Protein 5UV2 (pdb70)

Solvent-accessible surface area: 23864 Å² total; per-residue (Å²): 103,128,68,55,37,104,52,2,73,82,34,131,23,102,27,54,74,125,78,72,73,143,82,5,105,86,0,44,34,90,5,81,72,39,15,146,124,37,100,109,48,52,71,18,4,49,22,0,16,19,0,26,56,2,6,1,23,51,32,0,106,87,36,8,139,87,15,1,105,64,0,38,105,78,11,143,75,225,133,56,60,127,127,46,11,32,13,4,0,2,8,1,10,0,0,38,62,75,49,38,98,16,58,33,97,29,0,51,71,27,46,53,134,192,109,11,12,110,31,134,75,34,111,0,0,25,10,0,0,14,0,6,20,15,1,55,107,75,24,79,18,1,41,60,0,41,60,50,0,0,109,49,0,105,127,64,87,185,142,137,86,45,35,67,45,0,114,54,5,45,74,10,2,23,13,21,26,3,52,14,14,12,0,34,54,3,0,65,26,10,54,183,84,178,126,60,58,117,59,5,16,63,0,1,38,15,19,7,3,13,8,5,0,43,7,12,81,26,0,38,87,2,2,20,60,13,130,124,32,18,0,32,158,102,8,110,33,5,168,52,131,2,15,20,3,0,12,50,0,4,3,1,2,18,37,51,144,26,40,52,1,0,64,3,0,0,0,0,27,3,0,16,46,3,0,41,42,1,8,74,95,112,12,76,52,114,40,1,78,56,0,11,51,0,2,42,129,22,56,42,114,52,0,77,165,80,8,30,43,52,0,73,80,0,2,57,17,0,27,72,16,0,46,116,5,13,137,79,0,85,156,82,37,124,44,112,1,51,134,15,0,46,110,17,1,32,24,2,0,86,5,9,12,54,25,9,85,38,66,99,84,131,92,49,2,134,15,140,76,3,9,92,23,0,11,42,3,17,13,0,28,4,4,3,12,0,1,0,2,12,16,30,95,90,11,83,140,151,5,8,70,53,11,65,72,116,8,78,10,6,44,51,1,1,22,0,12,9,0,8,71,3,3,52,30,54,55,119,75,17,135,160,42,71,55,20,42,0,0,22,0,32,51,142,66,72,68,21,62,30,137,65,0,38,89,82,0,77,60,43,8,16,62,20,4,16,51,1,16,43,64,32,60,70,197,133,34,62,16,69,97,82,2,5,55,8,1,2,12,4,1,19,0,5,5,14,34,86,59,80,100,132,51,9,54,31,11,0,20,70,65,0,102,201

GO terms:
  GO:0034002 (R)-limonene synthase activity (F, EXP)

Foldseek 3Di:
DPCALVNLVPDDAPLLDPVLVVVLVVLLVVVVVVLVVQDDLLSLLVVCVLCQQLVNCVSPVVSNVVSLVVCLVCCVPDCNLVVDLLSLLSNLQSCLVVQHDDALCSCVVQADPPPGGDDDDLNSLLSLCLSLLLAAPPRVNSVSSNVVSLVVLVVCQCPPVSVVSSVVCNQARPLLAFRLLSNVVVLVVQVPDPPHDPSSSVSSQSVLSNLLVLLSVLLSVLSVVVVVLCLVPLDVPLDPCQLVQLLLQCLLPVDSVLSQLSSLSSVVVSLLVVVLCCLPPNDDLVLLVQLLVCLVVLDLVSCVVDHDPNCNSSSVVVSVSLVVLQVVLCVPANDGCSVVLSVLVSLLSVLSSVQSVCLVVVHQDALVVQLQSLLSVLPLLNSLLSSQSSPDVPRDPLLSVCSVVVDPLSSLLSSLLQLLVVLLDDDVNVVVPRGDGNQNNHCVVPVDDSVVSSVVSVVVSSNSSSVNSVVLSPPPDSDDNVSSSSSSSSSSVSSVCSVVCPSSCVSNPDRDDD

B-factor: mean 55.33, std 15.03, range [31.01, 119.37]

Nearest PDB structures (foldseek):
  5uv0-assembly1_A  TM=1.001E+00  e=4.778E-62  Citrus sinensis
  6onm-assembly1_A-2  TM=9.982E-01  e=1.709E-58  Citrus sinensis
  1n1b-assembly1_A  TM=9.405E-01  e=1.269E-31  Salvia officinalis
  1n20-assembly1_A  TM=9.503E-01  e=1.802E-31  Salvia officinalis
  1n21-assembly1_A  TM=9.537E-01  e=8.905E-31  Salvia officinalis

InterPro domains:
  IPR001906 Terpene synthase, N-terminal domain [PF01397] (62-237)
  IPR005630 Terpene synthase, metal-binding domain [PF03936] (294-534)
  IPR008930 Terpenoid cyclases/protein prenyltransferase alpha-alpha toroid [SSF48239] (59-262)
  IPR008949 Isoprenoid synthase domain superfamily [G3DSA:1.10.600.10] (278-607)
  IPR008949 Isoprenoid synthase domain superfamily [SSF48576] (264-590)
  IPR034741 Terpene cyclase-like 1, C-terminal domain [SFLDG01019] (263-590)
  IPR036965 Terpene synthase, N-terminal domain superfamily [G3DSA:1.50.10.130] (78-277)
  IPR044814 Terpene cyclases, class 1, plant [cd00684] (53-589)
  IPR050148 Terpene synthase-like [PTHR31225] (51-590)

Organism: Citrus sinensis (NCBI:txid2711)

Radius of gyration: 23.98 Å; Cα contacts (8 Å, |Δi|>4): 574; chains: 1; bounding box: 57×70×52 Å

Sequence (514 aa):
SIWDHDFLQSLNSNYTDETYKRRAEELKGKVKTAIKDVTEPLDQLELIDNLQRLGLAYHFEPEIRNILRNIHNHNKDYNWRKENLYATSLEFRLLRQHGYPVSQEVFSGFKDDKVGFICDDFKGILSLHEASYYSLEGESIMEEAWQFTSKHLKEMMIDVFVAEQAKRALELPLHWKAPMLEARWFIHVYEKREDKNHLLLELAKLEFNTLQAIYQEELKDISGWWKDTGLGEKLSFARNRLVASFLWSMGIAFEPQFAYCRRVLTISIALITVIDDIYDVYGTLDELEIFTDAVARWDINYALKHLPGYMKMCFLALYNFVNEFAYYVLKQQDFDMLLSIKHAWLGLIQAYLVEAKWYHSKYTPKLEEYLENGLVSITGPLIITISYLSGTNPIIKKELEFLESNPDIVHWSSKIFRLQDDLGTSSDEIQRGDVPKSIQCYMHETGASEEVAREHIKDMMRQMWKKVNAYTADKDSPLTRTTAEFLLNLVRMSHFMYLHGDVGFTLLFQPIPL

Secondary structure (DSSP, 8-state):
--S-HHHHHH---GGGSHHHHHHHHHHHHHHHHHHHT--SHHHHHHHHHHHHHTT-GGGSHHHHHHHHHHHHHHTTSTT-----HHHHHHHHHHHHHTT----GGGGGGGEETTTEE----HHHHHHHHHHHTT--TT-HHHHHHHHHHHHHHHHTT--HHHHHHHHHHHH--GGGS-TGGGHHHHHHHHHT-TT--HHHHHHHHHHHHHHHHHHHHHHHHHHHHHHHH-HHHH-TT----HHHHHHHHHHH--SGGGHHHHHHHHHHHHHHHHHHHIIIII--HHHHHHHHHHHHHT-HHHHHHHS-HHHHHHHHHHHHHHHHHHHHHHHHHS---HHHHHHHHHHHHHHHHHHHHHHHTT----HHHHHHHHHHHTTHHHHHHHHHHHH-SSPPHHHHHHHHT--HHHHHHHHHHHHHHHHTS-HHHHHH--S--HHHHHHHHH---HHHHHHHHHHHHHHHHHHHHHHHH-TTSSS-HHHHHHHHHHHHHHHHHHH---HHHHHHT-PPP-

Structure (mmCIF, N/CA/C/O backbone):
data_5UV2
#
_entry.id   5UV2
#
_cell.length_a   85.699
_cell.length_b   85.699
_cell.length_c   214.880
_cell.angle_alpha   90.000
_cell.angle_beta   90.000
_cell.angle_gamma   90.000
#
_symmetry.space_group_name_H-M   'P 41 21 2'
#
loop_
_entity.id
_entity.type
_entity.pdbx_description
1 polymer '(+)-limonene synthase'
2 non-polymer 'MANGANESE (II) ION'
3 non-polymer '(2E)-2-fluoro-3,7-dimethylocta-2,6-dien-1-yl trihydrogen diphosphate'
4 water water
#
loop_
_atom_site.group_PDB
_atom_site.id
_atom_site.type_symbol
_atom_site.label_atom_id
_atom_site.label_alt_id
_atom_site.label_comp_id
_atom_site.label_asym_id
_atom_site.label_entity_id
_atom_site.label_seq_id
_atom_site.pdbx_PDB_ins_code
_atom_site.Cartn_x
_atom_site.Cartn_y
_atom_site.Cartn_z
_atom_site.occupancy
_atom_site.B_iso_or_equiv
_atom_site.auth_seq_id
_atom_site.auth_comp_id
_atom_site.auth_asym_id
_atom_site.auth_atom_id
_atom_site.pdbx_PDB_model_num
ATOM 1 N N . SER A 1 61 ? 7.110 16.671 -23.188 1.00 80.85 61 SER A N 1
ATOM 2 C CA . SER A 1 61 ? 7.742 15.756 -22.239 1.00 83.31 61 SER A CA 1
ATOM 3 C C . SER A 1 61 ? 9.131 16.234 -21.861 1.00 80.60 61 SER A C 1
ATOM 4 O O . SER A 1 61 ? 9.996 15.442 -21.469 1.00 78.51 61 SER A O 1
ATOM 7 N N . ILE A 1 62 ? 9.340 17.541 -22.001 1.00 80.35 62 ILE A N 1
ATOM 8 C CA . ILE A 1 62 ? 10.653 18.117 -21.740 1.00 75.19 62 ILE A CA 1
ATOM 9 C C . ILE A 1 62 ? 10.855 18.343 -20.238 1.00 71.81 62 ILE A C 1
ATOM 10 O O . ILE A 1 62 ? 11.982 18.219 -19.735 1.00 67.98 62 ILE A O 1
ATOM 15 N N . TRP A 1 63 ? 9.776 18.628 -19.494 1.00 67.06 63 TRP A N 1
ATOM 16 C CA . TRP A 1 63 ? 9.852 18.931 -18.061 1.00 58.12 63 TRP A CA 1
ATOM 17 C C . TRP A 1 63 ? 9.897 17.634 -17.257 1.00 55.33 63 TRP A C 1
ATOM 18 O O . TRP A 1 63 ? 8.957 17.246 -16.566 1.00 56.38 63 TRP A O 1
ATOM 29 N N . ASP A 1 64 ? 11.046 16.984 -17.329 1.00 54.74 64 ASP A N 1
ATOM 30 C CA . ASP A 1 64 ? 11.257 15.685 -16.732 1.00 52.57 64 ASP A CA 1
ATOM 31 C C . ASP A 1 64 ? 11.693 15.826 -15.269 1.00 50.14 64 ASP A C 1
ATOM 32 O O . ASP A 1 64 ? 11.818 16.926 -14.717 1.00 48.17 64 ASP A O 1
ATOM 37 N N . HIS A 1 65 ? 11.973 14.679 -14.647 1.00 46.33 65 HIS A N 1
ATOM 38 C CA . HIS A 1 65 ? 12.304 14.647 -13.228 1.00 49.38 65 HIS A CA 1
ATOM 39 C C . HIS A 1 65 ? 13.577 15.431 -12.935 1.00 51.14 65 HIS A C 1
ATOM 40 O O . HIS A 1 65 ? 13.627 16.228 -11.989 1.00 50.34 65 HIS A O 1
ATOM 47 N N . ASP A 1 66 ? 14.623 15.217 -13.740 1.00 53.43 66 ASP A N 1
ATOM 48 C CA . ASP A 1 66 ? 15.868 15.944 -13.530 1.00 46.27 66 ASP A CA 1
ATOM 49 C C . ASP A 1 66 ? 15.651 17.450 -13.614 1.00 43.35 66 ASP A C 1
ATOM 50 O O . ASP A 1 66 ? 16.194 18.202 -12.799 1.00 43.29 66 ASP A O 1
ATOM 55 N N . PHE A 1 67 ? 14.863 17.909 -14.594 1.00 42.43 67 PHE A N 1
ATOM 56 C CA . PHE A 1 67 ? 14.568 19.337 -14.698 1.00 41.59 67 PHE A CA 1
ATOM 57 C C . PHE A 1 67 ? 13.879 19.843 -13.442 1.00 39.67 67 PHE A C 1
ATOM 58 O O . PHE A 1 67 ? 14.266 20.874 -12.890 1.00 38.00 67 PHE A O 1
ATOM 66 N N . LEU A 1 68 ? 12.851 19.121 -12.971 1.00 44.62 68 LEU A N 1
ATOM 67 C CA . LEU A 1 68 ? 12.098 19.587 -11.807 1.00 44.81 68 LEU A CA 1
ATOM 68 C C . LEU A 1 68 ? 12.984 19.642 -10.573 1.00 38.57 68 LEU A C 1
ATOM 69 O O . LEU A 1 68 ? 12.951 20.626 -9.827 1.00 41.09 68 LEU A O 1
ATOM 74 N N . GLN A 1 69 ? 13.831 18.625 -10.371 1.00 41.70 69 GLN A N 1
ATOM 75 C CA . GLN A 1 69 ? 14.718 18.640 -9.201 1.00 45.27 69 GLN A CA 1
ATOM 76 C C . GLN A 1 69 ? 15.733 19.771 -9.272 1.00 43.85 69 GLN A C 1
ATOM 77 O O . GLN A 1 69 ? 16.226 20.226 -8.229 1.00 42.91 69 GLN A O 1
ATOM 83 N N . SER A 1 70 ? 16.084 20.219 -10.480 1.00 40.72 70 SER A N 1
ATOM 84 C CA . SER A 1 70 ? 17.128 21.229 -10.607 1.00 43.45 70 SER A CA 1
ATOM 85 C C . SER A 1 70 ? 16.643 22.631 -10.270 1.00 45.05 70 SER A C 1
ATOM 86 O O . SER A 1 70 ? 17.471 23.537 -10.122 1.00 46.61 70 SER A O 1
ATOM 89 N N . LEU A 1 71 ? 15.332 22.855 -10.194 1.00 44.07 71 LEU A N 1
ATOM 90 C CA . LEU A 1 71 ? 14.855 24.221 -10.006 1.00 44.29 71 LEU A CA 1
ATOM 91 C C . LEU A 1 71 ? 15.182 24.716 -8.599 1.00 44.99 71 LEU A C 1
ATOM 92 O O . LEU A 1 71 ? 15.227 23.953 -7.628 1.00 44.55 71 LEU A O 1
ATOM 97 N N . ASN A 1 72 ? 15.413 26.009 -8.496 1.00 45.15 72 ASN A N 1
ATOM 98 C CA . ASN A 1 72 ? 15.759 26.578 -7.205 1.00 51.76 72 ASN A CA 1
ATOM 99 C C . ASN A 1 72 ? 15.314 28.037 -7.266 1.00 56.60 72 ASN A C 1
ATOM 100 O O . ASN A 1 72 ? 16.105 28.952 -7.494 1.00 56.67 72 ASN A O 1
ATOM 105 N N . SER A 1 73 ? 14.013 28.240 -7.087 1.00 53.23 73 SER A N 1
ATOM 106 C CA . SER A 1 73 ? 13.463 29.581 -7.152 1.00 56.65 73 SER A CA 1
ATOM 107 C C . SER A 1 73 ? 13.967 30.424 -5.989 1.00 61.49 73 SER A C 1
ATOM 108 O O . SER A 1 73 ? 14.074 29.958 -4.850 1.00 58.88 73 SER A O 1
ATOM 111 N N . ASN A 1 74 ? 14.266 31.682 -6.296 1.00 61.65 74 ASN A N 1
ATOM 112 C CA . ASN A 1 74 ? 14.661 32.635 -5.271 1.00 73.88 74 ASN A CA 1
ATOM 113 C C . ASN A 1 74 ? 13.507 33.009 -4.342 1.00 74.17 74 ASN A C 1
ATOM 114 O O . ASN A 1 74 ? 13.762 33.462 -3.222 1.00 79.21 74 ASN A O 1
ATOM 119 N N . TYR A 1 75 ? 12.251 32.805 -4.762 1.00 72.25 75 TYR A N 1
ATOM 120 C CA . TYR A 1 75 ? 11.080 33.306 -4.038 1.00 71.31 75 TYR A CA 1
ATOM 121 C C . TYR A 1 75 ? 10.563 32.362 -2.958 1.00 71.94 75 TYR A C 1
ATOM 122 O O . TYR A 1 75 ? 9.548 32.671 -2.327 1.00 73.75 75 TYR A O 1
ATOM 131 N N . THR A 1 76 ? 11.220 31.228 -2.720 1.00 76.16 76 THR A N 1
ATOM 132 C CA . THR A 1 76 ? 10.906 30.456 -1.522 1.00 79.05 76 THR A CA 1
ATOM 133 C C . THR A 1 76 ? 11.359 31.165 -0.244 1.00 87.68 76 THR A C 1
ATOM 134 O O . THR A 1 76 ? 10.932 30.771 0.849 1.00 87.36 76 THR A O 1
ATOM 138 N N . ASP A 1 77 ? 12.178 32.215 -0.362 1.00 83.55 77 ASP A N 1
ATOM 139 C CA . ASP A 1 77 ? 12.942 32.754 0.754 1.00 89.01 77 ASP A CA 1
ATOM 140 C C . ASP A 1 77 ? 12.078 33.611 1.682 1.00 92.23 77 ASP A C 1
ATOM 141 O O . ASP A 1 77 ? 11.048 34.168 1.290 1.00 91.61 77 ASP A O 1
ATOM 146 N N . GLU A 1 78 ? 12.534 33.718 2.935 1.00 93.88 78 GLU A N 1
ATOM 147 C CA . GLU A 1 78 ? 11.757 34.350 3.997 1.00 92.91 78 GLU A CA 1
ATOM 148 C C . GLU A 1 78 ? 11.682 35.864 3.855 1.00 92.22 78 GLU A C 1
ATOM 149 O O . GLU A 1 78 ? 10.747 36.479 4.382 1.00 91.29 78 GLU A O 1
ATOM 155 N N . THR A 1 79 ? 12.644 36.479 3.167 1.00 90.95 79 THR A N 1
ATOM 156 C CA . THR A 1 79 ? 12.595 37.923 2.959 1.00 92.82 79 THR A CA 1
ATOM 157 C C . THR A 1 79 ? 11.378 38.328 2.132 1.00 89.63 79 THR A C 1
ATOM 158 O O . THR A 1 79 ? 10.681 39.294 2.468 1.00 86.11 79 THR A O 1
ATOM 162 N N . TYR A 1 80 ? 11.117 37.600 1.039 1.00 85.89 80 TYR A N 1
ATOM 163 C CA . TYR A 1 80 ? 9.953 37.880 0.205 1.00 80.81 80 TYR A CA 1
ATOM 164 C C . TYR A 1 80 ? 8.661 37.720 0.990 1.00 78.73 80 TYR A C 1
ATOM 165 O O . TYR A 1 80 ? 7.749 38.545 0.875 1.00 73.22 80 TYR A O 1
ATOM 174 N N . LYS A 1 81 ? 8.556 36.653 1.781 1.00 81.09 81 LYS A N 1
ATOM 175 C CA . LYS A 1 81 ? 7.341 36.429 2.553 1.00 83.32 81 LYS A CA 1
ATOM 176 C C . LYS A 1 81 ? 7.128 37.543 3.566 1.00 86.09 81 LYS A C 1
ATOM 177 O O . LYS A 1 81 ? 5.986 37.824 3.949 1.00 83.88 81 LYS A O 1
ATOM 183 N N . ARG A 1 82 ? 8.213 38.216 3.967 1.00 85.57 82 ARG A N 1
ATOM 184 C CA . ARG A 1 82 ? 8.114 39.347 4.883 1.00 83.03 82 ARG A CA 1
ATOM 185 C C . ARG A 1 82 ? 7.588 40.589 4.169 1.00 76.85 82 ARG A C 1
ATOM 186 O O . ARG A 1 82 ? 6.705 41.283 4.685 1.00 71.78 82 ARG A O 1
ATOM 194 N N . ARG A 1 83 ? 8.116 40.883 2.976 1.00 71.37 83 ARG A N 1
ATOM 195 C CA . ARG A 1 83 ? 7.612 42.013 2.199 1.00 68.95 83 ARG A CA 1
ATOM 196 C C . ARG A 1 83 ? 6.156 41.815 1.786 1.00 75.94 83 ARG A C 1
ATOM 197 O O . ARG A 1 83 ? 5.415 42.793 1.619 1.00 75.90 83 ARG A O 1
ATOM 205 N N . ALA A 1 84 ? 5.733 40.565 1.600 1.00 73.27 84 ALA A N 1
ATOM 206 C CA . ALA A 1 84 ? 4.342 40.304 1.261 1.00 70.73 84 ALA A CA 1
ATOM 207 C C . ALA A 1 84 ? 3.423 40.646 2.421 1.00 71.21 84 ALA A C 1
ATOM 208 O O . ALA A 1 84 ? 2.358 41.238 2.213 1.00 68.77 84 ALA A O 1
ATOM 210 N N . GLU A 1 85 ? 3.809 40.272 3.6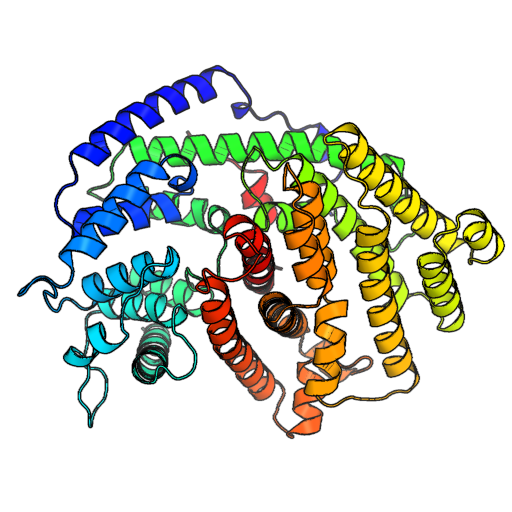47 1.00 73.49 85 GLU A N 1
ATOM 211 C CA . GLU A 1 85 ? 3.023 40.652 4.819 1.00 76.18 85 GLU A CA 1
ATOM 212 C C . GLU A 1 85 ? 2.961 42.165 4.961 1.00 76.11 85 GLU A C 1
ATOM 213 O O . GLU A 1 85 ? 1.921 42.718 5.336 1.00 76.05 85 GLU A O 1
ATOM 219 N N . GLU A 1 86 ? 4.062 42.850 4.649 1.00 74.77 86 GLU A N 1
ATOM 220 C CA . GLU A 1 86 ? 4.076 44.307 4.680 1.00 73.50 86 GLU A CA 1
ATOM 221 C C . GLU A 1 86 ? 3.086 44.883 3.667 1.00 74.97 86 GLU A C 1
ATOM 222 O O . GLU A 1 86 ? 2.287 45.766 3.995 1.00 74.07 86 GLU A O 1
ATOM 228 N N . LEU A 1 87 ? 3.104 44.374 2.431 1.00 73.51 87 LEU A N 1
ATOM 229 C CA . LEU A 1 87 ? 2.186 44.884 1.414 1.00 63.31 87 LEU A CA 1
ATOM 230 C C . LEU A 1 87 ? 0.732 44.548 1.745 1.00 69.69 87 LEU A C 1
ATOM 231 O O . LEU A 1 87 ? -0.166 45.370 1.520 1.00 65.67 87 LEU A O 1
ATOM 236 N N . LYS A 1 88 ? 0.473 43.348 2.277 1.00 66.72 88 LYS A N 1
ATOM 237 C CA . LYS A 1 88 ? -0.900 42.980 2.612 1.00 65.22 88 LYS A CA 1
ATOM 238 C C . LYS A 1 88 ? -1.508 43.980 3.582 1.00 68.77 88 LYS A C 1
ATOM 239 O O . LYS A 1 88 ? -2.689 44.334 3.462 1.00 69.69 88 LYS A O 1
ATOM 245 N N . GLY A 1 89 ? -0.721 44.439 4.559 1.00 69.23 89 GLY A N 1
ATOM 246 C CA . GLY A 1 89 ? -1.235 45.414 5.509 1.00 66.05 89 GLY A CA 1
ATOM 247 C C . GLY A 1 89 ? -1.524 46.756 4.860 1.00 67.02 89 GLY A C 1
ATOM 248 O O . GLY A 1 89 ? -2.594 47.343 5.062 1.00 69.59 89 GLY A O 1
ATOM 249 N N . LYS A 1 90 ? -0.577 47.251 4.057 1.00 64.76 90 LYS A N 1
ATOM 250 C CA . LYS A 1 90 ? -0.757 48.537 3.387 1.00 68.12 90 LYS A CA 1
ATOM 251 C C . LYS A 1 90 ? -1.920 48.504 2.404 1.00 70.61 90 LYS A C 1
ATOM 252 O O . LYS A 1 90 ? -2.555 49.537 2.155 1.00 74.29 90 LYS A O 1
ATOM 258 N N . VAL A 1 91 ? -2.210 47.335 1.830 1.00 68.00 91 VAL A N 1
ATOM 259 C CA . VAL A 1 91 ? -3.359 47.220 0.941 1.00 66.99 91 VAL A CA 1
ATOM 260 C C . VAL A 1 91 ? -4.651 47.215 1.749 1.00 68.02 91 VAL A C 1
ATOM 261 O O . VAL A 1 91 ? -5.639 47.843 1.357 1.00 71.97 91 VAL A O 1
ATOM 265 N N . LYS A 1 92 ? -4.653 46.548 2.907 1.00 63.95 92 LYS A N 1
ATOM 266 C CA . LYS A 1 92 ? -5.872 46.466 3.710 1.00 70.29 92 LYS A CA 1
ATOM 267 C C . LYS A 1 92 ? -6.342 47.843 4.167 1.00 76.69 92 LYS A C 1
ATOM 268 O O . LYS A 1 92 ? -7.550 48.095 4.251 1.00 79.14 92 LYS A O 1
ATOM 274 N N . THR A 1 93 ? -5.408 48.745 4.476 1.00 76.41 93 THR A N 1
ATOM 275 C CA . THR A 1 93 ? -5.818 50.078 4.903 1.00 79.75 93 THR A CA 1
ATOM 276 C C . THR A 1 93 ? -6.152 50.968 3.712 1.00 77.79 93 THR A C 1
ATOM 277 O O . THR A 1 93 ? -7.005 51.854 3.830 1.00 82.08 93 THR A O 1
ATOM 281 N N . ALA A 1 94 ? -5.515 50.747 2.558 1.00 73.21 94 ALA A N 1
ATOM 282 C CA . ALA A 1 94 ? -5.919 51.481 1.360 1.00 75.12 94 ALA A CA 1
ATOM 283 C C . ALA A 1 94 ? -7.323 51.092 0.904 1.00 78.10 94 ALA A C 1
ATOM 284 O O . ALA A 1 94 ? -8.030 51.916 0.310 1.00 75.67 94 ALA A O 1
ATOM 286 N N . ILE A 1 95 ? -7.733 49.843 1.160 1.00 75.62 95 ILE A N 1
ATOM 287 C CA . ILE A 1 95 ? -9.104 49.415 0.890 1.00 74.18 95 ILE A CA 1
ATOM 288 C C . ILE A 1 95 ? -10.085 50.186 1.761 1.00 75.65 95 ILE A C 1
ATOM 289 O O . ILE A 1 95 ? -11.215 50.473 1.342 1.00 76.06 95 ILE A O 1
ATOM 294 N N . LYS A 1 96 ? -9.663 50.554 2.976 1.00 76.00 96 LYS A N 1
ATOM 295 C CA . LYS A 1 96 ? -10.516 51.334 3.867 1.00 79.37 96 LYS A CA 1
ATOM 296 C C . LYS A 1 96 ? -10.904 52.670 3.247 1.00 77.66 96 LYS A C 1
ATOM 297 O O . LYS A 1 96 ? -11.972 53.209 3.554 1.00 78.74 96 LYS A O 1
ATOM 303 N N . ASP A 1 97 ? -10.065 53.215 2.370 1.00 72.76 97 ASP A N 1
ATOM 304 C CA . ASP A 1 97 ? -10.326 54.517 1.778 1.00 76.05 97 ASP A CA 1
ATOM 305 C C . ASP A 1 97 ? -11.137 54.437 0.491 1.00 74.45 97 ASP A C 1
ATOM 306 O O . ASP A 1 97 ? -11.208 55.427 -0.244 1.00 73.93 97 ASP A O 1
ATOM 311 N N . VAL A 1 98 ? -11.741 53.291 0.196 1.00 72.32 98 VAL A N 1
ATOM 312 C CA . VAL A 1 98 ? -12.559 53.122 -0.998 1.00 69.80 98 VAL A CA 1
ATOM 313 C C . VAL A 1 98 ? -14.001 53.035 -0.520 1.00 69.43 98 VAL A C 1
ATOM 314 O O . VAL A 1 98 ? -14.440 52.006 0.008 1.00 71.09 98 VAL A O 1
ATOM 318 N N . THR A 1 99 ? -14.742 54.125 -0.704 1.00 70.82 99 THR A N 1
ATOM 319 C CA . THR A 1 99 ? -16.065 54.282 -0.117 1.00 69.45 99 THR A CA 1
ATOM 320 C C . THR A 1 99 ? -17.180 54.359 -1.151 1.00 65.41 99 THR A C 1
ATOM 321 O O . THR A 1 99 ? -18.306 53.942 -0.862 1.00 64.86 99 THR A O 1
ATOM 325 N N . GLU A 1 100 ? -16.882 54.840 -2.349 1.00 65.38 100 GLU A N 1
ATOM 326 C CA . GLU A 1 100 ? -17.872 54.885 -3.423 1.00 68.17 100 GLU A CA 1
ATOM 327 C C . GLU A 1 100 ? -18.187 53.475 -3.930 1.00 65.94 100 GLU A C 1
ATOM 328 O O . GLU A 1 100 ? -17.264 52.697 -4.198 1.00 62.75 100 GLU A O 1
ATOM 334 N N . PRO A 1 101 ? -19.467 53.121 -4.096 1.00 68.16 101 PRO A N 1
ATOM 335 C CA . PRO A 1 101 ? -19.813 51.729 -4.450 1.00 64.25 101 PRO A CA 1
ATOM 336 C C . PRO A 1 101 ? -19.183 51.220 -5.741 1.00 61.44 101 PRO A C 1
ATOM 337 O O . PRO A 1 101 ? -18.695 50.082 -5.765 1.00 60.38 101 PRO A O 1
ATOM 341 N N . LEU A 1 102 ? -19.186 52.007 -6.819 1.00 55.32 102 LEU A N 1
ATOM 342 C CA . LEU A 1 102 ? -18.607 51.510 -8.061 1.00 55.40 102 LEU A CA 1
ATOM 343 C C . LEU A 1 102 ? -17.107 51.297 -7.918 1.00 59.80 102 LEU A C 1
ATOM 344 O O . LEU A 1 102 ? -16.564 50.326 -8.464 1.00 56.67 102 LEU A O 1
ATOM 349 N N . ASP A 1 103 ? -16.424 52.188 -7.184 1.00 60.30 103 ASP A N 1
ATOM 350 C CA . ASP A 1 103 ? -15.001 51.993 -6.909 1.00 58.08 103 ASP A CA 1
ATOM 351 C C . ASP A 1 103 ? -14.764 50.720 -6.105 1.00 57.84 103 ASP A C 1
ATOM 352 O O . ASP A 1 103 ? -13.760 50.021 -6.306 1.00 58.49 103 ASP A O 1
ATOM 357 N N . GLN A 1 104 ? -15.666 50.418 -5.174 1.00 53.68 104 GLN A N 1
ATOM 358 C CA . GLN A 1 104 ? -15.545 49.195 -4.398 1.00 58.99 104 GLN A CA 1
ATOM 359 C C . GLN A 1 104 ? -15.720 47.968 -5.285 1.00 53.96 104 GLN A C 1
ATOM 360 O O . GLN A 1 104 ? -14.955 47.005 -5.178 1.00 51.63 104 GLN A O 1
ATOM 366 N N . LEU A 1 105 ? -16.709 48.001 -6.178 1.00 51.47 105 LEU A N 1
ATOM 367 C CA . LEU A 1 105 ? -16.930 46.893 -7.096 1.00 55.07 105 LEU A CA 1
ATOM 368 C C . LEU A 1 105 ? -15.727 46.698 -8.010 1.00 53.03 105 LEU A C 1
ATOM 369 O O . LEU A 1 105 ? -15.256 45.572 -8.199 1.00 51.50 105 LEU A O 1
ATOM 374 N N . GLU A 1 106 ? -15.200 47.791 -8.567 1.00 51.25 106 GLU A N 1
ATOM 375 C CA . GLU A 1 106 ? -14.008 47.689 -9.397 1.00 51.66 106 GLU A CA 1
ATOM 376 C C . GLU A 1 106 ? -12.803 47.216 -8.593 1.00 55.92 106 GLU A C 1
ATOM 377 O O . GLU A 1 106 ? -11.920 46.544 -9.142 1.00 51.83 106 GLU A O 1
ATOM 383 N N . LEU A 1 107 ? -12.759 47.532 -7.294 1.00 56.39 107 LEU A N 1
ATOM 384 C CA . LEU A 1 107 ? -11.693 47.015 -6.442 1.00 53.96 107 LEU A CA 1
ATOM 385 C C . LEU A 1 107 ? -11.769 45.495 -6.330 1.00 51.12 107 LEU A C 1
ATOM 386 O O . LEU A 1 107 ? -10.766 44.800 -6.525 1.00 49.06 107 LEU A O 1
ATOM 391 N N . ILE A 1 108 ? -12.949 44.966 -5.987 1.00 50.28 108 ILE A N 1
ATOM 392 C CA . ILE A 1 108 ? -13.118 43.517 -5.902 1.00 47.49 108 ILE A CA 1
ATOM 393 C C . ILE A 1 108 ? -12.724 42.865 -7.218 1.00 48.99 108 ILE A C 1
ATOM 394 O O . ILE A 1 108 ? -11.962 41.895 -7.246 1.00 49.32 108 ILE A O 1
ATOM 399 N N . ASP A 1 109 ? -13.239 43.399 -8.329 1.00 53.34 109 ASP A N 1
ATOM 400 C CA . ASP A 1 109 ? -12.907 42.879 -9.652 1.00 50.56 109 ASP A CA 1
ATOM 401 C C . ASP A 1 109 ? -11.402 42.805 -9.838 1.00 53.02 109 ASP A C 1
ATOM 402 O O . ASP A 1 109 ? -10.879 41.798 -10.333 1.00 50.71 109 ASP A O 1
ATOM 407 N N . ASN A 1 110 ? -10.689 43.861 -9.431 1.00 51.46 110 ASN A N 1
ATOM 408 C CA . ASN A 1 110 ? -9.240 43.897 -9.604 1.00 50.90 110 ASN A CA 1
ATOM 409 C C . ASN A 1 110 ? -8.565 42.875 -8.703 1.00 50.99 110 ASN A C 1
ATOM 410 O O . ASN A 1 110 ? -7.688 42.128 -9.149 1.00 54.25 110 ASN A O 1
ATOM 415 N N . LEU A 1 111 ? -8.972 42.820 -7.431 1.00 48.39 111 LEU A N 1
ATOM 416 C CA . LEU A 1 111 ? -8.406 41.841 -6.509 1.00 47.31 111 LEU A CA 1
ATOM 417 C C . LEU A 1 111 ? -8.555 40.424 -7.045 1.00 50.27 111 LEU A C 1
ATOM 418 O O . LEU A 1 111 ? -7.627 39.611 -6.933 1.00 50.07 111 LEU A O 1
ATOM 423 N N . GLN A 1 112 ? -9.719 40.114 -7.632 1.00 48.02 112 GLN A N 1
ATOM 424 C CA . GLN A 1 112 ? -9.999 38.753 -8.075 1.00 52.12 112 GLN A CA 1
ATOM 425 C C . GLN A 1 112 ? -9.158 38.396 -9.291 1.00 50.66 112 GLN A C 1
ATOM 426 O O . GLN A 1 112 ? -8.506 37.349 -9.313 1.00 50.53 112 GLN A O 1
ATOM 432 N N . ARG A 1 113 ? -9.130 39.276 -10.292 1.00 44.78 113 ARG A N 1
ATOM 433 C CA . ARG A 1 113 ? -8.367 39.007 -11.502 1.00 54.05 113 ARG A CA 1
ATOM 434 C C . ARG A 1 113 ? -6.852 39.054 -11.283 1.00 55.29 113 ARG A C 1
ATOM 435 O O . ARG A 1 113 ? -6.115 38.464 -12.079 1.00 47.70 113 ARG A O 1
ATOM 443 N N . LEU A 1 114 ? -6.376 39.738 -10.232 1.00 53.36 114 LEU A N 1
ATOM 444 C CA . LEU A 1 114 ? -4.953 39.773 -9.921 1.00 49.01 114 LEU A CA 1
ATOM 445 C C . LEU A 1 114 ? -4.490 38.519 -9.200 1.00 49.48 114 LEU A C 1
ATOM 446 O O . LEU A 1 114 ? -3.285 38.338 -9.019 1.00 48.86 114 LEU A O 1
ATOM 451 N N . GLY A 1 115 ? -5.411 37.656 -8.783 1.00 49.62 115 GLY A N 1
ATOM 452 C CA . GLY A 1 115 ? -5.052 36.499 -7.992 1.00 50.68 115 GLY A CA 1
ATOM 453 C C . GLY A 1 115 ? -4.963 36.742 -6.504 1.00 56.40 115 GLY A C 1
ATOM 454 O O . GLY A 1 115 ? -4.532 35.844 -5.773 1.00 55.86 115 GLY A O 1
ATOM 455 N N . LEU A 1 116 ? -5.390 37.911 -6.021 1.00 54.23 116 LEU A N 1
ATOM 456 C CA . LEU A 1 116 ? -5.154 38.312 -4.639 1.00 51.41 116 LEU A CA 1
ATOM 457 C C . LEU A 1 116 ? -6.361 38.143 -3.723 1.00 51.55 116 LEU A C 1
ATOM 458 O O . LEU A 1 116 ? -6.236 38.389 -2.522 1.00 50.50 116 LEU A O 1
ATOM 463 N N . ALA A 1 117 ? -7.515 37.711 -4.242 1.00 49.66 117 ALA A N 1
ATOM 464 C CA . ALA A 1 117 ? -8.747 37.837 -3.468 1.00 46.60 117 ALA A CA 1
ATOM 465 C C . ALA A 1 117 ? -8.742 36.975 -2.210 1.00 49.95 117 ALA A C 1
ATOM 466 O O . ALA A 1 117 ? -9.330 37.372 -1.200 1.00 55.38 117 ALA A O 1
ATOM 468 N N . TYR A 1 118 ? -8.094 35.806 -2.222 1.00 51.16 118 TYR A N 1
ATOM 469 C CA . TYR A 1 118 ? -8.177 34.956 -1.032 1.00 50.07 118 TYR A CA 1
ATOM 470 C C . TYR A 1 118 ? -7.412 35.528 0.164 1.00 49.50 118 TYR A C 1
ATOM 471 O O . TYR A 1 118 ? -7.595 35.044 1.285 1.00 51.46 118 TYR A O 1
ATOM 480 N N . HIS A 1 119 ? -6.604 36.566 -0.041 1.00 50.32 119 HIS A N 1
ATOM 481 C CA . HIS A 1 119 ? -5.927 37.289 1.033 1.00 55.41 119 HIS A CA 1
ATOM 482 C C . HIS A 1 119 ? -6.781 38.388 1.662 1.00 60.26 119 HIS A C 1
ATOM 483 O O . HIS A 1 119 ? -6.381 38.949 2.689 1.00 59.95 119 HIS A O 1
ATOM 490 N N . PHE A 1 120 ? -7.912 38.739 1.058 1.00 54.68 120 PHE A N 1
ATOM 491 C CA . PHE A 1 120 ? -8.752 39.834 1.522 1.00 54.20 120 PHE A CA 1
ATOM 492 C C . PHE A 1 120 ? -10.219 39.420 1.550 1.00 54.05 120 PHE A C 1
ATOM 493 O O . PHE A 1 120 ? -11.108 40.188 1.162 1.00 53.56 120 PHE A O 1
ATOM 501 N N . GLU A 1 121 ? -10.501 38.195 1.991 1.00 54.15 121 GLU A N 1
ATOM 502 C CA . GLU A 1 121 ? -11.875 37.706 1.952 1.00 56.99 121 GLU A CA 1
ATOM 503 C C . GLU A 1 121 ? -12.805 38.486 2.875 1.00 60.49 121 GLU A C 1
ATOM 504 O O . GLU A 1 121 ? -13.934 38.785 2.467 1.00 60.47 121 GLU A O 1
ATOM 510 N N . PRO A 1 122 ? -12.409 38.806 4.119 1.00 61.01 122 PRO A N 1
ATOM 511 C CA . PRO A 1 122 ? -13.297 39.639 4.955 1.00 60.57 122 PRO A CA 1
ATOM 512 C C . PRO A 1 122 ? -13.589 41.004 4.354 1.00 60.95 122 PRO A C 1
ATOM 513 O O . PRO A 1 122 ? -14.741 41.455 4.395 1.00 56.09 122 PRO A O 1
ATOM 517 N N . GLU A 1 123 ? -12.574 41.665 3.781 1.00 58.29 123 GLU A N 1
ATOM 518 C CA . GLU A 1 123 ? -12.764 42.987 3.190 1.00 55.37 123 GLU A CA 1
ATOM 519 C C . GLU A 1 123 ? -13.693 42.933 1.981 1.00 60.19 123 GLU A C 1
ATOM 520 O O . GLU A 1 123 ? -14.463 43.868 1.739 1.00 58.15 123 GLU A O 1
ATOM 526 N N . ILE A 1 124 ? -13.611 41.864 1.184 1.00 61.98 124 ILE A N 1
ATOM 527 C CA . ILE A 1 124 ? -14.522 41.727 0.052 1.00 57.32 124 ILE A CA 1
ATOM 528 C C . ILE A 1 124 ? -15.924 41.407 0.543 1.00 55.42 124 ILE A C 1
ATOM 529 O O . ILE A 1 124 ? -16.913 41.951 0.041 1.00 53.20 124 ILE A O 1
ATOM 534 N N . ARG A 1 125 ? -16.025 40.515 1.524 1.00 56.58 125 ARG A N 1
ATOM 535 C CA . ARG A 1 125 ? -17.313 40.167 2.103 1.00 57.66 125 ARG A CA 1
ATOM 536 C C . ARG A 1 125 ? -18.027 41.407 2.634 1.00 64.22 125 ARG A C 1
ATOM 537 O O . ARG A 1 125 ? -19.244 41.558 2.452 1.00 61.75 125 ARG A O 1
ATOM 545 N N . ASN A 1 126 ? -17.275 42.322 3.264 1.00 61.39 126 ASN A N 1
ATOM 546 C CA . ASN A 1 126 ? -17.871 43.527 3.835 1.00 63.52 126 ASN A CA 1
ATOM 547 C C . ASN A 1 126 ? -18.407 44.441 2.746 1.00 62.21 126 ASN A C 1
ATOM 548 O O . ASN A 1 126 ? -19.552 44.907 2.820 1.00 60.03 126 ASN A O 1
ATOM 553 N N . ILE A 1 127 ? -17.579 44.732 1.740 1.00 57.85 127 ILE A N 1
ATOM 554 C CA . ILE A 1 127 ? -18.027 45.566 0.628 1.00 56.50 127 ILE A CA 1
ATOM 555 C C . ILE A 1 127 ? -19.309 45.004 0.034 1.00 60.99 127 ILE A C 1
ATOM 556 O O . ILE A 1 127 ? -20.296 45.727 -0.155 1.00 58.37 127 ILE A O 1
ATOM 561 N N . LEU A 1 128 ? -19.328 43.691 -0.225 1.00 57.24 128 LEU A N 1
ATOM 562 C CA . LEU A 1 128 ? -20.439 43.119 -0.975 1.00 56.45 128 LEU A CA 1
ATOM 563 C C . LEU A 1 128 ? -21.716 43.119 -0.154 1.00 57.58 128 LEU A C 1
ATOM 564 O O . LEU A 1 128 ? -22.793 43.414 -0.686 1.00 56.18 128 LEU A O 1
ATOM 569 N N . ARG A 1 129 ? -21.620 42.783 1.136 1.00 58.81 129 ARG A N 1
ATOM 570 C CA . ARG A 1 129 ? -22.812 42.783 1.979 1.00 64.90 129 ARG A CA 1
ATOM 571 C C . ARG A 1 129 ? -23.368 44.195 2.172 1.00 62.17 129 ARG A C 1
ATOM 572 O O . ARG A 1 129 ? -24.590 44.370 2.238 1.00 60.93 129 ARG A O 1
ATOM 580 N N . ASN A 1 130 ? -22.502 45.206 2.246 1.00 59.06 130 ASN A N 1
ATOM 581 C CA . ASN A 1 130 ? -22.982 46.581 2.342 1.00 62.05 130 ASN A CA 1
ATOM 582 C C . ASN A 1 130 ? -23.689 47.008 1.060 1.00 64.79 130 ASN A C 1
ATOM 583 O O . ASN A 1 130 ? -24.751 47.641 1.110 1.00 62.94 130 ASN A O 1
ATOM 588 N N . ILE A 1 131 ? -23.123 46.661 -0.099 1.00 59.73 131 ILE A N 1
ATOM 589 C CA . ILE A 1 131 ? -23.773 46.985 -1.363 1.00 58.26 131 ILE A CA 1
ATOM 590 C C . ILE A 1 131 ? -25.109 46.253 -1.497 1.00 59.66 131 ILE A C 1
ATOM 591 O O . ILE A 1 131 ? -26.077 46.811 -2.024 1.00 58.73 131 ILE A O 1
ATOM 596 N N . HIS A 1 132 ? -25.204 45.024 -0.987 1.00 52.73 132 HIS A N 1
ATOM 597 C CA . HIS A 1 132 ? -26.476 44.311 -1.001 1.00 58.03 132 HIS A CA 1
ATOM 598 C C . HIS A 1 132 ? -27.520 45.003 -0.116 1.00 62.86 132 HIS A C 1
ATOM 599 O O . HIS A 1 132 ? -28.684 45.149 -0.513 1.00 61.48 132 HIS A O 1
ATOM 606 N N . ASN A 1 133 ? -27.116 45.426 1.090 1.00 57.98 133 ASN A N 1
ATOM 607 C CA . ASN A 1 133 ? -27.995 46.188 1.976 1.00 66.88 133 ASN A CA 1
ATOM 608 C C . ASN A 1 133 ? -28.582 47.408 1.274 1.00 65.16 133 ASN A C 1
ATOM 609 O O . ASN A 1 133 ? -29.771 47.706 1.422 1.00 66.82 133 ASN A O 1
ATOM 614 N N . HIS A 1 134 ? -27.757 48.122 0.510 1.00 64.44 134 HIS A N 1
ATOM 615 C CA . HIS A 1 134 ? -28.082 49.427 -0.054 1.00 71.19 134 HIS A CA 1
ATOM 616 C C . HIS A 1 134 ? -28.745 49.373 -1.428 1.00 70.61 134 HIS A C 1
ATOM 617 O O . HIS A 1 134 ? -29.225 50.408 -1.896 1.00 69.88 134 HIS A O 1
ATOM 624 N N . ASN A 1 135 ? -28.759 48.233 -2.112 1.00 70.54 135 ASN A N 1
ATOM 625 C CA . ASN A 1 135 ? -29.051 48.294 -3.540 1.00 73.89 135 ASN A CA 1
ATOM 626 C C . ASN A 1 135 ? -30.546 48.230 -3.847 1.00 75.34 135 ASN A C 1
ATOM 627 O O . ASN A 1 135 ? -30.926 48.256 -5.024 1.00 68.46 135 ASN A O 1
ATOM 632 N N . LYS A 1 136 ? -31.401 48.192 -2.826 1.00 71.91 136 LYS A N 1
ATOM 633 C CA . LYS A 1 136 ? -32.822 48.438 -3.025 1.00 73.66 136 LYS A CA 1
ATOM 634 C C . LYS A 1 136 ? -33.219 49.874 -2.678 1.00 73.85 136 LYS A C 1
ATOM 635 O O . LYS A 1 136 ? -34.404 50.214 -2.755 1.00 67.45 136 LYS A O 1
ATOM 641 N N . ASP A 1 137 ? -32.249 50.725 -2.333 1.00 69.47 137 ASP A N 1
ATOM 642 C CA . ASP A 1 137 ? -32.498 52.139 -2.096 1.00 64.97 137 ASP A CA 1
ATOM 643 C C . ASP A 1 137 ? -33.082 52.794 -3.350 1.00 73.91 137 ASP A C 1
ATOM 644 O O . ASP A 1 137 ? -33.010 52.254 -4.459 1.00 75.58 137 ASP A O 1
ATOM 649 N N . TYR A 1 138 ? -33.644 53.997 -3.164 1.00 73.98 138 TYR A N 1
ATOM 650 C CA . TYR A 1 138 ? -34.531 54.570 -4.174 1.00 73.03 138 TYR A CA 1
ATOM 651 C C . TYR A 1 138 ? -33.799 54.870 -5.476 1.00 77.75 138 TYR A C 1
ATOM 652 O O . TYR A 1 138 ? -34.201 54.403 -6.549 1.00 80.44 138 TYR A O 1
ATOM 661 N N . ASN A 1 139 ? -32.742 55.673 -5.419 1.00 76.42 139 ASN A N 1
ATOM 662 C CA . ASN A 1 139 ? -32.029 56.036 -6.643 1.00 85.92 139 ASN A CA 1
ATOM 663 C C . ASN A 1 139 ? -30.715 55.274 -6.791 1.00 84.77 139 ASN A C 1
ATOM 664 O O . ASN A 1 139 ? -29.723 55.818 -7.287 1.00 87.38 139 ASN A O 1
ATOM 669 N N . TRP A 1 140 ? -30.675 54.006 -6.378 1.00 80.92 140 TRP A N 1
ATOM 670 C CA . TRP A 1 140 ? -29.420 53.265 -6.446 1.00 84.62 140 TRP A CA 1
ATOM 671 C C . TRP A 1 140 ? -29.051 52.933 -7.893 1.00 86.87 140 TRP A C 1
ATOM 672 O O . TRP A 1 140 ? -27.934 53.224 -8.339 1.00 82.36 140 TRP A O 1
ATOM 683 N N . ARG A 1 141 ? -29.980 52.330 -8.643 1.00 88.16 141 ARG A N 1
ATOM 684 C CA . ARG A 1 141 ? -29.714 51.899 -10.015 1.00 92.07 141 ARG A CA 1
ATOM 685 C C . ARG A 1 141 ? -29.475 53.089 -10.942 1.00 91.82 141 ARG A C 1
ATOM 686 O O . ARG A 1 141 ? -30.414 53.591 -11.565 1.00 94.67 141 ARG A O 1
ATOM 694 N N . LYS A 1 142 ? -28.217 53.530 -11.046 1.00 93.41 142 LYS A N 1
ATOM 695 C CA . LYS A 1 142 ? -27.865 54.731 -11.805 1.00 95.90 142 LYS A CA 1
ATOM 696 C C . LYS A 1 142 ? -28.150 54.587 -13.303 1.00 95.76 142 LYS A C 1
ATOM 697 O O . LYS A 1 142 ? -28.193 55.601 -14.016 1.00 94.68 142 LYS A O 1
ATOM 703 N N . GLU A 1 143 ? -28.389 53.358 -13.781 1.00 89.71 143 GLU A N 1
ATOM 704 C CA . GLU A 1 143 ? -28.633 53.061 -15.199 1.00 84.90 143 GLU A CA 1
ATOM 705 C C . GLU A 1 143 ? -27.377 53.306 -16.036 1.00 78.70 143 GLU A C 1
ATOM 706 O O . GLU A 1 143 ? -27.421 53.879 -17.127 1.00 72.53 143 GLU A O 1
ATOM 712 N N . ASN A 1 144 ? -26.251 52.866 -15.498 1.00 73.01 144 ASN A N 1
ATOM 713 C CA . ASN A 1 144 ? -25.015 52.666 -16.238 1.00 63.32 144 ASN A CA 1
ATOM 714 C C . ASN A 1 144 ? -24.925 51.166 -16.501 1.00 56.39 144 ASN A C 1
ATOM 715 O O . ASN A 1 144 ? -24.865 50.378 -15.553 1.00 57.11 144 ASN A O 1
ATOM 720 N N . LEU A 1 145 ? -24.948 50.764 -17.773 1.00 54.30 145 LEU A N 1
ATOM 721 C CA . LEU A 1 145 ? -24.983 49.331 -18.065 1.00 52.28 145 LEU A CA 1
ATOM 722 C C . LEU A 1 145 ? -23.738 48.633 -17.519 1.00 54.00 145 LEU A C 1
ATOM 723 O O . LEU A 1 145 ? -23.830 47.537 -16.947 1.00 50.60 145 LEU A O 1
ATOM 728 N N . TYR A 1 146 ? -22.575 49.272 -17.661 1.00 49.05 146 TYR A N 1
ATOM 729 C CA . TYR A 1 146 ? -21.340 48.707 -17.132 1.00 50.84 146 TYR A CA 1
ATOM 730 C C . TYR A 1 146 ? -21.448 48.464 -15.626 1.00 51.93 146 TYR A C 1
ATOM 731 O O . TYR A 1 146 ? -21.202 47.349 -15.146 1.00 48.79 146 TYR A O 1
ATOM 740 N N . ALA A 1 147 ? -21.852 49.493 -14.868 1.00 52.78 147 ALA A N 1
ATOM 741 C CA . ALA A 1 147 ? -21.898 49.391 -13.407 1.00 51.41 147 ALA A CA 1
ATOM 742 C C . ALA A 1 147 ? -22.949 48.392 -12.943 1.00 48.55 147 ALA A C 1
ATOM 743 O O . ALA A 1 147 ? -22.701 47.607 -12.017 1.00 47.77 147 ALA A O 1
ATOM 745 N N . THR A 1 148 ? -24.128 48.413 -13.572 1.00 47.35 148 THR A N 1
ATOM 746 C CA . THR A 1 148 ? -25.185 47.459 -13.246 1.00 48.92 148 THR A CA 1
ATOM 747 C C . THR A 1 148 ? -24.749 46.021 -13.524 1.00 44.10 148 THR A C 1
ATOM 748 O O . THR A 1 148 ? -25.055 45.120 -12.743 1.00 44.97 148 THR A O 1
ATOM 752 N N . SER A 1 149 ? -24.031 45.795 -14.630 1.00 46.55 149 SER A N 1
ATOM 753 C CA . SER A 1 149 ? -23.541 44.458 -14.976 1.00 47.06 149 SER A CA 1
ATOM 754 C C . SER A 1 149 ? -22.428 44.014 -14.038 1.00 45.41 149 SER A C 1
ATOM 755 O O . SER A 1 149 ? -22.389 42.853 -13.613 1.00 45.72 149 SER A O 1
ATOM 758 N N . LEU A 1 150 ? -21.489 44.911 -13.744 1.00 46.83 150 LEU A N 1
ATOM 759 C CA . LEU A 1 150 ? -20.438 44.585 -12.791 1.00 46.53 150 LEU A CA 1
ATOM 760 C C . LEU A 1 150 ? -21.037 44.168 -11.452 1.00 47.44 150 LEU A C 1
ATOM 761 O O . LEU A 1 150 ? -20.639 43.150 -10.869 1.00 45.53 150 LEU A O 1
ATOM 766 N N . GLU A 1 151 ? -22.011 44.941 -10.959 1.00 44.13 151 GLU A N 1
ATOM 767 C CA . GLU A 1 151 ? -22.601 44.651 -9.661 1.00 45.06 151 GLU A CA 1
ATOM 768 C C . GLU A 1 151 ? -23.353 43.327 -9.689 1.00 46.03 151 GLU A C 1
ATOM 769 O O . GLU A 1 151 ? -23.247 42.519 -8.757 1.00 45.74 151 GLU A O 1
ATOM 775 N N . PHE A 1 152 ? -24.128 43.094 -10.753 1.00 43.49 152 PHE A N 1
ATOM 776 C CA . PHE A 1 152 ? -24.875 41.843 -10.897 1.00 45.01 152 PHE A CA 1
ATOM 777 C C . PHE A 1 152 ? -23.928 40.651 -10.876 1.00 46.04 152 PHE A C 1
ATOM 778 O O . PHE A 1 152 ? -24.164 39.663 -10.167 1.00 43.90 152 PHE A O 1
ATOM 786 N N . ARG A 1 153 ? -22.832 40.746 -11.634 1.00 44.05 153 ARG A N 1
ATOM 787 C CA . ARG A 1 153 ? -21.854 39.663 -11.682 1.00 45.24 153 ARG A CA 1
ATOM 788 C C . ARG A 1 153 ? -21.290 39.373 -10.298 1.00 41.16 153 ARG A C 1
ATOM 789 O O . ARG A 1 153 ? -21.322 38.234 -9.830 1.00 41.60 153 ARG A O 1
ATOM 797 N N . LEU A 1 154 ? -20.758 40.400 -9.632 1.00 42.58 154 LEU A N 1
ATOM 798 C CA . LEU A 1 154 ? -20.060 40.181 -8.370 1.00 42.72 154 LEU A CA 1
ATOM 799 C C . LEU A 1 154 ? -21.002 39.669 -7.289 1.00 46.42 154 LEU A C 1
ATOM 800 O O . LEU A 1 154 ? -20.633 38.792 -6.496 1.00 46.08 154 LEU A O 1
ATOM 805 N N . LEU A 1 155 ? -22.224 40.192 -7.244 1.00 42.71 155 LEU A N 1
ATOM 806 C CA . LEU A 1 155 ? -23.165 39.730 -6.232 1.00 44.83 155 LEU A CA 1
ATOM 807 C C . LEU A 1 155 ? -23.580 38.290 -6.483 1.00 45.25 155 LEU A C 1
ATOM 808 O O . LEU A 1 155 ? -23.633 37.487 -5.541 1.00 46.87 155 LEU A O 1
ATOM 813 N N . ARG A 1 156 ? -23.918 37.948 -7.741 1.00 43.30 156 ARG A N 1
ATOM 814 C CA . ARG A 1 156 ? -24.278 36.562 -8.050 1.00 45.39 156 ARG A CA 1
ATOM 815 C C . ARG A 1 156 ? -23.101 35.626 -7.814 1.00 46.28 156 ARG A C 1
ATOM 816 O O . ARG A 1 156 ? -23.277 34.521 -7.284 1.00 45.37 156 ARG A O 1
ATOM 824 N N . GLN A 1 157 ? -21.891 36.054 -8.204 1.00 46.13 157 GLN A N 1
ATOM 825 C CA . GLN A 1 157 ? -20.708 35.227 -7.983 1.00 46.39 157 GLN A CA 1
ATOM 826 C C . GLN A 1 157 ? -20.606 34.807 -6.521 1.00 47.79 157 GLN A C 1
ATOM 827 O O . GLN A 1 157 ? -20.381 33.631 -6.221 1.00 46.15 157 GLN A O 1
ATOM 833 N N . HIS A 1 158 ? -20.832 35.739 -5.592 1.00 48.69 158 HIS A N 1
ATOM 834 C CA . HIS A 1 158 ? -20.683 35.441 -4.174 1.00 47.67 158 HIS A CA 1
ATOM 835 C C . HIS A 1 158 ? -21.986 35.040 -3.499 1.00 47.02 158 HIS A C 1
ATOM 836 O O . HIS A 1 158 ? -22.069 35.095 -2.271 1.00 47.77 158 HIS A O 1
ATOM 843 N N . GLY A 1 159 ? -22.988 34.603 -4.263 1.00 50.61 159 GLY A N 1
ATOM 844 C CA . GLY A 1 159 ? -24.170 34.016 -3.667 1.00 45.23 159 GLY A CA 1
ATOM 845 C C . GLY A 1 159 ? -25.233 34.985 -3.186 1.00 50.19 159 GLY A C 1
ATOM 846 O O . GLY A 1 159 ? -26.139 34.557 -2.474 1.00 51.48 159 GLY A O 1
ATOM 847 N N . TYR A 1 160 ? -25.155 36.320 -3.554 1.00 49.05 160 TYR A N 1
ATOM 848 C CA . TYR A 1 160 ? -26.207 37.246 -3.146 1.00 50.39 160 TYR A CA 1
ATOM 849 C C . TYR A 1 160 ? -27.326 37.290 -4.187 1.00 53.05 160 TYR A C 1
ATOM 850 O O . TYR A 1 160 ? -27.052 37.354 -5.385 1.00 54.65 160 TYR A O 1
ATOM 859 N N . PRO A 1 161 ? -28.597 37.281 -3.776 1.00 56.24 161 PRO A N 1
ATOM 860 C CA . PRO A 1 161 ? -29.692 37.384 -4.758 1.00 52.89 161 PRO A CA 1
ATOM 861 C C . PRO A 1 161 ? -29.700 38.740 -5.457 1.00 51.66 161 PRO A C 1
ATOM 862 O O . PRO A 1 161 ? -29.582 39.790 -4.818 1.00 50.96 161 PRO A O 1
ATOM 866 N N . VAL A 1 162 ? -29.797 38.701 -6.788 1.00 50.68 162 VAL A N 1
ATOM 867 C CA . VAL A 1 162 ? -29.998 39.876 -7.634 1.00 48.84 162 VAL A CA 1
ATOM 868 C C . VAL A 1 162 ? -30.868 39.453 -8.799 1.00 51.23 162 VAL A C 1
ATOM 869 O O . VAL A 1 162 ? -30.575 38.448 -9.457 1.00 51.15 162 VAL A O 1
ATOM 873 N N . SER A 1 163 ? -31.901 40.236 -9.091 1.00 55.50 163 SER A N 1
ATOM 874 C CA . SER A 1 163 ? -32.847 39.873 -10.141 1.00 51.83 163 SER A CA 1
ATOM 875 C C . SER A 1 163 ? -32.304 40.241 -11.518 1.00 45.72 163 SER A C 1
ATOM 876 O O . SER A 1 163 ? -31.576 41.230 -11.686 1.00 42.89 163 SER A O 1
ATOM 879 N N . GLN A 1 164 ? -32.677 39.429 -12.517 1.00 47.22 164 GLN A N 1
ATOM 880 C CA . GLN A 1 164 ? -32.457 39.820 -13.911 1.00 46.06 164 GLN A CA 1
ATOM 881 C C . GLN A 1 164 ? -33.167 41.130 -14.261 1.00 50.19 164 GLN A C 1
ATOM 882 O O . GLN A 1 164 ? -32.813 41.765 -15.257 1.00 47.46 164 GLN A O 1
ATOM 888 N N . GLU A 1 165 ? -34.159 41.546 -13.468 1.00 50.53 165 GLU A N 1
ATOM 889 C CA . GLU A 1 165 ? -34.896 42.766 -13.780 1.00 55.33 165 GLU A CA 1
ATOM 890 C C . GLU A 1 165 ? -34.044 44.022 -13.654 1.00 51.27 165 GLU A C 1
ATOM 891 O O . GLU A 1 165 ? -34.427 45.050 -14.209 1.00 48.76 165 GLU A O 1
ATOM 897 N N . VAL A 1 166 ? -32.891 43.968 -12.976 1.00 47.11 166 VAL A N 1
ATOM 898 C CA . VAL A 1 166 ? -32.012 45.134 -12.963 1.00 45.30 166 VAL A CA 1
ATOM 899 C C . VAL A 1 166 ? -31.599 45.564 -14.373 1.00 49.36 166 VAL A C 1
ATOM 900 O O . VAL A 1 166 ? -31.125 46.692 -14.550 1.00 50.93 166 VAL A O 1
ATOM 904 N N . PHE A 1 167 ? -31.756 44.696 -15.386 1.00 47.19 167 PHE A N 1
ATOM 905 C CA . PHE A 1 167 ? -31.399 45.031 -16.767 1.00 50.29 167 PHE A CA 1
ATOM 906 C C . PHE A 1 167 ? -32.572 45.504 -17.624 1.00 52.28 167 PHE A C 1
ATOM 907 O O . PHE A 1 167 ? -32.347 45.951 -18.755 1.00 48.37 167 PHE A O 1
ATOM 915 N N . SER A 1 168 ? -33.811 45.420 -17.131 1.00 54.16 168 SER A N 1
ATOM 916 C CA . SER A 1 168 ? -34.964 45.654 -18.002 1.00 54.50 168 SER A CA 1
ATOM 917 C C . SER A 1 168 ? -35.005 47.077 -18.542 1.00 56.99 168 SER A C 1
ATOM 918 O O . SER A 1 168 ? -35.624 47.314 -19.586 1.00 58.28 168 SER A O 1
ATOM 921 N N . GLY A 1 169 ? -34.332 48.020 -17.879 1.00 55.99 169 GLY A N 1
ATOM 922 C CA . GLY A 1 169 ? -34.309 49.386 -18.360 1.00 52.86 169 GLY A CA 1
ATOM 923 C C . GLY A 1 169 ? -33.432 49.600 -19.573 1.00 59.17 169 GLY A C 1
ATOM 924 O O . GLY A 1 169 ? -33.550 50.635 -20.233 1.00 60.38 169 GLY A O 1
ATOM 925 N N . PHE A 1 170 ? -32.548 48.656 -19.878 1.00 55.58 170 PHE A N 1
ATOM 926 C CA . PHE A 1 170 ? -31.677 48.766 -21.038 1.00 55.59 170 PHE A CA 1
ATOM 927 C C . PHE A 1 170 ? -32.258 48.058 -22.254 1.00 57.35 170 PHE A C 1
ATOM 928 O O . PHE A 1 170 ? -31.597 47.987 -23.297 1.00 55.99 170 PHE A O 1
ATOM 936 N N . LYS A 1 171 ? -33.491 47.569 -22.142 1.00 51.30 171 LYS A N 1
ATOM 937 C CA . LYS A 1 171 ? -34.069 46.624 -23.085 1.00 61.01 171 LYS A CA 1
ATOM 938 C C . LYS A 1 171 ? -35.451 47.117 -23.506 1.00 64.32 171 LYS A C 1
ATOM 939 O O . LYS A 1 171 ? -36.317 47.352 -22.656 1.00 63.29 171 LYS A O 1
ATOM 945 N N . ASP A 1 172 ? -35.651 47.277 -24.813 1.00 60.83 172 ASP A N 1
ATOM 946 C CA . ASP A 1 172 ? -36.959 47.579 -25.371 1.00 60.98 172 ASP A CA 1
ATOM 947 C C . ASP A 1 172 ? -37.675 46.273 -25.709 1.00 64.15 172 ASP A C 1
ATOM 948 O O . ASP A 1 172 ? -37.078 45.359 -26.284 1.00 60.55 172 ASP A O 1
ATOM 953 N N . ASP A 1 173 ? -38.969 46.197 -25.368 1.00 68.03 173 ASP A N 1
ATOM 954 C CA . ASP A 1 173 ? -39.717 44.953 -25.555 1.00 65.99 173 ASP A CA 1
ATOM 955 C C . ASP A 1 173 ? -39.821 44.536 -27.017 1.00 66.34 173 ASP A C 1
ATOM 956 O O . ASP A 1 173 ? -39.976 43.344 -27.299 1.00 66.39 173 ASP A O 1
ATOM 961 N N . LYS A 1 174 ? -39.726 45.483 -27.950 1.00 65.53 174 LYS A N 1
ATOM 962 C CA . LYS A 1 174 ? -39.827 45.193 -29.374 1.00 64.22 174 LYS A CA 1
ATOM 963 C C . LYS A 1 174 ? -38.471 44.978 -30.030 1.00 61.95 174 LYS A C 1
ATOM 964 O O . LYS A 1 174 ? -38.288 43.996 -30.749 1.00 66.09 174 LYS A O 1
ATOM 970 N N . VAL A 1 175 ? -37.511 45.873 -29.781 1.00 64.24 175 VAL A N 1
ATOM 971 C CA . VAL A 1 175 ? -36.242 45.898 -30.504 1.00 63.66 175 VAL A CA 1
ATOM 972 C C . VAL A 1 175 ? -35.069 45.345 -29.683 1.00 67.68 175 VAL A C 1
ATOM 973 O O . VAL A 1 175 ? -33.935 45.325 -30.176 1.00 66.67 175 VAL A O 1
ATOM 977 N N . GLY A 1 176 ? -35.307 44.888 -28.452 1.00 65.76 176 GLY A N 1
ATOM 978 C CA . GLY A 1 176 ? -34.248 44.272 -27.669 1.00 64.50 176 GLY A CA 1
ATOM 979 C C . GLY A 1 176 ? -33.343 45.278 -26.967 1.00 64.41 176 GLY A C 1
ATOM 980 O O . GLY A 1 176 ? -33.721 46.420 -26.692 1.00 63.55 176 GLY A O 1
ATOM 981 N N . PHE A 1 177 ? -32.117 44.841 -26.683 1.00 59.39 177 PHE A N 1
ATOM 982 C CA . PHE A 1 177 ? -31.172 45.678 -25.954 1.00 56.66 177 PHE A CA 1
ATOM 983 C C . PHE A 1 177 ? -30.705 46.853 -26.799 1.00 59.41 177 PHE A C 1
ATOM 984 O O . PHE A 1 177 ? -30.469 46.723 -28.004 1.00 56.39 177 PHE A O 1
ATOM 992 N N . ILE A 1 178 ? -30.535 47.998 -26.137 1.00 63.77 178 ILE A N 1
ATOM 993 C CA . ILE A 1 178 ? -30.065 49.236 -26.756 1.00 66.77 178 ILE A CA 1
ATOM 994 C C . ILE A 1 178 ? -28.820 49.677 -25.996 1.00 66.32 178 ILE A C 1
ATOM 995 O O . ILE A 1 178 ? -28.908 50.186 -24.871 1.00 70.97 178 ILE A O 1
ATOM 1000 N N . CYS A 1 179 ? -27.655 49.461 -26.593 1.00 67.03 179 CYS A N 1
ATOM 1001 C CA . CYS A 1 179 ? -26.413 49.960 -26.025 1.00 72.91 179 CYS A CA 1
ATOM 1002 C C . CYS A 1 179 ? -25.364 49.988 -27.125 1.00 73.64 179 CYS A C 1
ATOM 1003 O O . CYS A 1 179 ? -25.333 49.103 -27.986 1.00 71.04 179 CYS A O 1
ATOM 1006 N N . ASP A 1 180 ? -24.528 51.022 -27.100 1.00 73.25 180 ASP A N 1
ATOM 1007 C CA . ASP A 1 180 ? -23.416 51.148 -28.030 1.00 76.39 180 ASP A CA 1
ATOM 1008 C C . ASP A 1 180 ? -22.082 51.274 -27.315 1.00 71.63 180 ASP A C 1
ATOM 1009 O O . ASP A 1 180 ? -21.039 51.315 -27.982 1.00 75.31 180 ASP A O 1
ATOM 1014 N N . ASP A 1 181 ? -22.088 51.329 -25.983 1.00 69.45 181 ASP A N 1
ATOM 1015 C CA . ASP A 1 181 ? -20.873 51.444 -25.178 1.00 68.47 181 ASP A CA 1
ATOM 1016 C C . ASP A 1 181 ? -20.230 50.068 -25.030 1.00 64.45 181 ASP A C 1
ATOM 1017 O O . ASP A 1 181 ? -20.801 49.175 -24.392 1.00 62.50 181 ASP A O 1
ATOM 1022 N N . PHE A 1 182 ? -19.039 49.897 -25.615 1.00 60.41 182 PHE A N 1
ATOM 1023 C CA . PHE A 1 182 ? -18.363 48.603 -25.564 1.00 61.87 182 PHE A CA 1
ATOM 1024 C C . PHE A 1 182 ? -18.125 48.164 -24.126 1.00 61.54 182 PHE A C 1
ATOM 1025 O O . PHE A 1 182 ? -18.272 46.980 -23.794 1.00 59.91 182 PHE A O 1
ATOM 1033 N N . LYS A 1 183 ? -17.746 49.104 -23.262 1.00 58.32 183 LYS A N 1
ATOM 1034 C CA . LYS A 1 183 ? -17.467 48.767 -21.874 1.00 56.72 183 LYS A CA 1
ATOM 1035 C C . LYS A 1 183 ? -18.687 48.137 -21.209 1.00 57.71 183 LYS A C 1
ATOM 1036 O O . LYS A 1 183 ? -18.572 47.117 -20.518 1.00 56.97 183 LYS A O 1
ATOM 1042 N N . GLY A 1 184 ? -19.869 48.708 -21.433 1.00 54.39 184 GLY A N 1
ATOM 1043 C CA . GLY A 1 184 ? -21.070 48.142 -20.845 1.00 52.32 184 GLY A CA 1
ATOM 1044 C C . GLY A 1 184 ? -21.454 46.815 -21.469 1.00 53.99 184 GLY A C 1
ATOM 1045 O O . GLY A 1 184 ? -21.922 45.906 -20.775 1.00 50.70 184 GLY A O 1
ATOM 1046 N N . ILE A 1 185 ? -21.270 46.686 -22.787 1.00 52.97 185 ILE A N 1
ATOM 1047 C CA . ILE A 1 185 ? -21.597 45.442 -23.478 1.00 49.77 185 ILE A CA 1
ATOM 1048 C C . ILE A 1 185 ? -20.672 44.318 -23.021 1.00 51.23 185 ILE A C 1
ATOM 1049 O O . ILE A 1 185 ? -21.117 43.186 -22.800 1.00 53.48 185 ILE A O 1
ATOM 1054 N N . LEU A 1 186 ? -19.378 44.613 -22.849 1.00 52.26 186 LEU A N 1
ATOM 1055 C CA . LEU A 1 186 ? -18.441 43.611 -22.345 1.00 55.04 186 LEU A CA 1
ATOM 1056 C C . LEU A 1 186 ? -18.832 43.143 -20.940 1.00 49.22 186 LEU A C 1
ATOM 1057 O O . LEU A 1 186 ? -18.845 41.941 -20.653 1.00 48.22 186 LEU A O 1
ATOM 1062 N N . SER A 1 187 ? -19.159 44.086 -20.051 1.00 52.08 187 SER A N 1
ATOM 1063 C CA . SER A 1 187 ? -19.528 43.723 -18.688 1.00 46.47 187 SER A CA 1
ATOM 1064 C C . SER A 1 187 ? -20.845 42.954 -18.651 1.00 45.07 187 SER A C 1
ATOM 1065 O O . SER A 1 187 ? -21.012 42.034 -17.840 1.00 46.01 187 SER A O 1
ATOM 1068 N N . LEU A 1 188 ? -21.791 43.321 -19.514 1.00 43.79 188 LEU A N 1
ATOM 1069 C CA . LEU A 1 188 ? -23.052 42.590 -19.596 1.00 46.57 188 LEU A CA 1
ATOM 1070 C C . LEU A 1 188 ? -22.830 41.179 -20.117 1.00 43.83 188 LEU A C 1
ATOM 1071 O O . LEU A 1 188 ? -23.494 40.236 -19.674 1.00 41.07 188 LEU A O 1
ATOM 1076 N N . HIS A 1 189 ? -21.894 41.018 -21.056 1.00 46.16 189 HIS A N 1
ATOM 1077 C CA . HIS A 1 189 ? -21.561 39.692 -21.559 1.00 43.71 189 HIS A CA 1
ATOM 1078 C C . HIS A 1 189 ? -21.038 38.804 -20.438 1.00 43.95 189 HIS A C 1
ATOM 1079 O O . HIS A 1 189 ? -21.503 37.670 -20.262 1.00 43.69 189 HIS A O 1
ATOM 1086 N N . GLU A 1 190 ? -20.071 39.311 -19.663 1.00 39.40 190 GLU A N 1
ATOM 1087 C CA . GLU A 1 190 ? -19.589 38.565 -18.499 1.00 43.04 190 GLU A CA 1
ATOM 1088 C C . GLU A 1 190 ? -20.720 38.238 -17.534 1.00 42.37 190 GLU A C 1
ATOM 1089 O O . GLU A 1 190 ? -20.780 37.124 -17.005 1.00 41.75 190 GLU A O 1
ATOM 1095 N N . ALA A 1 191 ? -21.636 39.193 -17.295 1.00 40.35 191 ALA A N 1
ATOM 1096 C CA . ALA A 1 191 ? -22.696 38.955 -16.317 1.00 38.21 191 ALA A CA 1
ATOM 1097 C C . ALA A 1 191 ? -23.683 37.898 -16.792 1.00 42.66 191 ALA A C 1
ATOM 1098 O O . ALA A 1 191 ? -24.272 37.187 -15.967 1.00 39.90 191 ALA A O 1
ATOM 1100 N N . SER A 1 192 ? -23.857 37.753 -18.109 1.00 40.79 192 SER A N 1
ATOM 1101 C CA . SER A 1 192 ? -24.863 36.822 -18.606 1.00 40.49 192 SER A CA 1
ATOM 1102 C C . SER A 1 192 ? -24.509 35.377 -18.302 1.00 42.82 192 SER A C 1
ATOM 1103 O O . SER A 1 192 ? -25.411 34.529 -18.230 1.00 40.97 192 SER A O 1
ATOM 1106 N N . TYR A 1 193 ? -23.229 35.07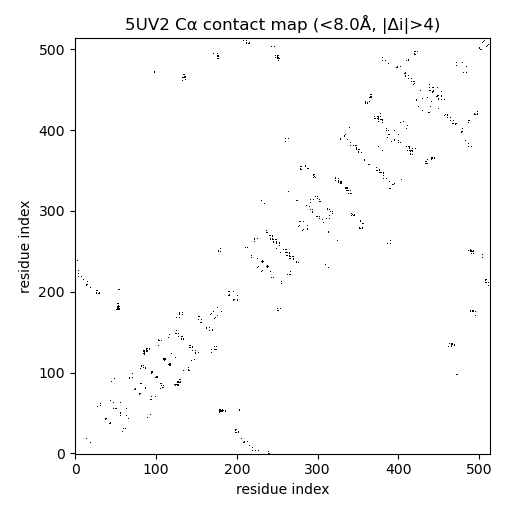6 -18.092 1.00 39.87 193 TYR A N 1
ATOM 1107 C CA . TYR A 1 193 ? -22.877 33.712 -17.699 1.00 42.56 193 TYR A CA 1
ATOM 1108 C C . TYR A 1 193 ? -23.319 33.368 -16.285 1.00 41.90 193 TYR A C 1
ATOM 1109 O O . TYR A 1 193 ? -23.240 32.196 -15.899 1.00 43.57 193 TYR A O 1
ATOM 1118 N N . TYR A 1 194 ? -23.810 34.336 -15.506 1.00 43.76 194 TYR A N 1
ATOM 1119 C CA . TYR A 1 194 ? -24.339 34.027 -14.180 1.00 39.30 194 TYR A CA 1
ATOM 1120 C C . TYR A 1 194 ? -25.846 33.781 -14.201 1.00 45.07 194 TYR A C 1
ATOM 1121 O O . TYR A 1 194 ? -26.474 33.652 -13.146 1.00 47.50 194 TYR A O 1
ATOM 1130 N N . SER A 1 195 ? -26.422 33.664 -15.386 1.00 43.11 195 SER A N 1
ATOM 1131 C CA . SER A 1 195 ? -27.850 33.495 -15.525 1.00 45.24 195 SER A CA 1
ATOM 1132 C C . SER A 1 195 ? -28.294 32.139 -14.976 1.00 46.02 195 SER A C 1
ATOM 1133 O O . SER A 1 195 ? -27.508 31.189 -14.856 1.00 46.32 195 SER A O 1
ATOM 1136 N N . LEU A 1 196 ? -29.574 32.060 -14.631 1.00 48.45 196 LEU A N 1
ATOM 1137 C CA . LEU A 1 196 ? -30.232 30.829 -14.222 1.00 44.40 196 LEU A CA 1
ATOM 1138 C C . LEU A 1 196 ? -31.130 30.347 -15.343 1.00 46.65 196 LEU A C 1
ATOM 1139 O O . LEU A 1 196 ? -31.419 31.076 -16.293 1.00 49.26 196 LEU A O 1
ATOM 1144 N N . GLU A 1 197 ? -31.583 29.108 -15.207 1.00 46.06 197 GLU A N 1
ATOM 1145 C CA . GLU A 1 197 ? -32.516 28.540 -16.164 1.00 48.44 197 GLU A CA 1
ATOM 1146 C C . GLU A 1 197 ? -33.803 29.370 -16.228 1.00 54.48 197 GLU A C 1
ATOM 1147 O O . GLU A 1 197 ? -34.377 29.735 -15.198 1.00 50.66 197 GLU A O 1
ATOM 1153 N N . GLY A 1 198 ? -34.255 29.677 -17.447 1.00 56.09 198 GLY A N 1
ATOM 1154 C CA . GLY A 1 198 ? -35.486 30.426 -17.610 1.00 49.59 198 GLY A CA 1
ATOM 1155 C C . GLY A 1 198 ? -35.384 31.923 -17.426 1.00 52.09 198 GLY A C 1
ATOM 1156 O O . GLY A 1 198 ? -36.419 32.596 -17.391 1.00 57.30 198 GLY A O 1
ATOM 1157 N N . GLU A 1 199 ? -34.186 32.485 -17.317 1.00 52.09 199 GLU A N 1
ATOM 1158 C CA . GLU A 1 199 ? -34.062 33.937 -17.224 1.00 45.73 199 GLU A CA 1
ATOM 1159 C C . GLU A 1 199 ? -33.922 34.477 -18.640 1.00 45.77 199 GLU A C 1
ATOM 1160 O O . GLU A 1 199 ? -32.824 34.572 -19.183 1.00 50.72 199 GLU A O 1
ATOM 1166 N N . SER A 1 200 ? -35.052 34.851 -19.239 1.00 46.58 200 SER A N 1
ATOM 1167 C CA . SER A 1 200 ? -35.058 35.236 -20.645 1.00 46.60 200 SER A CA 1
ATOM 1168 C C . SER A 1 200 ? -34.406 36.587 -20.883 1.00 44.52 200 SER A C 1
ATOM 1169 O O . SER A 1 200 ? -33.893 36.823 -21.977 1.00 49.17 200 SER A O 1
ATOM 1172 N N . ILE A 1 201 ? -34.377 37.475 -19.891 1.00 45.60 201 ILE A N 1
ATOM 1173 C CA . ILE A 1 201 ? -33.592 38.692 -20.080 1.00 48.15 201 ILE A CA 1
ATOM 1174 C C . ILE A 1 201 ? -32.111 38.344 -20.204 1.00 45.94 201 ILE A C 1
ATOM 1175 O O . ILE A 1 201 ? -31.411 38.833 -21.104 1.00 48.27 201 ILE A O 1
ATOM 1180 N N . MET A 1 202 ? -31.627 37.443 -19.344 1.00 48.00 202 MET A N 1
ATOM 1181 C CA . MET A 1 202 ? -30.209 37.086 -19.372 1.00 48.54 202 MET A CA 1
ATOM 1182 C C . MET A 1 202 ? -29.857 36.301 -20.631 1.00 42.35 202 MET A C 1
ATOM 1183 O O . MET A 1 202 ? -28.803 36.524 -21.227 1.00 45.46 202 MET A O 1
ATOM 1188 N N . GLU A 1 203 ? -30.728 35.388 -21.057 1.00 45.68 203 GLU A N 1
ATOM 1189 C CA . GLU A 1 203 ? -30.502 34.715 -22.332 1.00 46.65 203 GLU A CA 1
ATOM 1190 C C . GLU A 1 203 ? -30.464 35.718 -23.480 1.00 49.98 203 GLU A C 1
ATOM 1191 O O . GLU A 1 203 ? -29.535 35.705 -24.305 1.00 49.40 203 GLU A O 1
ATOM 1197 N N . GLU A 1 204 ? -31.448 36.625 -23.531 1.00 47.26 204 GLU A N 1
ATOM 1198 C CA . GLU A 1 204 ? -31.435 37.658 -24.563 1.00 46.74 204 GLU A CA 1
ATOM 1199 C C . GLU A 1 204 ? -30.194 38.541 -24.451 1.00 45.13 204 GLU A C 1
ATOM 1200 O O . GLU A 1 204 ? -29.623 38.949 -25.472 1.00 47.85 204 GLU A O 1
ATOM 1206 N N . ALA A 1 205 ? -29.762 38.849 -23.221 1.00 43.22 205 ALA A N 1
ATOM 1207 C CA . ALA A 1 205 ? -28.519 39.606 -23.034 1.00 47.27 205 ALA A CA 1
ATOM 1208 C C . ALA A 1 205 ? -27.330 38.895 -23.674 1.00 44.98 205 ALA A C 1
ATOM 1209 O O . ALA A 1 205 ? -26.506 39.525 -24.342 1.00 48.63 205 ALA A O 1
ATOM 1211 N N . TRP A 1 206 ? -27.227 37.576 -23.490 1.00 45.79 206 TRP A N 1
ATOM 1212 C CA . TRP A 1 206 ? -26.100 36.852 -24.075 1.00 48.31 206 TRP A CA 1
ATOM 1213 C C . TRP A 1 206 ? -26.167 36.860 -25.599 1.00 47.49 206 TRP A C 1
ATOM 1214 O O . TRP A 1 206 ? -25.145 37.027 -26.275 1.00 45.30 206 TRP A O 1
ATOM 1225 N N . GLN A 1 207 ? -27.356 36.643 -26.161 1.00 47.78 207 GLN A N 1
ATOM 1226 C CA . GLN A 1 207 ? -27.492 36.731 -27.610 1.00 49.19 207 GLN A CA 1
ATOM 1227 C C . GLN A 1 207 ? -27.026 38.096 -28.103 1.00 51.55 207 GLN A C 1
ATOM 1228 O O . GLN A 1 207 ? -26.191 38.190 -29.007 1.00 52.41 207 GLN A O 1
ATOM 1234 N N . PHE A 1 208 ? -27.499 39.167 -27.465 1.00 49.31 208 PHE A N 1
ATOM 1235 C CA . PHE A 1 208 ? -27.161 40.513 -27.921 1.00 48.57 208 PHE A CA 1
ATOM 1236 C C . PHE A 1 208 ? -25.660 40.781 -27.836 1.00 49.38 208 PHE A C 1
ATOM 1237 O O . PHE A 1 208 ? -25.063 41.297 -28.786 1.00 54.14 208 PHE A O 1
ATOM 1245 N N . THR A 1 209 ? -25.029 40.432 -26.707 1.00 50.54 209 THR A N 1
ATOM 1246 C CA . THR A 1 209 ? -23.623 40.783 -26.488 1.00 50.79 209 THR A CA 1
ATOM 1247 C C . THR A 1 209 ? -22.667 39.913 -27.304 1.00 52.24 209 THR A C 1
ATOM 1248 O O . THR A 1 209 ? -21.659 40.417 -27.810 1.00 49.94 209 THR A O 1
ATOM 1252 N N . SER A 1 210 ? -22.924 38.603 -27.409 1.00 50.73 210 SER A N 1
ATOM 1253 C CA . SER A 1 210 ? -22.011 37.777 -28.196 1.00 55.83 210 SER A CA 1
ATOM 1254 C C . SER A 1 210 ? -22.074 38.147 -29.676 1.00 55.96 210 SER A C 1
ATOM 1255 O O . SER A 1 210 ? -21.046 38.164 -30.354 1.00 59.66 210 SER A O 1
ATOM 1258 N N . LYS A 1 211 ? -23.263 38.468 -30.189 1.00 54.89 211 LYS A N 1
ATOM 1259 C CA . LYS A 1 211 ? -23.360 38.976 -31.556 1.00 59.05 211 LYS A CA 1
ATOM 1260 C C . LYS A 1 211 ? -22.519 40.233 -31.717 1.00 62.14 211 LYS A C 1
ATOM 1261 O O . LYS A 1 211 ? -21.704 40.337 -32.641 1.00 66.17 211 LYS A O 1
ATOM 1267 N N . HIS A 1 212 ? -22.687 41.191 -30.801 1.00 55.73 212 HIS A N 1
ATOM 1268 C CA . HIS A 1 212 ? -21.937 42.436 -30.885 1.00 60.04 212 HIS A CA 1
ATOM 1269 C C . HIS A 1 212 ? -20.437 42.193 -30.790 1.00 62.84 212 HIS A C 1
ATOM 1270 O O . HIS A 1 212 ? -19.653 42.830 -31.501 1.00 64.86 212 HIS A O 1
ATOM 1277 N N . LEU A 1 213 ? -20.012 41.273 -29.922 1.00 63.09 213 LEU A N 1
ATOM 1278 C CA . LEU A 1 213 ? -18.578 41.051 -29.765 1.00 62.64 213 LEU A CA 1
ATOM 1279 C C . LEU A 1 213 ? -17.985 40.317 -30.963 1.00 65.38 213 LEU A C 1
ATOM 1280 O O . LEU A 1 213 ? -16.822 40.541 -31.305 1.00 72.33 213 LEU A O 1
ATOM 1285 N N . LYS A 1 214 ? -18.757 39.450 -31.617 1.00 66.05 214 LYS A N 1
ATOM 1286 C CA . LYS A 1 214 ? -18.253 38.790 -32.821 1.00 73.69 214 LYS A CA 1
ATOM 1287 C C . LYS A 1 214 ? -18.078 39.784 -33.963 1.00 79.48 214 LYS A C 1
ATOM 1288 O O . LYS A 1 214 ? -17.052 39.770 -34.653 1.00 79.35 214 LYS A O 1
ATOM 1294 N N . GLU A 1 215 ? -19.064 40.663 -34.172 1.00 77.40 215 GLU A N 1
ATOM 1295 C CA . GLU A 1 215 ? -18.939 41.682 -35.209 1.00 83.33 215 GLU A CA 1
ATOM 1296 C C . GLU A 1 215 ? -17.793 42.639 -34.924 1.00 84.97 215 GLU A C 1
ATOM 1297 O O . GLU A 1 215 ? -17.258 43.258 -35.851 1.00 88.41 215 GLU A O 1
ATOM 1303 N N . MET A 1 216 ? -17.390 42.743 -33.662 1.00 82.17 216 MET A N 1
ATOM 1304 C CA . MET A 1 216 ? -16.261 43.555 -33.239 1.00 82.73 216 MET A CA 1
ATOM 1305 C C . MET A 1 216 ? -14.929 43.066 -33.785 1.00 88.80 216 MET A C 1
ATOM 1306 O O . MET A 1 216 ? -13.940 43.802 -33.702 1.00 93.60 216 MET A O 1
ATOM 1311 N N . MET A 1 217 ? -14.867 41.851 -34.327 1.00 88.97 217 MET A N 1
ATOM 1312 C CA . MET A 1 217 ? -13.599 41.263 -34.744 1.00 93.48 217 MET A CA 1
ATOM 1313 C C . MET A 1 217 ? -13.547 40.924 -36.228 1.00 98.24 217 MET A C 1
ATOM 1314 O O . MET A 1 217 ? -12.637 40.197 -36.647 1.00 98.99 217 MET A O 1
ATOM 1319 N N . ILE A 1 218 ? -14.499 41.405 -37.027 1.00 98.26 218 ILE A N 1
ATOM 1320 C CA . ILE A 1 218 ? -14.486 41.156 -38.466 1.00 96.29 218 ILE A CA 1
ATOM 1321 C C . ILE A 1 218 ? -13.891 42.368 -39.182 1.00 94.40 218 ILE A C 1
ATOM 1322 O O . ILE A 1 218 ? -12.780 42.303 -39.710 1.00 97.35 218 ILE A O 1
ATOM 1327 N N . ASP A 1 226 ? -7.953 50.849 -30.019 1.00 84.34 226 ASP A N 1
ATOM 1328 C CA . ASP A 1 226 ? -8.811 49.787 -30.536 1.00 87.62 226 ASP A CA 1
ATOM 1329 C C . ASP A 1 226 ? -8.123 48.420 -30.484 1.00 85.51 226 ASP A C 1
ATOM 1330 O O . ASP A 1 226 ? -8.783 47.376 -30.532 1.00 83.68 226 ASP A O 1
ATOM 1335 N N . VAL A 1 227 ? -6.792 48.419 -30.399 1.00 84.46 227 VAL A N 1
ATOM 1336 C CA . VAL A 1 227 ? -6.082 47.144 -30.371 1.00 81.84 227 VAL A CA 1
ATOM 1337 C C . VAL A 1 227 ? -6.392 46.394 -29.079 1.00 80.56 227 VAL A C 1
ATOM 1338 O O . VAL A 1 227 ? -6.511 45.160 -29.072 1.00 75.84 227 VAL A O 1
ATOM 1342 N N . PHE A 1 228 ? -6.566 47.125 -27.977 1.00 82.56 228 PHE A N 1
ATOM 1343 C CA . PHE A 1 228 ? -6.957 46.510 -26.716 1.00 79.22 228 PHE A CA 1
ATOM 1344 C C . PHE A 1 228 ? -8.431 46.111 -26.724 1.00 76.32 228 PHE A C 1
ATOM 1345 O O . PHE A 1 228 ? -8.802 45.081 -26.146 1.00 71.37 228 PHE A O 1
ATOM 1353 N N . VAL A 1 229 ? -9.280 46.914 -27.374 1.00 73.25 229 VAL A N 1
ATOM 1354 C CA . VAL A 1 229 ? -10.698 46.586 -27.467 1.00 73.96 229 VAL A CA 1
ATOM 1355 C C . VAL A 1 229 ? -10.897 45.265 -28.196 1.00 70.13 229 VAL A C 1
ATOM 1356 O O . VAL A 1 229 ? -11.694 44.422 -27.769 1.00 69.11 229 VAL A O 1
ATOM 1360 N N . ALA A 1 230 ? -10.173 45.051 -29.295 1.00 72.65 230 ALA A N 1
ATOM 1361 C CA . ALA A 1 230 ? -10.310 43.784 -30.003 1.00 68.91 230 ALA A CA 1
ATOM 1362 C C . ALA A 1 230 ? -9.833 42.626 -29.137 1.00 66.75 230 ALA A C 1
ATOM 1363 O O . ALA A 1 230 ? -10.445 41.550 -29.137 1.00 64.68 230 ALA A O 1
ATOM 1365 N N . GLU A 1 231 ? -8.753 42.830 -28.378 1.00 65.03 231 GLU A N 1
ATOM 1366 C CA . GLU A 1 231 ? -8.265 41.751 -27.529 1.00 68.97 231 GLU A CA 1
ATOM 1367 C C . GLU A 1 231 ? -9.277 41.397 -26.447 1.00 66.20 231 GLU A C 1
ATOM 1368 O O . GLU A 1 231 ? -9.540 40.212 -26.206 1.00 61.22 231 GLU A O 1
ATOM 1374 N N . GLN A 1 232 ? -9.855 42.411 -25.787 1.00 63.13 232 GLN A N 1
ATOM 1375 C CA . GLN A 1 232 ? -10.863 42.154 -24.762 1.00 64.84 232 GLN A CA 1
ATOM 1376 C C . GLN A 1 232 ? -12.056 41.398 -25.326 1.00 58.99 232 GLN A C 1
ATOM 1377 O O . GLN A 1 232 ? -12.558 40.461 -24.698 1.00 57.13 232 GLN A O 1
ATOM 1383 N N . ALA A 1 233 ? -12.537 41.804 -26.498 1.00 55.22 233 ALA A N 1
ATOM 1384 C CA . ALA A 1 233 ? -13.659 41.101 -27.101 1.00 60.20 233 ALA A CA 1
ATOM 1385 C C . ALA A 1 233 ? -13.285 39.657 -27.410 1.00 63.93 233 ALA A C 1
ATOM 1386 O O . ALA A 1 233 ? -14.053 38.731 -27.113 1.00 57.71 233 ALA A O 1
ATOM 1388 N N . LYS A 1 234 ? -12.099 39.444 -27.998 1.00 63.44 234 LYS A N 1
ATOM 1389 C CA . LYS A 1 234 ? -11.651 38.085 -28.293 1.00 60.58 234 LYS A CA 1
ATOM 1390 C C . LYS A 1 234 ? -11.577 37.252 -27.023 1.00 57.72 234 LYS A C 1
ATOM 1391 O O . LYS A 1 234 ? -12.104 36.136 -26.971 1.00 60.38 234 LYS A O 1
ATOM 1397 N N . ARG A 1 235 ? -10.947 37.794 -25.975 1.00 57.52 235 ARG A N 1
ATOM 1398 C CA . ARG A 1 235 ? -10.767 37.029 -24.741 1.00 61.65 235 ARG A CA 1
ATOM 1399 C C . ARG A 1 235 ? -12.104 36.671 -24.093 1.00 57.38 235 ARG A C 1
ATOM 1400 O O . ARG A 1 235 ? -12.269 35.558 -23.584 1.00 55.63 235 ARG A O 1
ATOM 1408 N N . ALA A 1 236 ? -13.074 37.598 -24.098 1.00 52.97 236 ALA A N 1
ATOM 1409 C CA . ALA A 1 236 ? -14.349 37.305 -23.452 1.00 52.00 236 ALA A CA 1
ATOM 1410 C C . ALA A 1 236 ? -15.150 36.293 -24.253 1.00 54.42 236 ALA A C 1
ATOM 1411 O O . ALA A 1 236 ? -15.902 35.494 -23.674 1.00 50.35 236 ALA A O 1
ATOM 1413 N N . LEU A 1 237 ? -15.002 36.320 -25.581 1.00 51.01 237 LEU A N 1
ATOM 1414 C CA . LEU A 1 237 ? -15.691 35.355 -26.420 1.00 52.62 237 LEU A CA 1
ATOM 1415 C C . LEU A 1 237 ? -15.133 33.954 -26.237 1.00 52.09 237 LEU A C 1
ATOM 1416 O O . LEU A 1 237 ? -15.887 32.987 -26.339 1.00 51.62 237 LEU A O 1
ATOM 1421 N N . GLU A 1 238 ? -13.837 33.808 -25.960 1.00 50.45 238 GLU A N 1
ATOM 1422 C CA . GLU A 1 238 ? -13.328 32.447 -25.855 1.00 56.49 238 GLU A CA 1
ATOM 1423 C C . GLU A 1 238 ? -13.360 31.896 -24.432 1.00 55.06 238 GLU A C 1
ATOM 1424 O O . GLU A 1 238 ? -13.434 30.674 -24.258 1.00 54.05 238 GLU A O 1
ATOM 1430 N N . LEU A 1 239 ? -13.349 32.747 -23.409 1.00 49.04 239 LEU A N 1
ATOM 1431 C CA . LEU A 1 239 ? -13.392 32.282 -22.020 1.00 52.47 239 LEU A CA 1
ATOM 1432 C C . LEU A 1 239 ? -13.930 33.401 -21.136 1.00 51.75 239 LEU A C 1
ATOM 1433 O O . LEU A 1 239 ? -13.189 34.330 -20.780 1.00 47.20 239 LEU A O 1
ATOM 1438 N N . PRO A 1 240 ? -15.200 33.352 -20.752 1.00 51.20 240 PRO A N 1
ATOM 1439 C CA . PRO A 1 240 ? -15.712 34.365 -19.822 1.00 44.21 240 PRO A CA 1
ATOM 1440 C C . PRO A 1 240 ? -15.139 34.155 -18.424 1.00 42.19 240 PRO A C 1
ATOM 1441 O O . PRO A 1 240 ? -14.621 33.085 -18.091 1.00 42.75 240 PRO A O 1
ATOM 1445 N N . LEU A 1 241 ? -15.229 35.205 -17.598 1.00 43.67 241 LEU A N 1
ATOM 1446 C CA . LEU A 1 241 ? -14.641 35.149 -16.253 1.00 41.59 241 LEU A CA 1
ATOM 1447 C C . LEU A 1 241 ? -15.227 34.027 -15.408 1.00 40.17 241 LEU A C 1
ATOM 1448 O O . LEU A 1 241 ? -14.509 33.394 -14.626 1.00 43.52 241 LEU A O 1
ATOM 1453 N N . HIS A 1 242 ? -16.528 33.768 -15.537 1.00 40.28 242 HIS A N 1
ATOM 1454 C CA . HIS A 1 242 ? -17.155 32.703 -14.758 1.00 37.97 242 HIS A CA 1
ATOM 1455 C C . HIS A 1 242 ? -16.560 31.333 -15.081 1.00 38.61 242 HIS A C 1
ATOM 1456 O O . HIS A 1 242 ? -16.655 30.407 -14.265 1.00 37.63 242 HIS A O 1
ATOM 1463 N N . TRP A 1 243 ? -15.958 31.175 -16.254 1.00 42.38 243 TRP A N 1
ATOM 1464 C CA . TRP A 1 243 ? -15.465 29.876 -16.695 1.00 44.40 243 TRP A CA 1
ATOM 1465 C C . TRP A 1 243 ? -13.958 29.710 -16.517 1.00 41.63 243 TRP A C 1
ATOM 1466 O O . TRP A 1 243 ? -13.391 28.747 -17.029 1.00 41.16 243 TRP A O 1
ATOM 1477 N N . LYS A 1 244 ? -13.300 30.602 -15.789 1.00 40.95 244 LYS A N 1
ATOM 1478 C CA . LYS A 1 244 ? -11.864 30.489 -15.602 1.00 47.32 244 LYS A CA 1
ATOM 1479 C C . LYS A 1 244 ? -11.513 30.518 -14.120 1.00 50.20 244 LYS A C 1
ATOM 1480 O O . LYS A 1 244 ? -12.098 31.276 -13.340 1.00 50.57 244 LYS A O 1
ATOM 1486 N N . ALA A 1 245 ? -10.592 29.638 -13.732 1.00 47.84 245 ALA A N 1
ATOM 1487 C CA . ALA A 1 245 ? -10.101 29.620 -12.367 1.00 55.59 245 ALA A CA 1
ATOM 1488 C C . ALA A 1 245 ? -9.203 30.841 -12.139 1.00 59.82 245 ALA A C 1
ATOM 1489 O O . ALA A 1 245 ? -8.637 31.388 -13.087 1.00 53.47 245 ALA A O 1
ATOM 1491 N N . PRO A 1 246 ? -9.046 31.287 -10.888 1.00 70.65 246 PRO A N 1
ATOM 1492 C CA . PRO A 1 246 ? -8.525 32.656 -10.684 1.00 69.99 246 PRO A CA 1
ATOM 1493 C C . PRO A 1 246 ? -7.069 32.839 -11.093 1.00 66.02 246 PRO A C 1
ATOM 1494 O O . PRO A 1 246 ? -6.731 33.841 -11.743 1.00 68.31 246 PRO A O 1
ATOM 1498 N N . MET A 1 247 ? -6.198 31.890 -10.752 1.00 61.52 247 MET A N 1
ATOM 1499 C CA . MET A 1 247 ? -4.776 32.084 -11.006 1.00 65.09 247 MET A CA 1
ATOM 1500 C C . MET A 1 247 ? -4.439 32.030 -12.489 1.00 64.76 247 MET A C 1
ATOM 1501 O O . MET A 1 247 ? -3.456 32.650 -12.917 1.00 57.82 247 MET A O 1
ATOM 1506 N N . LEU A 1 248 ? -5.235 31.297 -13.280 1.00 60.77 248 LEU A N 1
ATOM 1507 C CA . LEU A 1 248 ? -4.892 31.074 -14.682 1.00 62.45 248 LEU A CA 1
ATOM 1508 C C . LEU A 1 248 ? -4.757 32.386 -15.444 1.00 61.54 248 LEU A C 1
ATOM 1509 O O . LEU A 1 248 ? -3.852 32.539 -16.272 1.00 64.61 248 LEU A O 1
ATOM 1514 N N . GLU A 1 249 ? -5.638 33.345 -15.176 1.00 64.19 249 GLU A N 1
ATOM 1515 C CA . GLU A 1 249 ? -5.595 34.630 -15.861 1.00 67.75 249 GLU A CA 1
ATOM 1516 C C . GLU A 1 249 ? -4.655 35.642 -15.208 1.00 63.00 249 GLU A C 1
ATOM 1517 O O . GLU A 1 249 ? -4.433 36.714 -15.784 1.00 61.72 249 GLU A O 1
ATOM 1523 N N . ALA A 1 250 ? -4.083 35.330 -14.040 1.00 59.26 250 ALA A N 1
ATOM 1524 C CA . ALA A 1 250 ? -3.418 36.357 -13.241 1.00 53.16 250 ALA A CA 1
ATOM 1525 C C . ALA A 1 250 ? -2.280 37.036 -13.997 1.00 58.14 250 ALA A C 1
ATOM 1526 O O . ALA A 1 250 ? -2.137 38.264 -13.925 1.00 58.27 250 ALA A O 1
ATOM 1528 N N . ARG A 1 251 ? -1.460 36.273 -14.736 1.00 58.99 251 ARG A N 1
ATOM 1529 C CA . ARG A 1 251 ? -0.325 36.916 -15.395 1.00 60.48 251 ARG A CA 1
ATOM 1530 C C . ARG A 1 251 ? -0.782 37.871 -16.491 1.00 65.41 251 ARG A C 1
ATOM 1531 O O . ARG A 1 251 ? -0.209 38.957 -16.647 1.00 64.36 251 ARG A O 1
ATOM 1539 N N . TRP A 1 252 ? -1.805 37.492 -17.261 1.00 61.39 252 TRP A N 1
ATOM 1540 C CA . TRP A 1 252 ? -2.320 38.411 -18.268 1.00 57.51 252 TRP A CA 1
ATOM 1541 C C . TRP A 1 252 ? -2.855 39.678 -17.618 1.00 62.37 252 TRP A C 1
ATOM 1542 O O . TRP A 1 252 ? -2.511 40.794 -18.028 1.00 63.50 252 TRP A O 1
ATOM 1553 N N . PHE A 1 253 ? -3.699 39.525 -16.593 1.00 59.23 253 PHE A N 1
ATOM 1554 C CA . PHE A 1 253 ? -4.298 40.702 -15.974 1.00 62.36 253 PHE A CA 1
ATOM 1555 C C . PHE A 1 253 ? -3.275 41.535 -15.201 1.00 64.24 253 PHE A C 1
ATOM 1556 O O . PHE A 1 253 ? -3.428 42.762 -15.108 1.00 58.62 253 PHE A O 1
ATOM 1564 N N . ILE A 1 254 ? -2.229 40.909 -14.649 1.00 59.56 254 ILE A N 1
ATOM 1565 C CA . ILE A 1 254 ? -1.236 41.700 -13.921 1.00 63.80 254 ILE A CA 1
ATOM 1566 C C . ILE A 1 254 ? -0.601 42.731 -14.847 1.00 64.59 254 ILE A C 1
ATOM 1567 O O . ILE A 1 254 ? -0.374 43.879 -14.452 1.00 66.93 254 ILE A O 1
ATOM 1572 N N . HIS A 1 255 ? -0.359 42.358 -16.108 1.00 65.76 255 HIS A N 1
ATOM 1573 C CA . HIS A 1 255 ? 0.233 43.304 -17.051 1.00 70.12 255 HIS A CA 1
ATOM 1574 C C . HIS A 1 255 ? -0.781 44.342 -17.494 1.00 69.69 255 HIS A C 1
ATOM 1575 O O . HIS A 1 255 ? -0.452 45.529 -17.603 1.00 71.37 255 HIS A O 1
ATOM 1582 N N . VAL A 1 256 ? -2.021 43.918 -17.740 1.00 68.87 256 VAL A N 1
ATOM 1583 C CA . VAL A 1 256 ? -3.084 44.882 -18.008 1.00 69.41 256 VAL A CA 1
ATOM 1584 C C . VAL A 1 256 ? -3.143 45.927 -16.902 1.00 72.28 256 VAL A C 1
ATOM 1585 O O . VAL A 1 256 ? -3.258 47.132 -17.168 1.00 77.15 256 VAL A O 1
ATOM 1589 N N . TYR A 1 257 ? -3.032 45.486 -15.645 1.00 67.11 257 TYR A N 1
ATOM 1590 C CA . TYR A 1 257 ? -3.214 46.396 -14.518 1.00 69.09 257 TYR A CA 1
ATOM 1591 C C . TYR A 1 257 ? -2.092 47.427 -14.426 1.00 73.41 257 TYR A C 1
ATOM 1592 O O . TYR A 1 257 ? -2.350 48.592 -14.109 1.00 75.62 257 TYR A O 1
ATOM 1601 N N . GLU A 1 258 ? -0.839 47.030 -14.688 1.00 76.48 258 GLU A N 1
ATOM 1602 C CA . GLU A 1 258 ? 0.258 47.981 -14.509 1.00 78.52 258 GLU A CA 1
ATOM 1603 C C . GLU A 1 258 ? 0.307 49.007 -15.630 1.00 79.74 258 GLU A C 1
ATOM 1604 O O . GLU A 1 258 ? 0.825 50.114 -15.429 1.00 80.19 258 GLU A O 1
ATOM 1610 N N . LYS A 1 259 ? -0.246 48.675 -16.784 1.00 77.43 259 LYS A N 1
ATOM 1611 C CA . LYS A 1 259 ? -0.440 49.608 -17.883 1.00 82.18 259 LYS A CA 1
ATOM 1612 C C . LYS A 1 259 ? -1.594 50.615 -17.633 1.00 85.08 259 LYS A C 1
ATOM 1613 O O . LYS A 1 259 ? -2.033 51.278 -18.578 1.00 88.52 259 LYS A O 1
ATOM 1619 N N . ARG A 1 260 ? -2.086 50.753 -16.402 1.00 81.99 260 ARG A N 1
ATOM 1620 C CA . ARG A 1 260 ? -3.179 51.667 -16.084 1.00 81.69 260 ARG A CA 1
ATOM 1621 C C . ARG A 1 260 ? -2.660 52.931 -15.410 1.00 85.30 260 ARG A C 1
ATOM 1622 O O . ARG A 1 260 ? -1.794 52.872 -14.532 1.00 86.26 260 ARG A O 1
ATOM 1630 N N . GLU A 1 261 ? -3.232 54.073 -15.792 1.00 85.00 261 GLU A N 1
ATOM 1631 C CA . GLU A 1 261 ? -2.891 55.328 -15.130 1.00 89.85 261 GLU A CA 1
ATOM 1632 C C . GLU A 1 261 ? -3.156 55.253 -13.629 1.00 88.43 261 GLU A C 1
ATOM 1633 O O . GLU A 1 261 ? -2.261 55.511 -12.813 1.00 87.23 261 GLU A O 1
ATOM 1639 N N . ASP A 1 262 ? -4.383 54.896 -13.249 1.00 83.24 262 ASP A N 1
ATOM 1640 C CA . ASP A 1 262 ? -4.845 54.947 -11.867 1.00 85.91 262 ASP A CA 1
ATOM 1641 C C . ASP A 1 262 ? -4.444 53.728 -11.037 1.00 83.70 262 ASP A C 1
ATOM 1642 O O . ASP A 1 262 ? -4.984 53.557 -9.938 1.00 83.72 262 ASP A O 1
ATOM 1647 N N . LYS A 1 263 ? -3.531 52.889 -11.529 1.00 81.84 263 LYS A N 1
ATOM 1648 C CA . LYS A 1 263 ? -3.138 51.679 -10.812 1.00 79.27 263 LYS A CA 1
ATOM 1649 C C . LYS A 1 263 ? -2.741 51.993 -9.375 1.00 80.58 263 LYS A C 1
ATOM 1650 O O . LYS A 1 263 ? -2.130 53.027 -9.091 1.00 83.38 263 LYS A O 1
ATOM 1656 N N . ASN A 1 264 ? -3.106 51.100 -8.460 1.00 75.52 264 ASN A N 1
ATOM 1657 C CA . ASN A 1 264 ? -2.519 51.115 -7.128 1.00 72.57 264 ASN A CA 1
ATOM 1658 C C . ASN A 1 264 ? -1.189 50.375 -7.185 1.00 73.08 264 ASN A C 1
ATOM 1659 O O . ASN A 1 264 ? -1.151 49.184 -7.512 1.00 73.82 264 ASN A O 1
ATOM 1664 N N . HIS A 1 265 ? -0.100 51.073 -6.855 1.00 72.43 265 HIS A N 1
ATOM 1665 C CA . HIS A 1 265 ? 1.228 50.507 -7.075 1.00 73.67 265 HIS A CA 1
ATOM 1666 C C . HIS A 1 265 ? 1.560 49.396 -6.079 1.00 69.42 265 HIS A C 1
ATOM 1667 O O . HIS A 1 265 ? 2.239 48.429 -6.442 1.00 67.19 265 HIS A O 1
ATOM 1674 N N . LEU A 1 266 ? 1.100 49.501 -4.833 1.00 69.54 266 LEU A N 1
ATOM 1675 C CA . LEU A 1 266 ? 1.378 48.438 -3.871 1.00 71.55 266 LEU A CA 1
ATOM 1676 C C . LEU A 1 266 ? 0.615 47.170 -4.224 1.00 69.72 266 LEU A C 1
ATOM 1677 O O . LEU A 1 266 ? 1.137 46.057 -4.083 1.00 68.28 266 LEU A O 1
ATOM 1682 N N . LEU A 1 267 ? -0.634 47.323 -4.660 1.00 69.28 267 LEU A N 1
ATOM 1683 C CA . LEU A 1 267 ? -1.425 46.182 -5.092 1.00 68.05 267 LEU A CA 1
ATOM 1684 C C . LEU A 1 267 ? -0.725 45.437 -6.222 1.00 64.83 267 LEU A C 1
ATOM 1685 O O . LEU A 1 267 ? -0.540 44.218 -6.156 1.00 61.04 267 LEU A O 1
ATOM 1690 N N . LEU A 1 268 ? -0.310 46.165 -7.261 1.00 63.09 268 LEU A N 1
ATOM 1691 C CA . LEU A 1 268 ? 0.386 45.542 -8.381 1.00 65.09 268 LEU A CA 1
ATOM 1692 C C . LEU A 1 268 ? 1.637 44.803 -7.918 1.00 64.40 268 LEU A C 1
ATOM 1693 O O . LEU A 1 268 ? 1.896 43.668 -8.334 1.00 61.58 268 LEU A O 1
ATOM 1698 N N . GLU A 1 269 ? 2.435 45.442 -7.066 1.00 61.24 269 GLU A N 1
ATOM 1699 C CA . GLU A 1 269 ? 3.638 44.794 -6.563 1.00 63.99 269 GLU A CA 1
ATOM 1700 C C . GLU A 1 269 ? 3.288 43.566 -5.735 1.00 61.08 269 GLU A C 1
ATOM 1701 O O . GLU A 1 269 ? 4.014 42.564 -5.768 1.00 62.12 269 GLU A O 1
ATOM 1707 N N . LEU A 1 270 ? 2.174 43.610 -5.007 1.00 54.29 270 LEU A N 1
ATOM 1708 C CA . LEU A 1 270 ? 1.772 42.438 -4.240 1.00 58.93 270 LEU A CA 1
ATOM 1709 C C . LEU A 1 270 ? 1.326 41.309 -5.164 1.00 56.74 270 LEU A C 1
ATOM 1710 O O . LEU A 1 270 ? 1.574 40.128 -4.883 1.00 53.45 270 LEU A O 1
ATOM 1715 N N . ALA A 1 271 ? 0.679 41.655 -6.276 1.00 54.47 271 ALA A N 1
ATOM 1716 C CA . ALA A 1 271 ? 0.231 40.639 -7.218 1.00 53.02 271 ALA A CA 1
ATOM 1717 C C . ALA A 1 271 ? 1.423 39.911 -7.837 1.00 53.89 271 ALA A C 1
ATOM 1718 O O . ALA A 1 271 ? 1.443 38.676 -7.909 1.00 49.12 271 ALA A O 1
ATOM 1720 N N . LYS A 1 272 ? 2.438 40.660 -8.273 1.00 56.26 272 LYS A N 1
ATOM 1721 C CA . LYS A 1 272 ? 3.633 40.032 -8.832 1.00 50.84 272 LYS A CA 1
ATOM 1722 C C . LYS A 1 272 ? 4.321 39.142 -7.805 1.00 53.42 272 LYS A C 1
ATOM 1723 O O . LYS A 1 272 ? 4.706 38.003 -8.108 1.00 50.97 272 LYS A O 1
ATOM 1729 N N . LEU A 1 273 ? 4.459 39.628 -6.576 1.00 51.28 273 LEU A N 1
ATOM 1730 C CA . LEU A 1 273 ? 5.182 38.868 -5.566 1.00 51.58 273 LEU A CA 1
ATOM 1731 C C . LEU A 1 273 ? 4.458 37.570 -5.223 1.00 54.43 273 LEU A C 1
ATOM 1732 O O . LEU A 1 273 ? 5.085 36.504 -5.113 1.00 53.01 273 LEU A O 1
ATOM 1737 N N . GLU A 1 274 ? 3.132 37.640 -5.047 1.00 50.27 274 GLU A N 1
ATOM 1738 C CA . GLU A 1 274 ? 2.364 36.455 -4.678 1.00 51.24 274 GLU A CA 1
ATOM 1739 C C . GLU A 1 274 ? 2.337 35.433 -5.805 1.00 46.33 274 GLU A C 1
ATOM 1740 O O . GLU A 1 274 ? 2.347 34.227 -5.556 1.00 45.51 274 GLU A O 1
ATOM 1746 N N . PHE A 1 275 ? 2.289 35.899 -7.049 1.00 46.06 275 PHE A N 1
ATOM 1747 C CA . PHE A 1 275 ? 2.358 34.993 -8.186 1.00 48.75 275 PHE A CA 1
ATOM 1748 C C . PHE A 1 275 ? 3.663 34.199 -8.170 1.00 47.99 275 PHE A C 1
ATOM 1749 O O . PHE A 1 275 ? 3.653 32.972 -8.298 1.00 50.35 275 PHE A O 1
ATOM 1757 N N . ASN A 1 276 ? 4.793 34.887 -7.960 1.00 44.89 276 ASN A N 1
ATOM 1758 C CA . ASN A 1 276 ? 6.101 34.244 -7.988 1.00 45.11 276 ASN A CA 1
ATOM 1759 C C . ASN A 1 276 ? 6.303 33.314 -6.802 1.00 42.53 276 ASN A C 1
ATOM 1760 O O . ASN A 1 276 ? 6.962 32.284 -6.933 1.00 45.21 276 ASN A O 1
ATOM 1765 N N . THR A 1 277 ? 5.751 33.662 -5.643 1.00 47.39 277 THR A N 1
ATOM 1766 C CA . THR A 1 277 ? 5.817 32.791 -4.471 1.00 45.87 277 THR A CA 1
ATOM 1767 C C . THR A 1 277 ? 5.017 31.518 -4.690 1.00 46.01 277 THR A C 1
ATOM 1768 O O . THR A 1 277 ? 5.428 30.422 -4.279 1.00 44.32 277 THR A O 1
ATOM 1772 N N . LEU A 1 278 ? 3.843 31.664 -5.303 1.00 44.60 278 LEU A N 1
ATOM 1773 C CA . LEU A 1 278 ? 3.011 30.514 -5.610 1.00 43.05 278 LEU A CA 1
ATOM 1774 C C . LEU A 1 278 ? 3.751 29.558 -6.534 1.00 40.53 278 LEU A C 1
ATOM 1775 O O . LEU A 1 278 ? 3.792 28.345 -6.285 1.00 39.83 278 LEU A O 1
ATOM 1780 N N . GLN A 1 279 ? 4.401 30.097 -7.572 1.00 40.53 279 GLN A N 1
ATOM 1781 C CA . GLN A 1 279 ? 5.193 29.250 -8.465 1.00 45.53 279 GLN A CA 1
ATOM 1782 C C . GLN A 1 279 ? 6.223 28.452 -7.686 1.00 41.60 279 GLN A C 1
ATOM 1783 O O . GLN A 1 279 ? 6.349 27.231 -7.864 1.00 40.98 279 GLN A O 1
ATOM 1789 N N . ALA A 1 280 ? 6.962 29.135 -6.806 1.00 43.08 280 ALA A N 1
ATOM 1790 C CA . ALA A 1 280 ? 8.003 28.483 -6.022 1.00 41.95 280 ALA A CA 1
ATOM 1791 C C . ALA A 1 280 ? 7.410 27.396 -5.147 1.00 41.35 280 ALA A C 1
ATOM 1792 O O . ALA A 1 280 ? 7.992 26.313 -5.005 1.00 42.92 280 ALA A O 1
ATOM 1794 N N . ILE A 1 281 ? 6.244 27.665 -4.556 1.00 38.89 281 ILE A N 1
ATOM 1795 C CA . ILE A 1 281 ? 5.573 26.645 -3.750 1.00 41.31 281 ILE A CA 1
ATOM 1796 C C . ILE A 1 281 ? 5.249 25.415 -4.602 1.00 40.12 281 ILE A C 1
ATOM 1797 O O . ILE A 1 281 ? 5.476 24.272 -4.180 1.00 39.22 281 ILE A O 1
ATOM 1802 N N . TYR A 1 282 ? 4.747 25.631 -5.828 1.00 41.33 282 TYR A N 1
ATOM 1803 C CA . TYR A 1 282 ? 4.355 24.517 -6.691 1.00 35.02 282 TYR A CA 1
ATOM 1804 C C . TYR A 1 282 ? 5.563 23.736 -7.178 1.00 39.72 282 TYR A C 1
ATOM 1805 O O . TYR A 1 282 ? 5.498 22.504 -7.311 1.00 36.05 282 TYR A O 1
ATOM 1814 N N . GLN A 1 283 ? 6.668 24.439 -7.477 1.00 36.28 283 GLN A N 1
ATOM 1815 C CA . GLN A 1 283 ? 7.886 23.751 -7.906 1.00 35.14 283 GLN A CA 1
ATOM 1816 C C . GLN A 1 283 ? 8.390 22.796 -6.827 1.00 40.44 283 GLN A C 1
ATOM 1817 O O . GLN A 1 283 ? 8.741 21.651 -7.128 1.00 40.48 283 GLN A O 1
ATOM 1823 N N . GLU A 1 284 ? 8.371 23.222 -5.553 1.00 42.92 284 GLU A N 1
ATOM 1824 C CA . GLU A 1 284 ? 8.748 22.314 -4.465 1.00 38.83 284 GLU A CA 1
ATOM 1825 C C . GLU A 1 284 ? 7.843 21.091 -4.419 1.00 36.95 284 GLU A C 1
ATOM 1826 O O . GLU A 1 284 ? 8.323 19.963 -4.308 1.00 41.07 284 GLU A O 1
ATOM 1832 N N . GLU A 1 285 ? 6.525 21.290 -4.528 1.00 37.25 285 GLU A N 1
ATOM 1833 C CA . GLU A 1 285 ? 5.610 20.145 -4.568 1.00 38.44 285 GLU A CA 1
ATOM 1834 C C . GLU A 1 285 ? 5.932 19.231 -5.742 1.00 37.75 285 GLU A C 1
ATOM 1835 O O . GLU A 1 285 ? 5.943 18.003 -5.603 1.00 38.89 285 GLU A O 1
ATOM 1841 N N . LEU A 1 286 ? 6.203 19.820 -6.911 1.00 39.32 286 LEU A N 1
ATOM 1842 C CA . LEU A 1 286 ? 6.510 19.022 -8.090 1.00 39.91 286 LEU A CA 1
ATOM 1843 C C . LEU A 1 286 ? 7.760 18.162 -7.886 1.00 38.33 286 LEU A C 1
ATOM 1844 O O . LEU A 1 286 ? 7.784 17.009 -8.309 1.00 37.81 286 LEU A O 1
ATOM 1849 N N . LYS A 1 287 ? 8.797 18.695 -7.220 1.00 38.05 287 LYS A N 1
ATOM 1850 C CA . LYS A 1 287 ? 9.969 17.870 -6.904 1.00 45.30 287 LYS A CA 1
ATOM 1851 C C . LYS A 1 287 ? 9.569 16.623 -6.147 1.00 44.68 287 LYS A C 1
ATOM 1852 O O . LYS A 1 287 ? 10.081 15.529 -6.411 1.00 44.41 287 LYS A O 1
ATOM 1858 N N . ASP A 1 288 ? 8.641 16.770 -5.205 1.00 46.10 288 ASP A N 1
ATOM 1859 C CA . ASP A 1 288 ? 8.247 15.642 -4.379 1.00 41.50 288 ASP A CA 1
ATOM 1860 C C . ASP A 1 288 ? 7.351 14.692 -5.154 1.00 41.07 288 ASP A C 1
ATOM 1861 O O . ASP A 1 288 ? 7.548 13.477 -5.115 1.00 45.37 288 ASP A O 1
ATOM 1866 N N . ILE A 1 289 ? 6.380 15.220 -5.895 1.00 40.85 289 ILE A N 1
ATOM 1867 C CA . ILE A 1 289 ? 5.528 14.338 -6.683 1.00 43.76 289 ILE A CA 1
ATOM 1868 C C . ILE A 1 289 ? 6.348 13.627 -7.752 1.00 46.56 289 ILE A C 1
ATOM 1869 O O . ILE A 1 289 ? 6.142 12.438 -8.035 1.00 44.83 289 ILE A O 1
ATOM 1874 N N . SER A 1 290 ? 7.284 14.346 -8.366 1.00 42.19 290 SER A N 1
ATOM 1875 C CA . SER A 1 290 ? 8.147 13.750 -9.383 1.00 47.91 290 SER A CA 1
ATOM 1876 C C . SER A 1 290 ? 8.882 12.520 -8.854 1.00 43.77 290 SER A C 1
ATOM 1877 O O . SER A 1 290 ? 8.950 11.489 -9.528 1.00 43.64 290 SER A O 1
ATOM 1880 N N . GLY A 1 291 ? 9.473 12.624 -7.664 1.00 48.16 291 GLY A N 1
ATOM 1881 C CA . GLY A 1 291 ? 10.163 11.475 -7.097 1.00 45.77 291 GLY A CA 1
ATOM 1882 C C . GLY A 1 291 ? 9.241 10.288 -6.910 1.00 47.19 291 GLY A C 1
ATOM 1883 O O . GLY A 1 291 ? 9.614 9.142 -7.174 1.00 50.22 291 GLY A O 1
ATOM 1884 N N . TRP A 1 292 ? 8.010 10.548 -6.487 1.00 50.74 292 TRP A N 1
ATOM 1885 C CA . TRP A 1 292 ? 7.069 9.456 -6.291 1.00 48.24 292 TRP A CA 1
ATOM 1886 C C . TRP A 1 292 ? 6.758 8.773 -7.608 1.00 49.80 292 TRP A C 1
ATOM 1887 O O . TRP A 1 292 ? 6.699 7.539 -7.678 1.00 51.96 292 TRP A O 1
ATOM 1898 N N . TRP A 1 293 ? 6.556 9.560 -8.670 1.00 46.05 293 TRP A N 1
ATOM 1899 C CA . TRP A 1 293 ? 6.287 8.970 -9.976 1.00 47.33 293 TRP A CA 1
ATOM 1900 C C . TRP A 1 293 ? 7.471 8.133 -10.455 1.00 48.24 293 TRP A C 1
ATOM 1901 O O . TRP A 1 293 ? 7.293 7.047 -11.020 1.00 45.87 293 TRP A O 1
ATOM 1912 N N . LYS A 1 294 ? 8.690 8.642 -10.256 1.00 45.28 294 LYS A N 1
ATOM 1913 C CA . LYS A 1 294 ? 9.890 7.903 -10.649 1.00 50.40 294 LYS A CA 1
ATOM 1914 C C . LYS A 1 294 ? 9.978 6.563 -9.914 1.00 52.82 294 LYS A C 1
ATOM 1915 O O . LYS A 1 294 ? 10.243 5.523 -10.527 1.00 49.29 294 LYS A O 1
ATOM 1921 N N . ASP A 1 295 ? 9.698 6.566 -8.605 1.00 51.19 295 ASP A N 1
ATOM 1922 C CA . ASP A 1 295 ? 9.776 5.342 -7.809 1.00 54.64 295 ASP A CA 1
ATOM 1923 C C . ASP A 1 295 ? 8.857 4.247 -8.327 1.00 56.15 295 ASP A C 1
ATOM 1924 O O . ASP A 1 295 ? 9.253 3.075 -8.374 1.00 57.24 295 ASP A O 1
ATOM 1929 N N . THR A 1 296 ? 7.634 4.590 -8.734 1.00 51.71 296 THR A N 1
ATOM 1930 C CA . THR A 1 296 ? 6.741 3.530 -9.181 1.00 48.99 296 THR A CA 1
ATOM 1931 C C . THR A 1 296 ? 7.167 2.947 -10.513 1.00 54.02 296 THR A C 1
ATOM 1932 O O . THR A 1 296 ? 6.762 1.826 -10.839 1.00 56.77 296 THR A O 1
ATOM 1936 N N . GLY A 1 297 ? 7.948 3.682 -11.297 1.00 53.84 297 GLY A N 1
ATOM 1937 C CA . GLY A 1 297 ? 8.549 3.097 -12.478 1.00 54.32 297 GLY A CA 1
ATOM 1938 C C . GLY A 1 297 ? 7.603 2.687 -13.580 1.00 58.63 297 GLY A C 1
ATOM 1939 O O . GLY A 1 297 ? 8.018 1.962 -14.489 1.00 60.41 297 GLY A O 1
ATOM 1940 N N . LEU A 1 298 ? 6.346 3.142 -13.553 1.00 55.63 298 LEU A N 1
ATOM 1941 C CA . LEU A 1 298 ? 5.428 2.796 -14.639 1.00 56.29 298 LEU A CA 1
ATOM 1942 C C . LEU A 1 298 ? 5.942 3.277 -15.997 1.00 63.56 298 LEU A C 1
ATOM 1943 O O . LEU A 1 298 ? 5.784 2.586 -17.011 1.00 63.16 298 LEU A O 1
ATOM 1948 N N . GLY A 1 299 ? 6.555 4.461 -16.043 1.00 62.64 299 GLY A N 1
ATOM 1949 C CA . GLY A 1 299 ? 7.083 4.974 -17.300 1.00 68.26 299 GLY A CA 1
ATOM 1950 C C . GLY A 1 299 ? 8.181 4.119 -17.910 1.00 75.73 299 GLY A C 1
ATOM 1951 O O . GLY A 1 299 ? 8.521 4.310 -19.086 1.00 73.46 299 GLY A O 1
ATOM 1952 N N . GLU A 1 300 ? 8.738 3.188 -17.138 1.00 74.47 300 GLU A N 1
ATOM 1953 C CA . GLU A 1 300 ? 9.742 2.249 -17.614 1.00 76.47 300 GLU A CA 1
ATOM 1954 C C . GLU A 1 300 ? 9.143 0.923 -18.041 1.00 75.46 300 GLU A C 1
ATOM 1955 O O . GLU A 1 300 ? 9.652 0.301 -18.978 1.00 75.38 300 GLU A O 1
ATOM 1961 N N . LYS A 1 301 ? 8.078 0.477 -17.372 1.00 70.41 301 LYS A N 1
ATOM 1962 C CA . LYS A 1 301 ? 7.430 -0.770 -17.752 1.00 69.01 301 LYS A CA 1
ATOM 1963 C C . LYS A 1 301 ? 6.589 -0.593 -19.013 1.00 72.65 301 LYS A C 1
ATOM 1964 O O . LYS A 1 301 ? 6.646 -1.421 -19.930 1.00 72.78 301 LYS A O 1
ATOM 1970 N N . LEU A 1 302 ? 5.813 0.481 -19.082 1.00 67.34 302 LEU A N 1
ATOM 1971 C CA . LEU A 1 302 ? 4.846 0.677 -20.151 1.00 67.86 302 LEU A CA 1
ATOM 1972 C C . LEU A 1 302 ? 5.372 1.784 -21.055 1.00 69.22 302 LEU A C 1
ATOM 1973 O O . LEU A 1 302 ? 5.454 2.944 -20.644 1.00 68.68 302 LEU A O 1
ATOM 1978 N N . SER A 1 303 ? 5.737 1.426 -22.286 1.00 66.86 303 SER A N 1
ATOM 1979 C CA . SER A 1 303 ? 6.302 2.432 -23.174 1.00 74.13 303 SER A CA 1
ATOM 1980 C C . SER A 1 303 ? 5.280 3.505 -23.537 1.00 69.57 303 SER A C 1
ATOM 1981 O O . SER A 1 303 ? 5.669 4.597 -23.968 1.00 67.10 303 SER A O 1
ATOM 1984 N N . PHE A 1 304 ? 3.985 3.228 -23.355 1.00 69.18 304 PHE A N 1
ATOM 1985 C CA . PHE A 1 304 ? 2.958 4.240 -23.562 1.00 66.06 304 PHE A CA 1
ATOM 1986 C C . PHE A 1 304 ? 2.688 5.086 -22.319 1.00 66.86 304 PHE A C 1
ATOM 1987 O O . PHE A 1 304 ? 1.969 6.089 -22.413 1.00 69.70 304 PHE A O 1
ATOM 1995 N N . ALA A 1 305 ? 3.243 4.723 -21.161 1.00 64.10 305 ALA A N 1
ATOM 1996 C CA . ALA A 1 305 ? 3.051 5.509 -19.940 1.00 65.51 305 ALA A CA 1
ATOM 1997 C C . ALA A 1 305 ? 4.016 6.698 -19.941 1.00 69.84 305 ALA A C 1
ATOM 1998 O O . ALA A 1 305 ? 4.967 6.788 -19.160 1.00 71.51 305 ALA A O 1
ATOM 2000 N N . ARG A 1 306 ? 3.747 7.632 -20.852 1.00 71.95 306 ARG A N 1
ATOM 2001 C CA . ARG A 1 306 ? 4.543 8.849 -20.950 1.00 75.55 306 ARG A CA 1
ATOM 2002 C C . ARG A 1 306 ? 4.443 9.663 -19.662 1.00 69.42 306 ARG A C 1
ATOM 2003 O O . ARG A 1 306 ? 3.444 9.609 -18.941 1.00 69.40 306 ARG A O 1
ATOM 2011 N N . ASN A 1 307 ? 5.493 10.422 -19.371 1.00 64.31 307 ASN A N 1
ATOM 2012 C CA . ASN A 1 307 ? 5.495 11.293 -18.200 1.00 67.48 307 ASN A CA 1
ATOM 2013 C C . ASN A 1 307 ? 4.562 12.466 -18.485 1.00 65.10 307 ASN A C 1
ATOM 2014 O O . ASN A 1 307 ? 4.908 13.388 -19.227 1.00 66.77 307 ASN A O 1
ATOM 2019 N N . ARG A 1 308 ? 3.352 12.413 -17.914 1.00 63.30 308 ARG A N 1
ATOM 2020 C CA . ARG A 1 308 ? 2.379 13.497 -17.975 1.00 61.35 308 ARG A CA 1
ATOM 2021 C C . ARG A 1 308 ? 2.215 14.176 -16.606 1.00 56.04 308 ARG A C 1
ATOM 2022 O O . ARG A 1 308 ? 1.138 14.677 -16.261 1.00 51.98 308 ARG A O 1
ATOM 2030 N N . LEU A 1 309 ? 3.297 14.235 -15.830 1.00 49.93 309 LEU A N 1
ATOM 2031 C CA . LEU A 1 309 ? 3.206 14.708 -14.453 1.00 47.38 309 LEU A CA 1
ATOM 2032 C C . LEU A 1 309 ? 2.912 16.203 -14.387 1.00 45.54 309 LEU A C 1
ATOM 2033 O O . LEU A 1 309 ? 2.012 16.641 -13.655 1.00 42.17 309 LEU A O 1
ATOM 2038 N N . VAL A 1 310 ? 3.679 17.009 -15.125 1.00 43.06 310 VAL A N 1
ATOM 2039 C CA . VAL A 1 310 ? 3.466 18.453 -15.106 1.00 44.34 310 VAL A CA 1
ATOM 2040 C C . VAL A 1 310 ? 2.062 18.780 -15.593 1.00 43.46 310 VAL A C 1
ATOM 2041 O O . VAL A 1 310 ? 1.371 19.635 -15.023 1.00 42.22 310 VAL A O 1
ATOM 2045 N N . ALA A 1 311 ? 1.626 18.103 -16.659 1.00 46.60 311 ALA A N 1
ATOM 2046 C CA . ALA A 1 311 ? 0.281 18.300 -17.190 1.00 48.07 311 ALA A CA 1
ATOM 2047 C C . ALA A 1 311 ? -0.773 17.941 -16.161 1.00 41.41 311 ALA A C 1
ATOM 2048 O O . ALA A 1 311 ? -1.778 18.645 -16.028 1.00 41.32 311 ALA A O 1
ATOM 2050 N N . SER A 1 312 ? -0.569 16.831 -15.446 1.00 37.54 312 SER A N 1
ATOM 2051 C CA . SER A 1 312 ? -1.490 16.442 -14.380 1.00 36.86 312 SER A CA 1
ATOM 2052 C C . SER A 1 312 ? -1.502 17.459 -13.239 1.00 37.87 312 SER A C 1
ATOM 2053 O O . SER A 1 312 ? -2.572 17.814 -12.734 1.00 38.44 312 SER A O 1
ATOM 2056 N N . PHE A 1 313 ? -0.329 17.975 -12.855 1.00 37.20 313 PHE A N 1
ATOM 2057 C CA . PHE A 1 313 ? -0.259 18.963 -11.783 1.00 33.87 313 PHE A CA 1
ATOM 2058 C C . PHE A 1 313 ? -0.992 20.237 -12.166 1.00 39.93 313 PHE A C 1
ATOM 2059 O O . PHE A 1 313 ? -1.598 20.896 -11.311 1.00 38.56 313 PHE A O 1
ATOM 2067 N N . LEU A 1 314 ? -0.920 20.612 -13.442 1.00 37.25 314 LEU A N 1
ATOM 2068 C CA . LEU A 1 314 ? -1.624 21.793 -13.930 1.00 40.74 314 LEU A CA 1
ATOM 2069 C C . LEU A 1 314 ? -3.120 21.695 -13.658 1.00 40.40 314 LEU A C 1
ATOM 2070 O O . LEU A 1 314 ? -3.741 22.646 -13.175 1.00 41.44 314 LEU A O 1
ATOM 2075 N N . TRP A 1 315 ? -3.725 20.552 -13.988 1.00 37.79 315 TRP A N 1
ATOM 2076 C CA . TRP A 1 315 ? -5.132 20.329 -13.642 1.00 42.82 315 TRP A CA 1
ATOM 2077 C C . TRP A 1 315 ? -5.372 20.486 -12.137 1.00 41.36 315 TRP A C 1
ATOM 2078 O O . TRP A 1 315 ? -6.321 21.153 -11.708 1.00 40.51 315 TRP A O 1
ATOM 2089 N N . SER A 1 316 ? -4.496 19.898 -11.325 1.00 38.13 316 SER A N 1
ATOM 2090 C CA . SER A 1 316 ? -4.712 19.880 -9.888 1.00 36.95 316 SER A CA 1
ATOM 2091 C C . SER A 1 316 ? -4.583 21.280 -9.294 1.00 38.49 316 SER A C 1
ATOM 2092 O O . SER A 1 316 ? -5.312 21.642 -8.364 1.00 37.00 316 SER A O 1
ATOM 2095 N N . MET A 1 317 ? -3.680 22.090 -9.846 1.00 38.10 317 MET A N 1
ATOM 2096 C CA . MET A 1 317 ? -3.550 23.474 -9.425 1.00 38.39 317 MET A CA 1
ATOM 2097 C C . MET A 1 317 ? -4.760 24.306 -9.854 1.00 42.18 317 MET A C 1
ATOM 2098 O O . MET A 1 317 ? -5.188 25.209 -9.123 1.00 39.25 317 MET A O 1
ATOM 2103 N N . GLY A 1 318 ? -5.318 24.035 -11.039 1.00 40.13 318 GLY A N 1
ATOM 2104 C CA . GLY A 1 318 ? -6.558 24.691 -11.414 1.00 41.22 318 GLY A CA 1
ATOM 2105 C C . GLY A 1 318 ? -7.712 24.301 -10.513 1.00 41.85 318 GLY A C 1
ATOM 2106 O O . GLY A 1 318 ? -8.587 25.122 -10.223 1.00 42.15 318 GLY A O 1
ATOM 2107 N N . ILE A 1 319 ? -7.724 23.052 -10.047 1.00 41.25 319 ILE A N 1
ATOM 2108 C CA . ILE A 1 319 ? -8.770 22.606 -9.130 1.00 37.26 319 ILE A CA 1
ATOM 2109 C C . ILE A 1 319 ? -8.631 23.284 -7.767 1.00 41.13 319 ILE A C 1
ATOM 2110 O O . ILE A 1 319 ? -9.624 23.695 -7.161 1.00 43.39 319 ILE A O 1
ATOM 2115 N N . ALA A 1 320 ? -7.403 23.426 -7.262 1.00 38.64 320 ALA A N 1
ATOM 2116 C CA . ALA A 1 320 ? -7.198 23.930 -5.895 1.00 41.18 320 ALA A CA 1
ATOM 2117 C C . ALA A 1 320 ? -5.836 24.613 -5.861 1.00 37.28 320 ALA A C 1
ATOM 2118 O O . ALA A 1 320 ? -4.815 23.937 -5.725 1.00 41.69 320 ALA A O 1
ATOM 2120 N N . PHE A 1 321 ? -5.812 25.936 -5.985 1.00 40.74 321 PHE A N 1
ATOM 2121 C CA . PHE A 1 321 ? -4.530 26.621 -6.150 1.00 39.15 321 PHE A CA 1
ATOM 2122 C C . PHE A 1 321 ? -3.884 27.055 -4.836 1.00 43.67 321 PHE A C 1
ATOM 2123 O O . PHE A 1 321 ? -2.683 27.368 -4.828 1.00 41.88 321 PHE A O 1
ATOM 2131 N N . GLU A 1 322 ? -4.637 27.108 -3.736 1.00 41.40 322 GLU A N 1
ATOM 2132 C CA . GLU A 1 322 ? -4.143 27.795 -2.549 1.00 41.34 322 GLU A CA 1
ATOM 2133 C C . GLU A 1 322 ? -3.050 26.981 -1.851 1.00 41.54 322 GLU A C 1
ATOM 2134 O O . GLU A 1 322 ? -3.091 25.745 -1.850 1.00 39.81 322 GLU A O 1
ATOM 2140 N N . PRO A 1 323 ? -2.052 27.667 -1.262 1.00 40.52 323 PRO A N 1
ATOM 2141 C CA . PRO A 1 323 ? -0.968 26.974 -0.540 1.00 45.76 323 PRO A CA 1
ATOM 2142 C C . PRO A 1 323 ? -1.417 25.876 0.404 1.00 44.63 323 PRO A C 1
ATOM 2143 O O . PRO A 1 323 ? -0.777 24.815 0.461 1.00 44.10 323 PRO A O 1
ATOM 2147 N N . GLN A 1 324 ? -2.519 26.082 1.123 1.00 41.29 324 GLN A N 1
ATOM 2148 C CA . GLN A 1 324 ? -2.954 25.094 2.102 1.00 41.54 324 GLN A CA 1
ATOM 2149 C C . GLN A 1 324 ? -3.452 23.807 1.458 1.00 42.47 324 GLN A C 1
ATOM 2150 O O . GLN A 1 324 ? -3.645 22.822 2.175 1.00 42.05 324 GLN A O 1
ATOM 2156 N N . PHE A 1 325 ? -3.694 23.784 0.140 1.00 38.85 325 PHE A N 1
ATOM 2157 C CA . PHE A 1 325 ? -4.166 22.567 -0.509 1.00 41.07 325 PHE A CA 1
ATOM 2158 C C . PHE A 1 325 ? -3.034 21.738 -1.122 1.00 39.64 325 PHE A C 1
ATOM 2159 O O . PHE A 1 325 ? -3.252 21.025 -2.110 1.00 40.66 325 PHE A O 1
ATOM 2167 N N . ALA A 1 326 ? -1.836 21.791 -0.543 1.00 36.41 326 ALA A N 1
ATOM 2168 C CA . ALA A 1 326 ? -0.711 21.023 -1.079 1.00 38.20 326 ALA A CA 1
ATOM 2169 C C . ALA A 1 326 ? -1.027 19.535 -1.149 1.00 40.78 326 ALA A C 1
ATOM 2170 O O . ALA A 1 326 ? -0.786 18.885 -2.180 1.00 37.61 326 ALA A O 1
ATOM 2172 N N . TYR A 1 327 ? -1.572 18.975 -0.063 1.00 36.53 327 TYR A N 1
ATOM 2173 C CA . TYR A 1 327 ? -1.890 17.556 -0.062 1.00 35.74 327 TYR A CA 1
ATOM 2174 C C . TYR A 1 327 ? -2.943 17.226 -1.115 1.00 38.97 327 TYR A C 1
ATOM 2175 O O . TYR A 1 327 ? -2.850 16.199 -1.800 1.00 38.94 327 TYR A O 1
ATOM 2184 N N . CYS A 1 328 ? -3.969 18.071 -1.231 1.00 36.35 328 CYS A N 1
ATOM 2185 C CA . CYS A 1 328 ? -4.971 17.907 -2.279 1.00 37.28 328 CYS A CA 1
ATOM 2186 C C . CYS A 1 328 ? -4.323 17.870 -3.672 1.00 36.17 328 CYS A C 1
ATOM 2187 O O . CYS A 1 328 ? -4.607 16.976 -4.475 1.00 37.61 328 CYS A O 1
ATOM 2190 N N . ARG A 1 329 ? -3.443 18.840 -3.978 1.00 35.61 329 ARG A N 1
ATOM 2191 C CA . ARG A 1 329 ? -2.787 18.843 -5.289 1.00 39.08 329 ARG A CA 1
ATOM 2192 C C . ARG A 1 329 ? -1.947 17.589 -5.511 1.00 37.69 329 ARG A C 1
ATOM 2193 O O . ARG A 1 329 ? -1.870 17.089 -6.640 1.00 39.11 329 ARG A O 1
ATOM 2201 N N . ARG A 1 330 ? -1.326 17.059 -4.457 1.00 36.79 330 ARG A N 1
ATOM 2202 C CA . ARG A 1 330 ? -0.505 15.867 -4.610 1.00 36.55 330 ARG A CA 1
ATOM 2203 C C . ARG A 1 330 ? -1.353 14.660 -4.965 1.00 36.85 330 ARG A C 1
ATOM 2204 O O . ARG A 1 330 ? -1.039 13.931 -5.917 1.00 37.91 330 ARG A O 1
ATOM 2212 N N . VAL A 1 331 ? -2.432 14.426 -4.206 1.00 34.60 331 VAL A N 1
ATOM 2213 C CA . VAL A 1 331 ? -3.285 13.272 -4.480 1.00 34.32 331 VAL A CA 1
ATOM 2214 C C . VAL A 1 331 ? -3.979 13.423 -5.835 1.00 35.14 331 VAL A C 1
ATOM 2215 O O . VAL A 1 331 ? -4.162 12.442 -6.557 1.00 36.22 331 VAL A O 1
ATOM 2219 N N . LEU A 1 332 ? -4.408 14.645 -6.188 1.00 34.97 332 LEU A N 1
ATOM 2220 C CA . LEU A 1 332 ? -5.016 14.855 -7.501 1.00 36.91 332 LEU A CA 1
ATOM 2221 C C . LEU A 1 332 ? -4.019 14.582 -8.633 1.00 34.01 332 LEU A C 1
ATOM 2222 O O . LEU A 1 332 ? -4.364 13.936 -9.616 1.00 36.27 332 LEU A O 1
ATOM 2227 N N . THR A 1 333 ? -2.783 15.062 -8.508 1.00 32.62 333 THR A N 1
ATOM 2228 C CA . THR A 1 333 ? -1.805 14.886 -9.581 1.00 34.62 333 THR A CA 1
ATOM 2229 C C . THR A 1 333 ? -1.513 13.408 -9.835 1.00 36.68 333 THR A C 1
ATOM 2230 O O . THR A 1 333 ? -1.472 12.952 -10.986 1.00 32.78 333 THR A O 1
ATOM 2234 N N . ILE A 1 334 ? -1.297 12.649 -8.765 1.00 31.79 334 ILE A N 1
ATOM 2235 C CA . ILE A 1 334 ? -0.993 11.237 -8.908 1.00 32.18 334 ILE A CA 1
ATOM 2236 C C . ILE A 1 334 ? -2.207 10.472 -9.408 1.00 34.74 334 ILE A C 1
ATOM 2237 O O . ILE A 1 334 ? -2.078 9.569 -10.248 1.00 37.35 334 ILE A O 1
ATOM 2242 N N . SER A 1 335 ? -3.402 10.813 -8.904 1.00 33.13 335 SER A N 1
ATOM 2243 C CA . SER A 1 335 ? -4.635 10.207 -9.404 1.00 35.68 335 SER A CA 1
ATOM 2244 C C . SER A 1 335 ? -4.776 10.409 -10.905 1.00 34.78 335 SER A C 1
ATOM 2245 O O . SER A 1 335 ? -5.075 9.468 -11.643 1.00 37.74 335 SER A O 1
ATOM 2248 N N . ILE A 1 336 ? -4.531 11.634 -11.372 1.00 32.89 336 ILE A N 1
ATOM 2249 C CA . ILE A 1 336 ? -4.698 11.968 -12.782 1.00 38.63 336 ILE A CA 1
ATOM 2250 C C . ILE A 1 336 ? -3.641 11.266 -13.634 1.00 36.78 336 ILE A C 1
ATOM 2251 O O . ILE A 1 336 ? -3.943 10.765 -14.724 1.00 36.88 336 ILE A O 1
ATOM 2256 N N . ALA A 1 337 ? -2.386 11.214 -13.155 1.00 35.05 337 ALA A N 1
ATOM 2257 C CA . ALA A 1 337 ? -1.358 10.457 -13.873 1.00 34.49 337 ALA A CA 1
ATOM 2258 C C . ALA A 1 337 ? -1.747 8.985 -14.003 1.00 36.10 337 ALA A C 1
ATOM 2259 O O . ALA A 1 337 ? -1.573 8.382 -15.068 1.00 41.03 337 ALA A O 1
ATOM 2261 N N . LEU A 1 338 ? -2.283 8.386 -12.934 1.00 36.44 338 LEU A N 1
ATOM 2262 C CA . LEU A 1 338 ? -2.733 6.996 -13.017 1.00 37.41 338 LEU A CA 1
ATOM 2263 C C . LEU A 1 338 ? -3.942 6.852 -13.940 1.00 41.35 338 LEU A C 1
ATOM 2264 O O . LEU A 1 338 ? -4.006 5.917 -14.745 1.00 40.51 338 LEU A O 1
ATOM 2269 N N . ILE A 1 339 ? -4.920 7.758 -13.821 1.00 37.92 339 ILE A N 1
ATOM 2270 C CA . ILE A 1 339 ? -6.074 7.733 -14.715 1.00 39.18 339 ILE A CA 1
ATOM 2271 C C . ILE A 1 339 ? -5.623 7.745 -16.167 1.00 37.96 339 ILE A C 1
ATOM 2272 O O . ILE A 1 339 ? -6.122 6.979 -16.999 1.00 40.64 339 ILE A O 1
ATOM 2277 N N . THR A 1 340 ? -4.657 8.600 -16.483 1.00 38.62 340 THR A N 1
ATOM 2278 C CA . THR A 1 340 ? -4.140 8.691 -17.841 1.00 40.67 340 THR A CA 1
ATOM 2279 C C . THR A 1 340 ? -3.640 7.339 -18.341 1.00 42.14 340 THR A C 1
ATOM 2280 O O . THR A 1 340 ? -3.904 6.960 -19.489 1.00 40.57 340 THR A O 1
ATOM 2284 N N . VAL A 1 341 ? -2.906 6.603 -17.498 1.00 42.56 341 VAL A N 1
ATOM 2285 C CA . VAL A 1 341 ? -2.395 5.293 -17.900 1.00 38.65 341 VAL A CA 1
ATOM 2286 C C . VAL A 1 341 ? -3.529 4.289 -18.036 1.00 42.83 341 VAL A C 1
ATOM 2287 O O . VAL A 1 341 ? -3.599 3.534 -19.016 1.00 42.50 341 VAL A O 1
ATOM 2291 N N . ILE A 1 342 ? -4.418 4.249 -17.040 1.00 40.07 342 ILE A N 1
ATOM 2292 C CA . ILE A 1 342 ? -5.504 3.280 -17.045 1.00 42.90 342 ILE A CA 1
ATOM 2293 C C . ILE A 1 342 ? -6.416 3.508 -18.238 1.00 45.68 342 ILE A C 1
ATOM 2294 O O . ILE A 1 342 ? -6.865 2.554 -18.889 1.00 44.60 342 ILE A O 1
ATOM 2299 N N . ASP A 1 343 ? -6.684 4.778 -18.549 1.00 43.79 343 ASP A N 1
ATOM 2300 C CA . ASP A 1 343 ? -7.525 5.127 -19.688 1.00 42.18 343 ASP A CA 1
ATOM 2301 C C . ASP A 1 343 ? -6.897 4.667 -21.003 1.00 48.37 343 ASP A C 1
ATOM 2302 O O . ASP A 1 343 ? -7.587 4.104 -21.864 1.00 49.41 343 ASP A O 1
ATOM 2307 N N . ASP A 1 344 ? -5.586 4.876 -21.168 1.00 40.59 344 ASP A N 1
ATOM 2308 C CA . ASP A 1 344 ? -4.895 4.330 -22.335 1.00 44.75 344 ASP A CA 1
ATOM 2309 C C . ASP A 1 344 ? -5.041 2.819 -22.414 1.00 47.72 344 ASP A C 1
ATOM 2310 O O . ASP A 1 344 ? -5.129 2.254 -23.508 1.00 48.41 344 ASP A O 1
ATOM 2315 N N . ILE A 1 345 ? -5.056 2.142 -21.271 1.00 44.59 345 ILE A N 1
ATOM 2316 C CA . ILE A 1 345 ? -5.218 0.696 -21.306 1.00 47.63 345 ILE A CA 1
ATOM 2317 C C . ILE A 1 345 ? -6.617 0.336 -21.790 1.00 46.40 345 ILE A C 1
ATOM 2318 O O . ILE A 1 345 ? -6.791 -0.579 -22.603 1.00 49.88 345 ILE A O 1
ATOM 2323 N N . TYR A 1 346 ? -7.633 1.067 -21.329 1.00 46.94 346 TYR A N 1
ATOM 2324 C CA . TYR A 1 346 ? -9.008 0.696 -21.658 1.00 47.15 346 TYR A CA 1
ATOM 2325 C C . TYR A 1 346 ? -9.412 1.090 -23.078 1.00 45.95 346 TYR A C 1
ATOM 2326 O O . TYR A 1 346 ? -10.194 0.372 -23.708 1.00 49.90 346 TYR A O 1
ATOM 2335 N N . ASP A 1 347 ? -8.915 2.193 -23.633 1.00 48.63 347 ASP A N 1
ATOM 2336 C CA . ASP A 1 347 ? -9.396 2.527 -24.967 1.00 53.42 347 ASP A CA 1
ATOM 2337 C C . ASP A 1 347 ? -8.303 2.464 -26.032 1.00 54.67 347 ASP A C 1
ATOM 2338 O O . ASP A 1 347 ? -8.547 2.872 -27.172 1.00 56.27 347 ASP A O 1
ATOM 2343 N N . VAL A 1 348 ? -7.128 1.899 -25.713 1.00 54.96 348 VAL A N 1
ATOM 2344 C CA . VAL A 1 348 ? -6.118 1.606 -26.731 1.00 55.57 348 VAL A CA 1
ATOM 2345 C C . VAL A 1 348 ? -5.555 0.185 -26.622 1.00 58.84 348 VAL A C 1
ATOM 2346 O O . VAL A 1 348 ? -5.608 -0.578 -27.590 1.00 60.55 348 VAL A O 1
ATOM 2350 N N . TYR A 1 349 ? -4.993 -0.193 -25.469 1.00 59.51 349 TYR A N 1
ATOM 2351 C CA . TYR A 1 349 ? -4.089 -1.345 -25.454 1.00 57.48 349 TYR A CA 1
ATOM 2352 C C . TYR A 1 349 ? -4.704 -2.657 -24.982 1.00 58.70 349 TYR A C 1
ATOM 2353 O O . TYR A 1 349 ? -4.244 -3.716 -25.419 1.00 61.75 349 TYR A O 1
ATOM 2362 N N . GLY A 1 350 ? -5.698 -2.638 -24.097 1.00 57.16 350 GLY A N 1
ATOM 2363 C CA . GLY A 1 350 ? -6.220 -3.870 -23.516 1.00 56.57 350 GLY A CA 1
ATOM 2364 C C . GLY A 1 350 ? -7.265 -4.532 -24.403 1.00 58.31 350 GLY A C 1
ATOM 2365 O O . GLY A 1 350 ? -8.048 -3.862 -25.071 1.00 53.93 350 GLY A O 1
ATOM 2366 N N . THR A 1 351 ? -7.244 -5.866 -24.417 1.00 56.67 351 THR A N 1
ATOM 2367 C CA . THR A 1 351 ? -8.330 -6.638 -24.998 1.00 54.51 351 THR A CA 1
ATOM 2368 C C . THR A 1 351 ? -9.521 -6.611 -24.051 1.00 55.38 351 THR A C 1
ATOM 2369 O O . THR A 1 351 ? -9.375 -6.407 -22.843 1.00 57.72 351 THR A O 1
ATOM 2373 N N . LEU A 1 352 ? -10.711 -6.857 -24.607 1.00 55.31 352 LEU A N 1
ATOM 2374 C CA . LEU A 1 352 ? -11.917 -6.889 -23.787 1.00 55.66 352 LEU A CA 1
ATOM 2375 C C . LEU A 1 352 ? -11.771 -7.844 -22.607 1.00 58.96 352 LEU A C 1
ATOM 2376 O O . LEU A 1 352 ? -12.212 -7.538 -21.495 1.00 55.86 352 LEU A O 1
ATOM 2381 N N . ASP A 1 353 ? -11.151 -9.012 -22.824 1.00 64.75 353 A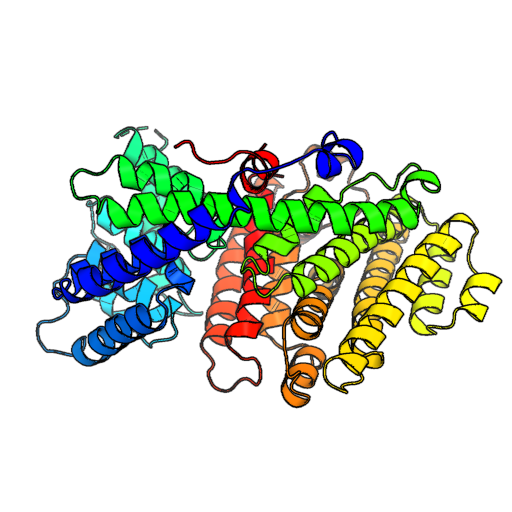SP A N 1
ATOM 2382 C CA . ASP A 1 353 ? -11.047 -9.984 -21.735 1.00 64.44 353 ASP A CA 1
ATOM 2383 C C . ASP A 1 353 ? -10.121 -9.488 -20.637 1.00 52.84 353 ASP A C 1
ATOM 2384 O O . ASP A 1 353 ? -10.390 -9.697 -19.448 1.00 55.43 353 ASP A O 1
ATOM 2389 N N . GLU A 1 354 ? -9.018 -8.841 -21.020 1.00 57.25 354 GLU A N 1
ATOM 2390 C CA . GLU A 1 354 ? -8.133 -8.223 -20.033 1.00 54.70 354 GLU A CA 1
ATOM 2391 C C . GLU A 1 354 ? -8.855 -7.110 -19.283 1.00 50.72 354 GLU A C 1
ATOM 2392 O O . GLU A 1 354 ? -8.792 -7.034 -18.051 1.00 49.72 354 GLU A O 1
ATOM 2398 N N . LEU A 1 355 ? -9.587 -6.258 -20.008 1.00 53.90 355 LEU A N 1
ATOM 2399 C CA . LEU A 1 355 ? -10.305 -5.159 -19.360 1.00 50.80 355 LEU A CA 1
ATOM 2400 C C . LEU A 1 355 ? -11.301 -5.676 -18.334 1.00 52.70 355 LEU A C 1
ATOM 2401 O O . LEU A 1 355 ? -11.505 -5.051 -17.285 1.00 51.20 355 LEU A O 1
ATOM 2406 N N . GLU A 1 356 ? -11.915 -6.829 -18.602 1.00 54.65 356 GLU A N 1
ATOM 2407 C CA . GLU A 1 356 ? -12.883 -7.365 -17.658 1.00 49.82 356 GLU A CA 1
ATOM 2408 C C . GLU A 1 356 ? -12.209 -7.897 -16.401 1.00 51.83 356 GLU A C 1
ATOM 2409 O O . GLU A 1 356 ? -12.783 -7.809 -15.310 1.00 52.84 356 GLU A O 1
ATOM 2415 N N . ILE A 1 357 ? -11.008 -8.468 -16.520 1.00 52.21 357 ILE A N 1
ATOM 2416 C CA . ILE A 1 357 ? -10.312 -8.909 -15.312 1.00 51.50 357 ILE A CA 1
ATOM 2417 C C . ILE A 1 357 ? -9.896 -7.706 -14.470 1.00 49.67 357 ILE A C 1
ATOM 2418 O O . ILE A 1 357 ? -10.056 -7.704 -13.239 1.00 50.66 357 ILE A O 1
ATOM 2423 N N . PHE A 1 358 ? -9.368 -6.656 -15.116 1.00 47.09 358 PHE A N 1
ATOM 2424 C CA . PHE A 1 358 ? -8.917 -5.483 -14.367 1.00 44.22 358 PHE A CA 1
ATOM 2425 C C . PHE A 1 358 ? -10.089 -4.792 -13.671 1.00 49.71 358 PHE A C 1
ATOM 2426 O O . PHE A 1 358 ? -9.977 -4.375 -12.508 1.00 46.46 358 PHE A O 1
ATOM 2434 N N . THR A 1 359 ? -11.239 -4.701 -14.350 1.00 50.44 359 THR A N 1
ATOM 2435 C CA . THR A 1 359 ? -12.439 -4.167 -13.711 1.00 46.15 359 THR A CA 1
ATOM 2436 C C . THR A 1 359 ? -12.801 -4.974 -12.470 1.00 46.28 359 THR A C 1
ATOM 2437 O O . THR A 1 359 ? -13.084 -4.411 -11.405 1.00 46.73 359 THR A O 1
ATOM 2441 N N . ASP A 1 360 ? -12.801 -6.305 -12.589 1.00 52.66 360 ASP A N 1
ATOM 2442 C CA . ASP A 1 360 ? -13.188 -7.150 -11.460 1.00 51.06 360 ASP A CA 1
ATOM 2443 C C . ASP A 1 360 ? -12.181 -7.046 -10.314 1.00 50.39 360 ASP A C 1
ATOM 2444 O O . ASP A 1 360 ? -12.568 -7.018 -9.138 1.00 49.71 360 ASP A O 1
ATOM 2449 N N . ALA A 1 361 ? -10.883 -6.997 -10.640 1.00 51.99 361 ALA A N 1
ATOM 2450 C CA . ALA A 1 361 ? -9.859 -6.821 -9.609 1.00 50.66 361 ALA A CA 1
ATOM 2451 C C . ALA A 1 361 ? -10.050 -5.514 -8.848 1.00 45.84 361 ALA A C 1
ATOM 2452 O O . ALA A 1 361 ? -9.891 -5.469 -7.625 1.00 48.85 361 ALA A O 1
ATOM 2454 N N . VAL A 1 362 ? -10.407 -4.436 -9.544 1.00 47.63 362 VAL A N 1
ATOM 2455 C CA . VAL A 1 362 ? -10.720 -3.199 -8.838 1.00 42.14 362 VAL A CA 1
ATOM 2456 C C . VAL A 1 362 ? -11.921 -3.397 -7.916 1.00 46.50 362 VAL A C 1
ATOM 2457 O O . VAL A 1 362 ? -11.905 -2.986 -6.749 1.00 47.21 362 VAL A O 1
ATOM 2461 N N . ALA A 1 363 ? -12.984 -4.028 -8.425 1.00 48.11 363 ALA A N 1
ATOM 2462 C CA . ALA A 1 363 ? -14.196 -4.220 -7.620 1.00 47.59 363 ALA A CA 1
ATOM 2463 C C . ALA A 1 363 ? -13.928 -5.079 -6.387 1.00 46.65 363 ALA A C 1
ATOM 2464 O O . ALA A 1 363 ? -14.447 -4.801 -5.298 1.00 46.24 363 ALA A O 1
ATOM 2466 N N . ARG A 1 364 ? -13.122 -6.131 -6.533 1.00 46.73 364 ARG A N 1
ATOM 2467 C CA . ARG A 1 364 ? -12.798 -6.956 -5.375 1.00 49.33 364 ARG A CA 1
ATOM 2468 C C . ARG A 1 364 ? -11.863 -6.242 -4.410 1.00 49.89 364 ARG A C 1
ATOM 2469 O O . ARG A 1 364 ? -11.968 -6.450 -3.199 1.00 49.08 364 ARG A O 1
ATOM 2477 N N . TRP A 1 365 ? -10.939 -5.419 -4.921 1.00 47.30 365 TRP A N 1
ATOM 2478 C CA . TRP A 1 365 ? -9.981 -4.676 -4.093 1.00 45.79 365 TRP A CA 1
ATOM 2479 C C . TRP A 1 365 ? -9.128 -5.635 -3.269 1.00 45.96 365 TRP A C 1
ATOM 2480 O O . TRP A 1 365 ? -8.939 -5.471 -2.067 1.00 48.72 365 TRP A O 1
ATOM 2491 N N . ASP A 1 366 ? -8.600 -6.639 -3.945 1.00 46.26 366 ASP A N 1
ATOM 2492 C CA . ASP A 1 366 ? -7.950 -7.772 -3.316 1.00 50.15 366 ASP A CA 1
ATOM 2493 C C . ASP A 1 366 ? -6.627 -7.956 -4.045 1.00 48.08 366 ASP A C 1
ATOM 2494 O O . ASP A 1 366 ? -6.609 -8.386 -5.200 1.00 50.69 366 ASP A O 1
ATOM 2499 N N . ILE A 1 367 ? -5.519 -7.602 -3.388 1.00 45.08 367 ILE A N 1
ATOM 2500 C CA . ILE A 1 367 ? -4.228 -7.648 -4.067 1.00 46.91 367 ILE A CA 1
ATOM 2501 C C . ILE A 1 367 ? -3.884 -9.080 -4.476 1.00 49.26 367 ILE A C 1
ATOM 2502 O O . ILE A 1 367 ? -3.304 -9.317 -5.544 1.00 53.28 367 ILE A O 1
ATOM 2507 N N . ASN A 1 368 ? -4.246 -10.056 -3.648 1.00 54.22 368 ASN A N 1
ATOM 2508 C CA . ASN A 1 368 ? -3.909 -11.443 -3.960 1.00 59.23 368 ASN A CA 1
ATOM 2509 C C . ASN A 1 368 ? -4.625 -11.911 -5.217 1.00 54.77 368 ASN A C 1
ATOM 2510 O O . ASN A 1 368 ? -4.000 -12.466 -6.133 1.00 53.01 368 ASN A O 1
ATOM 2515 N N . TYR A 1 369 ? -5.938 -11.671 -5.287 1.00 54.41 369 TYR A N 1
ATOM 2516 C CA . TYR A 1 369 ? -6.681 -12.007 -6.494 1.00 55.08 369 TYR A CA 1
ATOM 2517 C C . TYR A 1 369 ? -6.080 -11.317 -7.709 1.00 55.31 369 TYR A C 1
ATOM 2518 O O . TYR A 1 369 ? -5.871 -11.947 -8.753 1.00 54.62 369 TYR A O 1
ATOM 2527 N N . ALA A 1 370 ? -5.756 -10.027 -7.583 1.00 55.26 370 ALA A N 1
ATOM 2528 C CA . ALA A 1 370 ? -5.246 -9.294 -8.737 1.00 51.59 370 ALA A CA 1
ATOM 2529 C C . ALA A 1 370 ? -3.920 -9.866 -9.218 1.00 51.53 370 ALA A C 1
ATOM 2530 O O . ALA A 1 370 ? -3.694 -9.999 -10.429 1.00 51.55 370 ALA A O 1
ATOM 2532 N N . LEU A 1 371 ? -3.008 -10.180 -8.297 1.00 54.27 371 LEU A N 1
ATOM 2533 C CA . LEU A 1 371 ? -1.725 -10.708 -8.756 1.00 50.86 371 LEU A CA 1
ATOM 2534 C C . LEU A 1 371 ? -1.893 -12.092 -9.358 1.00 56.61 371 LEU A C 1
ATOM 2535 O O . LEU A 1 371 ? -1.132 -12.476 -10.258 1.00 56.25 371 LEU A O 1
ATOM 2540 N N . LYS A 1 372 ? -2.895 -12.841 -8.890 1.00 56.54 372 LYS A N 1
ATOM 2541 C CA . LYS A 1 372 ? -3.126 -14.176 -9.431 1.00 57.91 372 LYS A CA 1
ATOM 2542 C C . LYS A 1 372 ? -3.627 -14.115 -10.868 1.00 54.85 372 LYS A C 1
ATOM 2543 O O . LYS A 1 372 ? -3.144 -14.855 -11.727 1.00 58.26 372 LYS A O 1
ATOM 2549 N N . HIS A 1 373 ? -4.570 -13.210 -11.160 1.00 57.23 373 HIS A N 1
ATOM 2550 C CA . HIS A 1 373 ? -5.343 -13.283 -12.394 1.00 54.67 373 HIS A CA 1
ATOM 2551 C C . HIS A 1 373 ? -5.004 -12.242 -13.448 1.00 54.52 373 HIS A C 1
ATOM 2552 O O . HIS A 1 373 ? -5.400 -12.428 -14.601 1.00 57.86 373 HIS A O 1
ATOM 2559 N N . LEU A 1 374 ? -4.281 -11.155 -13.110 1.00 52.04 374 LEU A N 1
ATOM 2560 C CA . LEU A 1 374 ? -4.139 -10.117 -14.131 1.00 51.89 374 LEU A CA 1
ATOM 2561 C C . LEU A 1 374 ? -3.028 -10.445 -15.130 1.00 49.68 374 LEU A C 1
ATOM 2562 O O . LEU A 1 374 ? -2.035 -11.090 -14.782 1.00 56.07 374 LEU A O 1
ATOM 2567 N N . PRO A 1 375 ? -3.160 -9.981 -16.368 1.00 47.29 375 PRO A N 1
ATOM 2568 C CA . PRO A 1 375 ? -2.025 -10.015 -17.294 1.00 50.97 375 PRO A CA 1
ATOM 2569 C C . PRO A 1 375 ? -0.820 -9.290 -16.713 1.00 55.88 375 PRO A C 1
ATOM 2570 O O . PRO A 1 375 ? -0.942 -8.434 -15.833 1.00 55.02 375 PRO A O 1
ATOM 2574 N N . GLY A 1 376 ? 0.360 -9.625 -17.237 1.00 55.44 376 GLY A N 1
ATOM 2575 C CA . GLY A 1 376 ? 1.581 -9.073 -16.674 1.00 51.81 376 GLY A CA 1
ATOM 2576 C C . GLY A 1 376 ? 1.631 -7.559 -16.752 1.00 54.49 376 GLY A C 1
ATOM 2577 O O . GLY A 1 376 ? 1.916 -6.880 -15.761 1.00 50.66 376 GLY A O 1
ATOM 2578 N N . TYR A 1 377 ? 1.357 -7.010 -17.936 1.00 56.05 377 TYR A N 1
ATOM 2579 C CA . TYR A 1 377 ? 1.456 -5.565 -18.137 1.00 57.92 377 TYR A CA 1
ATOM 2580 C C . TYR A 1 377 ? 0.421 -4.778 -17.343 1.00 55.08 377 TYR A C 1
ATOM 2581 O O . TYR A 1 377 ? 0.446 -3.547 -17.387 1.00 62.48 377 TYR A O 1
ATOM 2590 N N . MET A 1 378 ? -0.491 -5.451 -16.648 1.00 48.77 378 MET A N 1
ATOM 2591 C CA . MET A 1 378 ? -1.481 -4.812 -15.809 1.00 50.70 378 MET A CA 1
ATOM 2592 C C . MET A 1 378 ? -1.165 -4.932 -14.334 1.00 53.39 378 MET A C 1
ATOM 2593 O O . MET A 1 378 ? -1.778 -4.223 -13.531 1.00 49.38 378 MET A O 1
ATOM 2598 N N . LYS A 1 379 ? -0.264 -5.837 -13.950 1.00 50.79 379 LYS A N 1
ATOM 2599 C CA . LYS A 1 379 ? -0.047 -6.074 -12.529 1.00 51.16 379 LYS A CA 1
ATOM 2600 C C . LYS A 1 379 ? 0.531 -4.840 -11.853 1.00 43.02 379 LYS A C 1
ATOM 2601 O O . LYS A 1 379 ? 0.067 -4.433 -10.784 1.00 48.28 379 LYS A O 1
ATOM 2607 N N . MET A 1 380 ? 1.544 -4.228 -12.458 1.00 42.62 380 MET A N 1
ATOM 2608 C CA . MET A 1 380 ? 2.154 -3.071 -11.816 1.00 45.02 380 MET A CA 1
ATOM 2609 C C . MET A 1 380 ? 1.193 -1.889 -11.785 1.00 42.73 380 MET A C 1
ATOM 2610 O O . MET A 1 380 ? 1.110 -1.172 -10.780 1.00 44.70 380 MET A O 1
ATOM 2615 N N . CYS A 1 381 ? 0.454 -1.674 -12.870 1.00 47.44 381 CYS A N 1
ATOM 2616 C CA . CYS A 1 381 ? -0.487 -0.565 -12.908 1.00 40.07 381 CYS A CA 1
ATOM 2617 C C . CYS A 1 381 ? -1.560 -0.737 -11.843 1.00 42.98 381 CYS A C 1
ATOM 2618 O O . CYS A 1 381 ? -1.877 0.213 -11.120 1.00 42.94 381 CYS A O 1
ATOM 2621 N N . PHE A 1 382 ? -2.068 -1.960 -11.666 1.00 44.62 382 PHE A N 1
ATOM 2622 C CA . PHE A 1 382 ? -3.036 -2.202 -10.602 1.00 40.86 382 PHE A CA 1
ATOM 2623 C C . PHE A 1 382 ? -2.416 -2.007 -9.223 1.00 43.24 382 PHE A C 1
ATOM 2624 O O . PHE A 1 382 ? -3.034 -1.401 -8.333 1.00 39.63 382 PHE A O 1
ATOM 2632 N N . LEU A 1 383 ? -1.233 -2.598 -8.991 1.00 42.82 383 LEU A N 1
ATOM 2633 C CA . LEU A 1 383 ? -0.656 -2.517 -7.649 1.00 40.06 383 LEU A CA 1
ATOM 2634 C C . LEU A 1 383 ? -0.255 -1.078 -7.317 1.00 37.20 383 LEU A C 1
ATOM 2635 O O . LEU A 1 383 ? -0.341 -0.670 -6.160 1.00 40.28 383 LEU A O 1
ATOM 2640 N N . ALA A 1 384 ? 0.138 -0.282 -8.321 1.00 37.75 384 ALA A N 1
ATOM 2641 C CA . ALA A 1 384 ? 0.427 1.130 -8.058 1.00 43.18 384 ALA A CA 1
ATOM 2642 C C . ALA A 1 384 ? -0.839 1.884 -7.637 1.00 42.06 384 ALA A C 1
ATOM 2643 O O . ALA A 1 384 ? -0.811 2.673 -6.688 1.00 41.65 384 ALA A O 1
ATOM 2645 N N . LEU A 1 385 ? -1.959 1.646 -8.324 1.00 40.54 385 LEU A N 1
ATOM 2646 C CA . LEU A 1 385 ? -3.233 2.237 -7.905 1.00 40.27 385 LEU A CA 1
ATOM 2647 C C . LEU A 1 385 ? -3.597 1.809 -6.484 1.00 38.01 385 LEU A C 1
ATOM 2648 O O . LEU A 1 385 ? -3.877 2.644 -5.613 1.00 40.94 385 LEU A O 1
ATOM 2653 N N . TYR A 1 386 ? -3.570 0.497 -6.242 1.00 40.97 386 TYR A N 1
ATOM 2654 C CA . TYR A 1 386 ? -3.957 -0.113 -4.975 1.00 38.79 386 TYR A CA 1
ATOM 2655 C C . TYR A 1 386 ? -3.193 0.485 -3.801 1.00 38.09 386 TYR A C 1
ATOM 2656 O O . TYR A 1 386 ? -3.790 1.004 -2.849 1.00 39.66 386 TYR A O 1
ATOM 2665 N N . ASN A 1 387 ? -1.863 0.438 -3.865 1.00 36.34 387 ASN A N 1
ATOM 2666 C CA . ASN A 1 387 ? -1.046 0.990 -2.783 1.00 41.92 387 ASN A CA 1
ATOM 2667 C C . ASN A 1 387 ? -1.241 2.497 -2.619 1.00 38.13 387 ASN A C 1
ATOM 2668 O O . ASN A 1 387 ? -1.306 2.994 -1.493 1.00 35.77 387 ASN A O 1
ATOM 2673 N N . PHE A 1 388 ? -1.313 3.238 -3.732 1.00 37.06 388 PHE A N 1
ATOM 2674 C CA . PHE A 1 388 ? -1.580 4.678 -3.660 1.00 37.26 388 PHE A CA 1
ATOM 2675 C C . PHE A 1 388 ? -2.886 4.959 -2.919 1.00 35.62 388 PHE A C 1
ATOM 2676 O O . PHE A 1 388 ? -2.921 5.764 -1.981 1.00 37.29 388 PHE A O 1
ATOM 2684 N N . VAL A 1 389 ? -3.963 4.265 -3.295 1.00 38.05 389 VAL A N 1
ATOM 2685 C CA . VAL A 1 389 ? -5.250 4.548 -2.662 1.00 39.78 389 VAL A CA 1
ATOM 2686 C C . VAL A 1 389 ? -5.240 4.115 -1.198 1.00 37.53 389 VAL A C 1
ATOM 2687 O O . VAL A 1 389 ? -5.730 4.841 -0.322 1.00 36.06 389 VAL A O 1
ATOM 2691 N N . ASN A 1 390 ? -4.641 2.960 -0.903 1.00 37.87 390 ASN A N 1
ATOM 2692 C CA . ASN A 1 390 ? -4.555 2.493 0.480 1.00 39.64 390 ASN A CA 1
ATOM 2693 C C . ASN A 1 390 ? -3.706 3.427 1.341 1.00 39.27 390 ASN A C 1
ATOM 2694 O O . ASN A 1 390 ? -4.009 3.624 2.522 1.00 43.66 390 ASN A O 1
ATOM 2699 N N . GLU A 1 391 ? -2.646 4.024 0.774 1.00 38.12 391 GLU A N 1
ATOM 2700 C CA . GLU A 1 391 ? -1.890 5.029 1.525 1.00 38.25 391 GLU A CA 1
ATOM 2701 C C . GLU A 1 391 ? -2.684 6.321 1.679 1.00 39.33 391 GLU A C 1
ATOM 2702 O O . GLU A 1 391 ? -2.511 7.041 2.673 1.00 36.96 391 GLU A O 1
ATOM 2708 N N . PHE A 1 392 ? -3.486 6.669 0.669 1.00 37.06 392 PHE A N 1
ATOM 2709 C CA . PHE A 1 392 ? -4.386 7.817 0.774 1.00 36.36 392 PHE A CA 1
ATOM 2710 C C . PHE A 1 392 ? -5.342 7.615 1.941 1.00 37.55 392 PHE A C 1
ATOM 2711 O O . PHE A 1 392 ? -5.478 8.483 2.810 1.00 39.65 392 PHE A O 1
ATOM 2719 N N . ALA A 1 393 ? -5.976 6.444 1.997 1.00 38.60 393 ALA A N 1
ATOM 2720 C CA . ALA A 1 393 ? -6.858 6.118 3.115 1.00 41.56 393 ALA A CA 1
ATOM 2721 C C . ALA A 1 393 ? -6.114 6.184 4.439 1.00 42.64 393 ALA A C 1
ATOM 2722 O O . ALA A 1 393 ? -6.625 6.751 5.410 1.00 38.03 393 ALA A O 1
ATOM 2724 N N . TYR A 1 394 ? -4.884 5.636 4.481 1.00 41.45 394 TYR A N 1
ATOM 2725 C CA . TYR A 1 394 ? -4.065 5.678 5.694 1.00 39.74 394 TYR A CA 1
ATOM 2726 C C . TYR A 1 394 ? -3.808 7.105 6.142 1.00 42.45 394 TYR A C 1
ATOM 2727 O O . TYR A 1 394 ? -3.847 7.411 7.340 1.00 42.37 394 TYR A O 1
ATOM 2736 N N . TYR A 1 395 ? -3.499 7.987 5.197 1.00 40.28 395 TYR A N 1
ATOM 2737 C CA . TYR A 1 395 ? -3.151 9.355 5.567 1.00 43.91 395 TYR A CA 1
ATOM 2738 C C . TYR A 1 395 ? -4.336 10.074 6.217 1.00 42.45 395 TYR A C 1
ATOM 2739 O O . TYR A 1 395 ? -4.166 10.830 7.178 1.00 40.05 395 TYR A O 1
ATOM 2748 N N . VAL A 1 396 ? -5.541 9.869 5.690 1.00 41.56 396 VAL A N 1
ATOM 2749 C CA . VAL A 1 396 ? -6.711 10.524 6.265 1.00 42.47 396 VAL A CA 1
ATOM 2750 C C . VAL A 1 396 ? -7.059 9.913 7.622 1.00 41.31 396 VAL A C 1
ATOM 2751 O O . VAL A 1 396 ? -7.441 10.626 8.559 1.00 43.01 396 VAL A O 1
ATOM 2755 N N . LEU A 1 397 ? -6.908 8.594 7.755 1.00 43.09 397 LEU A N 1
ATOM 2756 C CA . LEU A 1 397 ? -7.109 7.942 9.048 1.00 43.78 397 LEU A CA 1
ATOM 2757 C C . LEU A 1 397 ? -6.178 8.523 10.104 1.00 46.49 397 LEU A C 1
ATOM 2758 O O . LEU A 1 397 ? -6.615 8.886 11.200 1.00 47.55 397 LEU A O 1
ATOM 2763 N N . LYS A 1 398 ? -4.887 8.652 9.772 1.00 47.00 398 LYS A N 1
ATOM 2764 C CA . LYS A 1 398 ? -3.919 9.220 10.704 1.00 44.15 398 LYS A CA 1
ATOM 2765 C C . LYS A 1 398 ? -4.226 10.686 11.007 1.00 46.05 398 LYS A C 1
ATOM 2766 O O . LYS A 1 398 ? -4.138 11.123 12.160 1.00 44.34 398 LYS A O 1
ATOM 2772 N N . GLN A 1 399 ? -4.578 11.462 9.979 1.00 45.10 399 GLN A N 1
ATOM 2773 C CA . GLN A 1 399 ? -4.759 12.901 10.147 1.00 43.28 399 GLN A CA 1
ATOM 2774 C C . GLN A 1 399 ? -5.974 13.236 11.015 1.00 45.73 399 GLN A C 1
ATOM 2775 O O . GLN A 1 399 ? -5.918 14.135 11.861 1.00 48.13 399 GLN A O 1
ATOM 2781 N N . GLN A 1 400 ? -7.079 12.561 10.802 1.00 44.07 400 GLN A N 1
ATOM 2782 C CA . GLN A 1 400 ? -8.321 13.024 11.407 1.00 47.67 400 GLN A CA 1
ATOM 2783 C C . GLN A 1 400 ? -9.229 11.867 11.787 1.00 47.58 400 GLN A C 1
ATOM 2784 O O . GLN A 1 400 ? -10.414 12.103 12.053 1.00 52.67 400 GLN A O 1
ATOM 2790 N N . ASP A 1 401 ? -8.732 10.634 11.784 1.00 45.04 401 ASP A N 1
ATOM 2791 C CA . ASP A 1 401 ? -9.447 9.501 12.362 1.00 52.52 401 ASP A CA 1
ATOM 2792 C C . ASP A 1 401 ? -10.727 9.205 11.603 1.00 52.99 401 ASP A C 1
ATOM 2793 O O . ASP A 1 401 ? -11.711 8.721 12.162 1.00 59.33 401 ASP A O 1
ATOM 2798 N N . PHE A 1 402 ? -10.713 9.449 10.307 1.00 48.45 402 PHE A N 1
ATOM 2799 C CA . PHE A 1 402 ? -11.846 9.160 9.455 1.00 44.25 402 PHE A CA 1
ATOM 2800 C C . PHE A 1 402 ? -11.456 8.054 8.492 1.00 48.06 402 PHE A C 1
ATOM 2801 O O . PHE A 1 402 ? -10.387 8.113 7.876 1.00 47.56 402 PHE A O 1
ATOM 2809 N N . ASP A 1 403 ? -12.332 7.074 8.333 1.00 46.36 403 ASP A N 1
ATOM 2810 C CA . ASP A 1 403 ? -12.075 5.926 7.467 1.00 47.16 403 ASP A CA 1
ATOM 2811 C C . ASP A 1 403 ? -12.874 6.105 6.169 1.00 48.32 403 ASP A C 1
ATOM 2812 O O . ASP A 1 403 ? -14.082 5.873 6.133 1.00 52.82 403 ASP A O 1
ATOM 2817 N N . MET A 1 404 ? -12.202 6.482 5.083 1.00 45.43 404 MET A N 1
ATOM 2818 C CA . MET A 1 404 ? -12.903 6.717 3.831 1.00 44.53 404 MET A CA 1
ATOM 2819 C C . MET A 1 404 ? -12.573 5.699 2.748 1.00 43.21 404 MET A C 1
ATOM 2820 O O . MET A 1 404 ? -12.913 5.928 1.580 1.00 45.83 404 MET A O 1
ATOM 2825 N N . LEU A 1 405 ? -11.963 4.562 3.098 1.00 44.06 405 LEU A N 1
ATOM 2826 C CA . LEU A 1 405 ? -11.496 3.637 2.065 1.00 42.18 405 LEU A CA 1
ATOM 2827 C C . LEU A 1 405 ? -12.635 3.169 1.163 1.00 46.03 405 LEU A C 1
ATOM 2828 O O . LEU A 1 405 ? -12.487 3.132 -0.066 1.00 46.60 405 LEU A O 1
ATOM 2833 N N . LEU A 1 406 ? -13.771 2.772 1.751 1.00 47.89 406 LEU A N 1
ATOM 2834 C CA . LEU A 1 406 ? -14.878 2.270 0.931 1.00 46.32 406 LEU A CA 1
ATOM 2835 C C . LEU A 1 406 ? -15.336 3.325 -0.061 1.00 40.48 406 LEU A C 1
ATOM 2836 O O . LEU A 1 406 ? -15.622 3.010 -1.219 1.00 47.06 406 LEU A O 1
ATOM 2841 N N . SER A 1 407 ? -15.414 4.582 0.384 1.00 41.55 407 SER A N 1
ATOM 2842 C CA . SER A 1 407 ? -15.806 5.688 -0.486 1.00 43.96 407 SER A CA 1
ATOM 2843 C C . SER A 1 407 ? -14.854 5.833 -1.671 1.00 45.79 407 SER A C 1
ATOM 2844 O O . SER A 1 407 ? -15.284 5.784 -2.828 1.00 43.73 407 SER A O 1
ATOM 2847 N N . ILE A 1 408 ? -13.546 6.004 -1.396 1.00 42.74 408 ILE A N 1
ATOM 2848 C CA . ILE A 1 408 ? -12.584 6.292 -2.462 1.00 36.14 408 ILE A CA 1
ATOM 2849 C C . ILE A 1 408 ? -12.508 5.128 -3.442 1.00 43.25 408 ILE A C 1
ATOM 2850 O O . ILE A 1 408 ? -12.507 5.338 -4.661 1.00 42.45 408 ILE A O 1
ATOM 2855 N N . LYS A 1 409 ? -12.501 3.879 -2.946 1.00 41.64 409 LYS A N 1
ATOM 2856 C CA . LYS A 1 409 ? -12.421 2.762 -3.893 1.00 41.77 409 LYS A CA 1
ATOM 2857 C C . LYS A 1 409 ? -13.718 2.603 -4.677 1.00 44.55 409 LYS A C 1
ATOM 2858 O O . LYS A 1 409 ? -13.680 2.193 -5.841 1.00 42.34 409 LYS A O 1
ATOM 2864 N N . HIS A 1 410 ? -14.862 2.956 -4.077 1.00 42.14 410 HIS A N 1
ATOM 2865 C CA . HIS A 1 410 ? -16.109 3.007 -4.839 1.00 44.65 410 HIS A CA 1
ATOM 2866 C C . HIS A 1 410 ? -16.025 4.048 -5.958 1.00 42.07 410 HIS A C 1
ATOM 2867 O O . HIS A 1 410 ? -16.399 3.774 -7.099 1.00 46.45 410 HIS A O 1
ATOM 2874 N N . ALA A 1 411 ? -15.485 5.230 -5.672 1.00 44.26 411 ALA A N 1
ATOM 2875 C CA . ALA A 1 411 ? -15.363 6.237 -6.725 1.00 43.03 411 ALA A CA 1
ATOM 2876 C C . ALA A 1 411 ? -14.478 5.735 -7.861 1.00 42.15 411 ALA A C 1
ATOM 2877 O O . ALA A 1 411 ? -14.829 5.884 -9.040 1.00 40.08 411 ALA A O 1
ATOM 2879 N N . TRP A 1 412 ? -13.341 5.099 -7.526 1.00 41.30 412 TRP A N 1
ATOM 2880 C CA . TRP A 1 412 ? -12.476 4.556 -8.573 1.00 38.09 412 TRP A CA 1
ATOM 2881 C C . TRP A 1 412 ? -13.189 3.482 -9.371 1.00 38.59 412 TRP A C 1
ATOM 2882 O O . TRP A 1 412 ? -13.061 3.428 -10.603 1.00 43.00 412 TRP A O 1
ATOM 2893 N N . LEU A 1 413 ? -13.949 2.615 -8.692 1.00 43.13 413 LEU A N 1
ATOM 2894 C CA . LEU A 1 413 ? -14.672 1.563 -9.410 1.00 44.00 413 LEU A CA 1
ATOM 2895 C C . LEU A 1 413 ? -15.647 2.156 -10.433 1.00 41.80 413 LEU A C 1
ATOM 2896 O O . LEU A 1 413 ? -15.742 1.678 -11.577 1.00 43.17 413 LEU A O 1
ATOM 2901 N N . GLY A 1 414 ? -16.362 3.212 -10.050 1.00 41.82 414 GLY A N 1
ATOM 2902 C CA . GLY A 1 414 ? -17.304 3.812 -10.982 1.00 43.10 414 GLY A CA 1
ATOM 2903 C C . GLY A 1 414 ? -16.630 4.268 -12.262 1.00 41.28 414 GLY A C 1
ATOM 2904 O O . GLY A 1 414 ? -17.136 4.034 -13.358 1.00 43.27 414 GLY A O 1
ATOM 2905 N N . LEU A 1 415 ? -15.475 4.932 -12.136 1.00 43.06 415 LEU A N 1
ATOM 2906 C CA . LEU A 1 415 ? -14.726 5.335 -13.318 1.00 42.92 415 LEU A CA 1
ATOM 2907 C C . LEU A 1 415 ? -14.394 4.126 -14.177 1.00 42.11 415 LEU A C 1
ATOM 2908 O O . LEU A 1 415 ? -14.634 4.113 -15.393 1.00 43.38 415 LEU A O 1
ATOM 2913 N N . ILE A 1 416 ? -13.864 3.084 -13.543 1.00 39.44 416 ILE A N 1
ATOM 2914 C CA . ILE A 1 416 ? -13.377 1.927 -14.279 1.00 39.29 416 ILE A CA 1
ATOM 2915 C C . ILE A 1 416 ? -14.532 1.210 -14.962 1.00 42.23 416 ILE A C 1
ATOM 2916 O O . ILE A 1 416 ? -14.421 0.785 -16.116 1.00 43.34 416 ILE A O 1
ATOM 2921 N N . GLN A 1 417 ? -15.665 1.077 -14.259 1.00 41.51 417 GLN A N 1
ATOM 2922 C CA . GLN A 1 417 ? -16.862 0.507 -14.873 1.00 44.54 417 GLN A CA 1
ATOM 2923 C C . GLN A 1 417 ? -17.322 1.343 -16.069 1.00 46.41 417 GLN A C 1
ATOM 2924 O O . GLN A 1 417 ? -17.679 0.796 -17.124 1.00 48.06 417 GLN A O 1
ATOM 2930 N N . ALA A 1 418 ? -17.299 2.670 -15.940 1.00 43.43 418 ALA A N 1
ATOM 2931 C CA . ALA A 1 418 ? -17.701 3.501 -17.068 1.00 43.94 418 ALA A CA 1
ATOM 2932 C C . ALA A 1 418 ? -16.762 3.294 -18.257 1.00 47.78 418 ALA A C 1
ATOM 2933 O O . ALA A 1 418 ? -17.199 3.312 -19.416 1.00 46.13 418 ALA A O 1
ATOM 2935 N N . TYR A 1 419 ? -15.466 3.092 -17.988 1.00 41.61 419 TYR A N 1
ATOM 2936 C CA . TYR A 1 419 ? -14.532 2.787 -19.069 1.00 44.27 419 TYR A CA 1
ATOM 2937 C C . TYR A 1 419 ? -14.897 1.477 -19.745 1.00 44.67 419 TYR A C 1
ATOM 2938 O O . TYR A 1 419 ? -14.763 1.342 -20.965 1.00 47.16 419 TYR A O 1
ATOM 2947 N N . LEU A 1 420 ? -15.298 0.478 -18.957 1.00 46.39 420 LEU A N 1
ATOM 2948 C CA . LEU A 1 420 ? -15.631 -0.820 -19.533 1.00 49.32 420 LEU A CA 1
ATOM 2949 C C . LEU A 1 420 ? -16.837 -0.702 -20.455 1.00 50.86 420 LEU A C 1
ATOM 2950 O O . LEU A 1 420 ? -16.830 -1.234 -21.576 1.00 48.47 420 LEU A O 1
ATOM 2955 N N . VAL A 1 421 ? -17.870 0.026 -20.008 1.00 51.03 421 VAL A N 1
ATOM 2956 C CA . VAL A 1 421 ? -19.048 0.259 -20.843 1.00 47.91 421 VAL A CA 1
ATOM 2957 C C . VAL A 1 421 ? -18.636 0.798 -22.207 1.00 49.52 421 VAL A C 1
ATOM 2958 O O . VAL A 1 421 ? -19.065 0.293 -23.247 1.00 57.13 421 VAL A O 1
ATOM 2962 N N . GLU A 1 422 ? -17.759 1.804 -22.222 1.00 49.08 422 GLU A N 1
ATOM 2963 C CA . GLU A 1 422 ? -17.334 2.390 -23.488 1.00 48.90 422 GLU A CA 1
ATOM 2964 C C . GLU A 1 422 ? -16.566 1.394 -24.339 1.00 50.42 422 GLU A C 1
ATOM 2965 O O . GLU A 1 422 ? -16.648 1.449 -25.568 1.00 50.07 422 GLU A O 1
ATOM 2971 N N . ALA A 1 423 ? -15.790 0.504 -23.718 1.00 51.80 423 ALA A N 1
ATOM 2972 C CA . ALA A 1 423 ? -15.030 -0.460 -24.507 1.00 56.18 423 ALA A CA 1
ATOM 2973 C C . ALA A 1 423 ? -15.950 -1.531 -25.086 1.00 56.18 423 ALA A C 1
ATOM 2974 O O . ALA A 1 423 ? -15.719 -2.021 -26.191 1.00 58.19 423 ALA A O 1
ATOM 2976 N N . LYS A 1 424 ? -16.996 -1.909 -24.353 1.00 55.69 424 LYS A N 1
ATOM 2977 C CA . LYS A 1 424 ? -17.994 -2.803 -24.923 1.00 55.74 424 LYS A CA 1
ATOM 2978 C C . LYS A 1 424 ? -18.733 -2.129 -26.077 1.00 62.77 424 LYS A C 1
ATOM 2979 O O . LYS A 1 424 ? -18.968 -2.755 -27.116 1.00 59.54 424 LYS A O 1
ATOM 2985 N N . TRP A 1 425 ? -19.069 -0.840 -25.935 1.00 55.09 425 TRP A N 1
ATOM 2986 C CA . TRP A 1 425 ? -19.678 -0.128 -27.053 1.00 56.94 425 TRP A CA 1
ATOM 2987 C C . TRP A 1 425 ? -18.779 -0.147 -28.272 1.00 64.04 425 TRP A C 1
ATOM 2988 O O . TRP A 1 425 ? -19.253 -0.345 -29.396 1.00 66.18 425 TRP A O 1
ATOM 2999 N N . TYR A 1 426 ? -17.476 0.066 -28.075 1.00 63.76 426 TYR A N 1
ATOM 3000 C CA . TYR A 1 426 ? -16.579 0.177 -29.220 1.00 65.22 426 TYR A CA 1
ATOM 3001 C C . TYR A 1 426 ? -16.438 -1.153 -29.941 1.00 69.01 426 TYR A C 1
ATOM 3002 O O . TYR A 1 426 ? -16.407 -1.194 -31.176 1.00 72.12 426 TYR A O 1
ATOM 3011 N N . HIS A 1 427 ? -16.341 -2.250 -29.191 1.00 67.48 427 HIS A N 1
ATOM 3012 C CA . HIS A 1 427 ? -16.189 -3.548 -29.832 1.00 72.20 427 HIS A CA 1
ATOM 3013 C C . HIS A 1 427 ? -17.476 -3.982 -30.517 1.00 73.22 427 HIS A C 1
ATOM 3014 O O . HIS A 1 427 ? -17.426 -4.659 -31.551 1.00 78.52 427 HIS A O 1
ATOM 3021 N N . SER A 1 428 ? -18.630 -3.583 -29.983 1.00 68.43 428 SER A N 1
ATOM 3022 C CA . SER A 1 428 ? -19.902 -3.858 -30.635 1.00 66.62 428 SER A CA 1
ATOM 3023 C C . SER A 1 428 ? -20.184 -2.911 -31.792 1.00 70.69 428 SER A C 1
ATOM 3024 O O . SER A 1 428 ? -21.234 -3.038 -32.430 1.00 71.64 428 SER A O 1
ATOM 3027 N N . LYS A 1 429 ? -19.278 -1.969 -32.065 1.00 72.29 429 LYS A N 1
ATOM 3028 C CA . LYS A 1 429 ? -19.485 -0.933 -33.076 1.00 72.08 429 LYS A CA 1
ATOM 3029 C C . LYS A 1 429 ? -20.843 -0.259 -32.895 1.00 71.01 429 LYS A C 1
ATOM 3030 O O . LYS A 1 429 ? -21.526 0.089 -33.858 1.00 76.34 429 LYS A O 1
ATOM 3036 N N . TYR A 1 430 ? -21.237 -0.079 -31.636 1.00 68.49 430 TYR A N 1
ATOM 3037 C CA . TYR A 1 430 ? -22.507 0.530 -31.275 1.00 61.87 430 TYR A CA 1
ATOM 3038 C C . TYR A 1 430 ? -22.333 2.028 -31.072 1.00 67.65 430 TYR A C 1
ATOM 3039 O O . TYR A 1 430 ? -21.336 2.475 -30.498 1.00 69.66 430 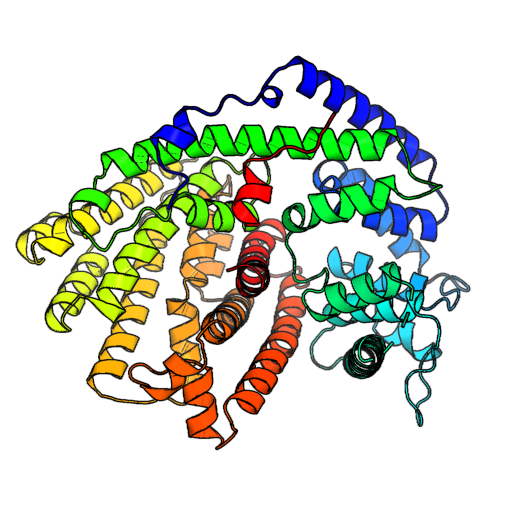TYR A O 1
ATOM 3048 N N . THR A 1 431 ? -23.287 2.807 -31.573 1.00 61.78 431 THR A N 1
ATOM 3049 C CA . THR A 1 431 ? -23.208 4.266 -31.492 1.00 65.92 431 THR A CA 1
ATOM 3050 C C . THR A 1 431 ? -24.400 4.776 -30.704 1.00 66.01 431 THR A C 1
ATOM 3051 O O . THR A 1 431 ? -25.483 4.985 -31.277 1.00 68.07 431 THR A O 1
ATOM 3055 N N . PRO A 1 432 ? -24.243 5.029 -29.412 1.00 63.68 432 PRO A N 1
ATOM 3056 C CA . PRO A 1 432 ? -25.386 5.442 -28.601 1.00 61.33 432 PRO A CA 1
ATOM 3057 C C . PRO A 1 432 ? -25.856 6.833 -28.983 1.00 59.30 432 PRO A C 1
ATOM 3058 O O . PRO A 1 432 ? -25.124 7.632 -29.575 1.00 62.52 432 PRO A O 1
ATOM 3062 N N . LYS A 1 433 ? -27.109 7.113 -28.637 1.00 61.88 433 LYS A N 1
ATOM 3063 C CA . LYS A 1 433 ? -27.596 8.480 -28.704 1.00 56.74 433 LYS A CA 1
ATOM 3064 C C . LYS A 1 433 ? -26.839 9.333 -27.693 1.00 57.45 433 LYS A C 1
ATOM 3065 O O . LYS A 1 433 ? -26.350 8.831 -26.676 1.00 56.48 433 LYS A O 1
ATOM 3071 N N . LEU A 1 434 ? -26.764 10.641 -27.972 1.00 49.25 434 LEU A N 1
ATOM 3072 C CA . LEU A 1 434 ? -26.003 11.543 -27.119 1.00 51.52 434 LEU A CA 1
ATOM 3073 C C . LEU A 1 434 ? -26.383 11.390 -25.647 1.00 57.21 434 LEU A C 1
ATOM 3074 O O . LEU A 1 434 ? -25.504 11.356 -24.775 1.00 52.12 434 LEU A O 1
ATOM 3079 N N . GLU A 1 435 ? -27.684 11.270 -25.350 1.00 55.70 435 GLU A N 1
ATOM 3080 C CA . GLU A 1 435 ? -28.115 11.221 -23.953 1.00 53.78 435 GLU A CA 1
ATOM 3081 C C . GLU A 1 435 ? -27.590 9.978 -23.249 1.00 53.96 435 GLU A C 1
ATOM 3082 O O . GLU A 1 435 ? -27.139 10.055 -22.102 1.00 52.65 435 GLU A O 1
ATOM 3088 N N . GLU A 1 436 ? -27.646 8.822 -23.911 1.00 49.92 436 GLU A N 1
ATOM 3089 C CA . GLU A 1 436 ? -27.125 7.606 -23.299 1.00 50.15 436 GLU A CA 1
ATOM 3090 C C . GLU A 1 436 ? -25.600 7.651 -23.224 1.00 52.54 436 GLU A C 1
ATOM 3091 O O . GLU A 1 436 ? -25.003 7.165 -22.257 1.00 51.88 436 GLU A O 1
ATOM 3097 N N . TYR A 1 437 ? -24.959 8.234 -24.240 1.00 52.47 437 TYR A N 1
ATOM 3098 C CA . TYR A 1 437 ? -23.517 8.423 -24.205 1.00 54.25 437 TYR A CA 1
ATOM 3099 C C . TYR A 1 437 ? -23.095 9.286 -23.023 1.00 51.29 437 TYR A C 1
ATOM 3100 O O . TYR A 1 437 ? -22.131 8.955 -22.324 1.00 46.37 437 TYR A O 1
ATOM 3109 N N . LEU A 1 438 ? -23.808 10.397 -22.791 1.00 47.61 438 LEU A N 1
ATOM 3110 C CA . LEU A 1 438 ? -23.456 11.323 -21.720 1.00 46.55 438 LEU A CA 1
ATOM 3111 C C . LEU A 1 438 ? -23.750 10.754 -20.344 1.00 49.64 438 LEU A C 1
ATOM 3112 O O . LEU A 1 438 ? -23.060 11.110 -19.378 1.00 49.03 438 LEU A O 1
ATOM 3117 N N . GLU A 1 439 ? -24.785 9.918 -20.213 1.00 45.70 439 GLU A N 1
ATOM 3118 C CA . GLU A 1 439 ? -25.056 9.312 -18.912 1.00 49.60 439 GLU A CA 1
ATOM 3119 C C . GLU A 1 439 ? -23.809 8.593 -18.405 1.00 46.81 439 GLU A C 1
ATOM 3120 O O . GLU A 1 439 ? -23.388 8.767 -17.259 1.00 45.22 439 GLU A O 1
ATOM 3126 N N . ASN A 1 440 ? -23.202 7.786 -19.268 1.00 47.84 440 ASN A N 1
ATOM 3127 C CA . ASN A 1 440 ? -21.977 7.082 -18.928 1.00 48.24 440 ASN A CA 1
ATOM 3128 C C . ASN A 1 440 ? -20.763 8.006 -19.008 1.00 47.19 440 ASN A C 1
ATOM 3129 O O . ASN A 1 440 ? -19.866 7.928 -18.165 1.00 47.25 440 ASN A O 1
ATOM 3134 N N . GLY A 1 441 ? -20.726 8.890 -20.008 1.00 46.13 441 GLY A N 1
ATOM 3135 C CA . GLY A 1 441 ? -19.554 9.704 -20.273 1.00 39.61 441 GLY A CA 1
ATOM 3136 C C . GLY A 1 441 ? -19.254 10.734 -19.208 1.00 43.78 441 GLY A C 1
ATOM 3137 O O . GLY A 1 441 ? -18.101 11.155 -19.080 1.00 45.43 441 GLY A O 1
ATOM 3138 N N . LEU A 1 442 ? -20.260 11.162 -18.451 1.00 40.87 442 LEU A N 1
ATOM 3139 C CA . LEU A 1 442 ? -20.002 12.060 -17.332 1.00 44.13 442 LEU A CA 1
ATOM 3140 C C . LEU A 1 442 ? -19.283 11.349 -16.186 1.00 40.31 442 LEU A C 1
ATOM 3141 O O . LEU A 1 442 ? -18.683 12.012 -15.342 1.00 37.84 442 LEU A O 1
ATOM 3146 N N . VAL A 1 443 ? -19.396 10.030 -16.098 1.00 37.64 443 VAL A N 1
ATOM 3147 C CA . VAL A 1 443 ? -18.589 9.290 -15.139 1.00 42.06 443 VAL A CA 1
ATOM 3148 C C . VAL A 1 443 ? -17.197 9.049 -15.708 1.00 43.44 443 VAL A C 1
ATOM 3149 O O . VAL A 1 443 ? -16.193 9.273 -15.024 1.00 40.55 443 VAL A O 1
ATOM 3153 N N . SER A 1 444 ? -17.120 8.620 -16.975 1.00 36.99 444 SER A N 1
ATOM 3154 C CA . SER A 1 444 ? -15.847 8.244 -17.562 1.00 40.36 444 SER A CA 1
ATOM 3155 C C . SER A 1 444 ? -14.921 9.435 -17.749 1.00 42.13 444 SER A C 1
ATOM 3156 O O . SER A 1 444 ? -13.711 9.229 -17.879 1.00 42.44 444 SER A O 1
ATOM 3159 N N . ILE A 1 445 ? -15.449 10.669 -17.777 1.00 38.02 445 ILE A N 1
ATOM 3160 C CA . ILE A 1 445 ? -14.571 11.836 -17.854 1.00 38.75 445 ILE A CA 1
ATOM 3161 C C . ILE A 1 445 ? -13.884 12.123 -16.518 1.00 39.78 445 ILE A C 1
ATOM 3162 O O . ILE A 1 445 ? -12.978 12.959 -16.482 1.00 41.65 445 ILE A O 1
ATOM 3167 N N . THR A 1 446 ? -14.286 11.428 -15.435 1.00 38.95 446 THR A N 1
ATOM 3168 C CA . THR A 1 446 ? -13.723 11.358 -14.074 1.00 38.78 446 THR A CA 1
ATOM 3169 C C . THR A 1 446 ? -14.303 12.407 -13.118 1.00 43.86 446 THR A C 1
ATOM 3170 O O . THR A 1 446 ? -13.849 12.509 -11.970 1.00 40.64 446 THR A O 1
ATOM 3174 N N . GLY A 1 447 ? -15.314 13.171 -13.552 1.00 41.88 447 GLY A N 1
ATOM 3175 C CA . GLY A 1 447 ? -15.905 14.204 -12.717 1.00 37.06 447 GLY A CA 1
ATOM 3176 C C . GLY A 1 447 ? -16.254 13.735 -11.307 1.00 41.59 447 GLY A C 1
ATOM 3177 O O . GLY A 1 447 ? -15.788 14.287 -10.298 1.00 39.55 447 GLY A O 1
ATOM 3178 N N . PRO A 1 448 ? -17.090 12.698 -11.215 1.00 36.83 448 PRO A N 1
ATOM 3179 C CA . PRO A 1 448 ? -17.445 12.167 -9.884 1.00 40.86 448 PRO A CA 1
ATOM 3180 C C . PRO A 1 448 ? -16.247 11.671 -9.076 1.00 39.19 448 PRO A C 1
ATOM 3181 O O . PRO A 1 448 ? -16.199 11.899 -7.862 1.00 40.02 448 PRO A O 1
ATOM 3185 N N . LEU A 1 449 ? -15.273 11.009 -9.713 1.00 41.13 449 LEU A N 1
ATOM 3186 C CA . LEU A 1 449 ? -14.076 10.573 -8.995 1.00 39.33 449 LEU A CA 1
ATOM 3187 C C . LEU A 1 449 ? -13.264 11.768 -8.505 1.00 36.95 449 LEU A C 1
ATOM 3188 O O . LEU A 1 449 ? -12.854 11.820 -7.337 1.00 36.47 449 LEU A O 1
ATOM 3193 N N . ILE A 1 450 ? -13.054 12.755 -9.373 1.00 35.03 450 ILE A N 1
ATOM 3194 C CA . ILE A 1 450 ? -12.191 13.885 -9.025 1.00 38.00 450 ILE A CA 1
ATOM 3195 C C . ILE A 1 450 ? -12.778 14.725 -7.890 1.00 36.72 450 ILE A C 1
ATOM 3196 O O . ILE A 1 450 ? -12.035 15.228 -7.043 1.00 36.77 450 ILE A O 1
ATOM 3201 N N . ILE A 1 451 ? -14.103 14.922 -7.849 1.00 38.69 451 ILE A N 1
ATOM 3202 C CA . ILE A 1 451 ? -14.643 15.723 -6.745 1.00 35.46 451 ILE A CA 1
ATOM 3203 C C . ILE A 1 451 ? -14.591 14.925 -5.437 1.00 35.89 451 ILE A C 1
ATOM 3204 O O . ILE A 1 451 ? -14.389 15.492 -4.357 1.00 40.13 451 ILE A O 1
ATOM 3209 N N . THR A 1 452 ? -14.731 13.605 -5.513 1.00 38.50 452 THR A N 1
ATOM 3210 C CA . THR A 1 452 ? -14.540 12.755 -4.345 1.00 39.07 452 THR A CA 1
ATOM 3211 C C . THR A 1 452 ? -13.117 12.860 -3.820 1.00 39.68 452 THR A C 1
ATOM 3212 O O . THR A 1 452 ? -12.891 13.083 -2.615 1.00 37.46 452 THR A O 1
ATOM 3216 N N . ILE A 1 453 ? -12.138 12.707 -4.719 1.00 39.62 453 ILE A N 1
ATOM 3217 C CA . ILE A 1 453 ? -10.735 12.860 -4.338 1.00 36.64 453 ILE A CA 1
ATOM 3218 C C . ILE A 1 453 ? -10.493 14.234 -3.728 1.00 37.67 453 ILE A C 1
ATOM 3219 O O . ILE A 1 453 ? -9.844 14.363 -2.686 1.00 38.52 453 ILE A O 1
ATOM 3224 N N . SER A 1 454 ? -10.980 15.287 -4.393 1.00 35.72 454 SER A N 1
ATOM 3225 C CA . SER A 1 454 ? -10.747 16.647 -3.912 1.00 36.34 454 SER A CA 1
ATOM 3226 C C . SER A 1 454 ? -11.341 16.838 -2.520 1.00 41.73 454 SER A C 1
ATOM 3227 O O . SER A 1 454 ? -10.709 17.424 -1.632 1.00 38.61 454 SER A O 1
ATOM 3230 N N . TYR A 1 455 ? -12.577 16.357 -2.318 1.00 39.48 455 TYR A N 1
ATOM 3231 C CA . TYR A 1 455 ? -13.213 16.493 -1.020 1.00 36.24 455 TYR A CA 1
ATOM 3232 C C . TYR A 1 455 ? -12.438 15.739 0.051 1.00 40.28 455 TYR A C 1
ATOM 3233 O O . TYR A 1 455 ? -12.148 16.289 1.116 1.00 39.77 455 TYR A O 1
ATOM 3242 N N . LEU A 1 456 ? -12.078 14.475 -0.221 1.00 41.21 456 LEU A N 1
ATOM 3243 C CA . LEU A 1 456 ? -11.412 13.654 0.797 1.00 40.22 456 LEU A CA 1
ATOM 3244 C C . LEU A 1 456 ? -9.992 14.126 1.106 1.00 41.41 456 LEU A C 1
ATOM 3245 O O . LEU A 1 456 ? -9.542 14.002 2.252 1.00 46.84 456 LEU A O 1
ATOM 3250 N N . SER A 1 457 ? -9.280 14.692 0.133 1.00 39.14 457 SER A N 1
ATOM 3251 C CA . SER A 1 457 ? -7.917 15.181 0.356 1.00 36.48 457 SER A CA 1
ATOM 3252 C C . SER A 1 457 ? -7.841 16.666 0.684 1.00 37.72 457 SER A C 1
ATOM 3253 O O . SER A 1 457 ? -6.760 17.150 1.069 1.00 39.86 457 SER A O 1
ATOM 3256 N N . GLY A 1 458 ? -8.939 17.411 0.525 1.00 42.86 458 GLY A N 1
ATOM 3257 C CA . GLY A 1 458 ? -8.897 18.854 0.705 1.00 37.54 458 GLY A CA 1
ATOM 3258 C C . GLY A 1 458 ? -9.738 19.381 1.856 1.00 45.49 458 GLY A C 1
ATOM 3259 O O . GLY A 1 458 ? -9.878 20.598 2.015 1.00 43.86 458 GLY A O 1
ATOM 3260 N N . THR A 1 459 ? -10.304 18.488 2.670 1.00 47.40 459 THR A N 1
ATOM 3261 C CA . THR A 1 459 ? -11.236 18.880 3.723 1.00 45.98 459 THR A CA 1
ATOM 3262 C C . THR A 1 459 ? -10.794 18.273 5.042 1.00 49.37 459 THR A C 1
ATOM 3263 O O . THR A 1 459 ? -10.633 17.053 5.141 1.00 45.52 459 THR A O 1
ATOM 3267 N N . ASN A 1 460 ? -10.624 19.122 6.056 1.00 50.45 460 ASN A N 1
ATOM 3268 C CA . ASN A 1 460 ? -10.367 18.671 7.416 1.00 48.92 460 ASN A CA 1
ATOM 3269 C C . ASN A 1 460 ? -11.129 19.554 8.392 1.00 46.59 460 ASN A C 1
ATOM 3270 O O . ASN A 1 460 ? -10.776 20.728 8.550 1.00 46.20 460 ASN A O 1
ATOM 3275 N N . PRO A 1 461 ? -12.166 19.039 9.074 1.00 46.75 461 PRO A N 1
ATOM 3276 C CA . PRO A 1 461 ? -12.642 17.652 9.066 1.00 49.34 461 PRO A CA 1
ATOM 3277 C C . PRO A 1 461 ? -13.600 17.279 7.945 1.00 50.92 461 PRO A C 1
ATOM 3278 O O . PRO A 1 461 ? -14.468 18.079 7.567 1.00 47.70 461 PRO A O 1
ATOM 3282 N N . ILE A 1 462 ? -13.440 16.048 7.448 1.00 43.20 462 ILE A N 1
ATOM 3283 C CA . ILE A 1 462 ? -14.418 15.438 6.553 1.00 47.17 462 ILE A CA 1
ATOM 3284 C C . ILE A 1 462 ? -15.758 15.311 7.275 1.00 52.42 462 ILE A C 1
ATOM 3285 O O . ILE A 1 462 ? -15.822 14.828 8.412 1.00 53.32 462 ILE A O 1
ATOM 3290 N N . ILE A 1 463 ? -16.836 15.753 6.622 1.00 53.67 463 ILE A N 1
ATOM 3291 C CA . ILE A 1 463 ? -18.192 15.671 7.171 1.00 48.90 463 ILE A CA 1
ATOM 3292 C C . ILE A 1 463 ? -18.899 14.479 6.532 1.00 49.89 463 ILE A C 1
ATOM 3293 O O . ILE A 1 463 ? -19.085 14.440 5.308 1.00 49.04 463 ILE A O 1
ATOM 3298 N N . LYS A 1 464 ? -19.316 13.518 7.360 1.00 48.96 464 LYS A N 1
ATOM 3299 C CA . LYS A 1 464 ? -19.925 12.289 6.844 1.00 52.41 464 LYS A CA 1
ATOM 3300 C C . LYS A 1 464 ? -21.135 12.600 5.968 1.00 55.38 464 LYS A C 1
ATOM 3301 O O . LYS A 1 464 ? -21.292 12.040 4.873 1.00 53.11 464 LYS A O 1
ATOM 3307 N N . LYS A 1 465 ? -22.003 13.496 6.448 1.00 54.48 465 LYS A N 1
ATOM 3308 C CA . LYS A 1 465 ? -23.174 13.924 5.694 1.00 57.55 465 LYS A CA 1
ATOM 3309 C C . LYS A 1 465 ? -22.782 14.500 4.336 1.00 53.82 465 LYS A C 1
ATOM 3310 O O . LYS A 1 465 ? -23.447 14.244 3.324 1.00 55.71 465 LYS A O 1
ATOM 3316 N N . GLU A 1 466 ? -21.717 15.302 4.306 1.00 50.68 466 GLU A N 1
ATOM 3317 C CA . GLU A 1 466 ? -21.278 15.924 3.066 1.00 50.12 466 GLU A CA 1
ATOM 3318 C C . GLU A 1 466 ? -20.753 14.884 2.082 1.00 51.47 466 GLU A C 1
ATOM 3319 O O . GLU A 1 466 ? -21.048 14.952 0.885 1.00 48.81 466 GLU A O 1
ATOM 3325 N N . LEU A 1 467 ? -19.998 13.898 2.574 1.00 49.29 467 LEU A N 1
ATOM 3326 C CA . LEU A 1 467 ? -19.508 12.840 1.703 1.00 47.18 467 LEU A CA 1
ATOM 3327 C C . LEU A 1 467 ? -20.656 12.010 1.139 1.00 50.02 467 LEU A C 1
ATOM 3328 O O . LEU A 1 467 ? -20.643 11.643 -0.043 1.00 52.15 467 LEU A O 1
ATOM 3333 N N . GLU A 1 468 ? -21.648 11.696 1.974 1.00 52.95 468 GLU A N 1
ATOM 3334 C CA . GLU A 1 468 ? -22.789 10.892 1.534 1.00 52.85 468 GLU A CA 1
ATOM 3335 C C . GLU A 1 468 ? -23.591 11.598 0.451 1.00 47.63 468 GLU A C 1
ATOM 3336 O O . GLU A 1 468 ? -24.111 10.950 -0.463 1.00 50.92 468 GLU A O 1
ATOM 3342 N N . PHE A 1 469 ? -23.708 12.925 0.538 1.00 45.63 469 PHE A N 1
ATOM 3343 C CA . PHE A 1 469 ? -24.360 13.676 -0.528 1.00 47.75 469 PHE A CA 1
ATOM 3344 C C . PHE A 1 469 ? -23.634 13.494 -1.863 1.00 52.25 469 PHE A C 1
ATOM 3345 O O . PHE A 1 469 ? -24.268 13.209 -2.886 1.00 51.63 469 PHE A O 1
ATOM 3353 N N . LEU A 1 470 ? -22.297 13.653 -1.870 1.00 49.81 470 LEU A N 1
ATOM 3354 C CA . LEU A 1 470 ? -21.502 13.359 -3.070 1.00 49.60 470 LEU A CA 1
ATOM 3355 C C . LEU A 1 470 ? -21.750 11.944 -3.583 1.00 48.84 470 LEU A C 1
ATOM 3356 O O . LEU A 1 470 ? -21.905 11.730 -4.790 1.00 52.98 470 LEU A O 1
ATOM 3361 N N . GLU A 1 471 ? -21.819 10.964 -2.681 1.00 49.36 471 GLU A N 1
ATOM 3362 C CA . GLU A 1 471 ? -22.026 9.580 -3.104 1.00 50.69 471 GLU A CA 1
ATOM 3363 C C . GLU A 1 471 ? -23.444 9.301 -3.595 1.00 54.93 471 GLU A C 1
ATOM 3364 O O . GLU A 1 471 ? -23.665 8.263 -4.226 1.00 51.37 471 GLU A O 1
ATOM 3370 N N . SER A 1 472 ? -24.410 10.183 -3.313 1.00 56.13 472 SER A N 1
ATOM 3371 C CA . SER A 1 472 ? -25.773 10.018 -3.814 1.00 56.54 472 SER A CA 1
ATOM 3372 C C . SER A 1 472 ? -25.920 10.451 -5.263 1.00 60.96 472 SER A C 1
ATOM 3373 O O . SER A 1 472 ? -27.033 10.380 -5.796 1.00 59.67 472 SER A O 1
ATOM 3376 N N . ASN A 1 473 ? -24.831 10.901 -5.901 1.00 59.21 473 ASN A N 1
ATOM 3377 C CA . ASN A 1 473 ? -24.846 11.420 -7.263 1.00 51.64 473 ASN A CA 1
ATOM 3378 C C . ASN A 1 473 ? -25.767 12.626 -7.343 1.00 53.14 473 ASN A C 1
ATOM 3379 O O . ASN A 1 473 ? -26.846 12.563 -7.948 1.00 55.91 473 ASN A O 1
ATOM 3384 N N . PRO A 1 474 ? -25.367 13.744 -6.750 1.00 54.08 474 PRO A N 1
ATOM 3385 C CA . PRO A 1 474 ? -26.211 14.939 -6.759 1.00 50.65 474 PRO A CA 1
ATOM 3386 C C . PRO A 1 474 ? -26.201 15.630 -8.118 1.00 54.95 474 PRO A C 1
ATOM 3387 O O . PRO A 1 474 ? -25.349 15.382 -8.973 1.00 48.19 474 PRO A O 1
ATOM 3391 N N . ASP A 1 475 ? -27.174 16.536 -8.283 1.00 54.41 475 ASP A N 1
ATOM 3392 C CA . ASP A 1 475 ? -27.386 17.204 -9.562 1.00 46.94 475 ASP A CA 1
ATOM 3393 C C . ASP A 1 475 ? -26.178 18.034 -9.975 1.00 47.31 475 ASP A C 1
ATOM 3394 O O . ASP A 1 475 ? -25.840 18.096 -11.161 1.00 45.31 475 ASP A O 1
ATOM 3399 N N . ILE A 1 476 ? -25.558 18.737 -9.030 1.00 43.24 476 ILE A N 1
ATOM 3400 C CA . ILE A 1 476 ? -24.449 19.608 -9.405 1.00 44.57 476 ILE A CA 1
ATOM 3401 C C . ILE A 1 476 ? -23.294 18.778 -9.980 1.00 46.39 476 ILE A C 1
ATOM 3402 O O . ILE A 1 476 ? -22.682 19.163 -10.988 1.00 43.70 476 ILE A O 1
ATOM 3407 N N . VAL A 1 477 ? -23.047 17.586 -9.416 1.00 42.93 477 VAL A N 1
ATOM 3408 C CA . VAL A 1 477 ? -22.003 16.705 -9.948 1.00 44.68 477 VAL A CA 1
ATOM 3409 C C . VAL A 1 477 ? -22.420 16.152 -11.303 1.00 44.64 477 VAL A C 1
ATOM 3410 O O . VAL A 1 477 ? -21.604 16.025 -12.229 1.00 42.82 477 VAL A O 1
ATOM 3414 N N . HIS A 1 478 ? -23.707 15.846 -11.450 1.00 42.89 478 HIS A N 1
ATOM 3415 C CA . HIS A 1 478 ? -24.224 15.318 -12.704 1.00 41.06 478 HIS A CA 1
ATOM 3416 C C . HIS A 1 478 ? -24.027 16.301 -13.861 1.00 42.18 478 HIS A C 1
ATOM 3417 O O . HIS A 1 478 ? -23.538 15.929 -14.935 1.00 42.45 478 HIS A O 1
ATOM 3424 N N . TRP A 1 479 ? -24.428 17.558 -13.671 1.00 40.69 479 TRP A N 1
ATOM 3425 C CA . TRP A 1 479 ? -24.370 18.513 -14.772 1.00 42.73 479 TRP A CA 1
ATOM 3426 C C . TRP A 1 479 ? -22.965 19.080 -14.978 1.00 40.08 479 TRP A C 1
ATOM 3427 O O . TRP A 1 479 ? -22.560 19.319 -16.120 1.00 38.27 479 TRP A O 1
ATOM 3438 N N . SER A 1 480 ? -22.221 19.324 -13.892 1.00 39.97 480 SER A N 1
ATOM 3439 C CA . SER A 1 480 ? -20.816 19.703 -14.031 1.00 40.03 480 SER A CA 1
ATOM 3440 C C . SER A 1 480 ? -20.026 18.646 -14.810 1.00 38.21 480 SER A C 1
ATOM 3441 O O . SER A 1 480 ? -19.247 18.987 -15.702 1.00 40.61 480 SER A O 1
ATOM 3444 N N . SER A 1 481 ? -20.234 17.359 -14.516 1.00 38.20 481 SER A N 1
ATOM 3445 C CA . SER A 1 481 ? -19.461 16.320 -15.212 1.00 38.45 481 SER A CA 1
ATOM 3446 C C . SER A 1 481 ? -19.901 16.174 -16.666 1.00 42.92 481 SER A C 1
ATOM 3447 O O . SER A 1 481 ? -19.079 15.825 -17.519 1.00 43.70 481 SER A O 1
ATOM 3450 N N . LYS A 1 482 ? -21.185 16.432 -16.970 1.00 40.91 482 LYS A N 1
ATOM 3451 C CA . LYS A 1 482 ? -21.640 16.432 -18.361 1.00 40.67 482 LYS A CA 1
ATOM 3452 C C . LYS A 1 482 ? -20.935 17.511 -19.167 1.00 39.59 482 LYS A C 1
ATOM 3453 O O . LYS A 1 482 ? -20.471 17.260 -20.288 1.00 36.54 482 LYS A O 1
ATOM 3459 N N . ILE A 1 483 ? -20.867 18.732 -18.616 1.00 38.25 483 ILE A N 1
ATOM 3460 C CA . ILE A 1 483 ? -20.131 19.818 -19.273 1.00 41.71 483 ILE A CA 1
ATOM 3461 C C . ILE A 1 483 ? -18.687 19.396 -19.548 1.00 41.19 483 ILE A C 1
ATOM 3462 O O . ILE A 1 483 ? -18.198 19.482 -20.683 1.00 38.88 483 ILE A O 1
ATOM 3467 N N . PHE A 1 484 ? -17.992 18.952 -18.499 1.00 41.09 484 PHE A N 1
ATOM 3468 C CA . PHE A 1 484 ? -16.627 18.435 -18.607 1.00 42.32 484 PHE A CA 1
ATOM 3469 C C . PHE A 1 484 ? -16.507 17.462 -19.776 1.00 41.05 484 PHE A C 1
ATOM 3470 O O . PHE A 1 484 ? -15.658 17.633 -20.661 1.00 37.60 484 PHE A O 1
ATOM 3478 N N . ARG A 1 485 ? -17.403 16.470 -19.824 1.00 36.56 485 ARG A N 1
ATOM 3479 C CA . ARG A 1 485 ? -17.360 15.465 -20.883 1.00 38.41 485 ARG A CA 1
ATOM 3480 C C . ARG A 1 485 ? -17.571 16.086 -22.262 1.00 41.30 485 ARG A C 1
ATOM 3481 O O . ARG A 1 485 ? -16.846 15.756 -23.215 1.00 39.98 485 ARG A O 1
ATOM 3489 N N . LEU A 1 486 ? -18.562 16.976 -22.395 1.00 40.76 486 LEU A N 1
ATOM 3490 C CA . LEU A 1 486 ? -18.775 17.658 -23.674 1.00 42.87 486 LEU A CA 1
ATOM 3491 C C . LEU A 1 486 ? -17.544 18.449 -24.065 1.00 41.12 486 LEU A C 1
ATOM 3492 O O . LEU A 1 486 ? -17.116 18.424 -25.224 1.00 35.42 486 LEU A O 1
ATOM 3497 N N . GLN A 1 487 ? -16.976 19.174 -23.102 1.00 39.44 487 GLN A N 1
ATOM 3498 C CA . GLN A 1 487 ? -15.845 20.032 -23.394 1.00 40.91 487 GLN A CA 1
ATOM 3499 C C . GLN A 1 487 ? -14.633 19.210 -23.813 1.00 40.78 487 GLN A C 1
ATOM 3500 O O . GLN A 1 487 ? -13.913 19.580 -24.748 1.00 40.23 487 GLN A O 1
ATOM 3506 N N . ASP A 1 488 ? -14.410 18.078 -23.154 1.00 39.14 488 ASP A N 1
ATOM 3507 C CA . ASP A 1 488 ? -13.323 17.216 -23.569 1.00 40.33 488 ASP A CA 1
ATOM 3508 C C . ASP A 1 488 ? -13.558 16.690 -24.977 1.00 42.04 488 ASP A C 1
ATOM 3509 O O . ASP A 1 488 ? -12.643 16.684 -25.802 1.00 39.92 488 ASP A O 1
ATOM 3514 N N . ASP A 1 489 ? -14.786 16.256 -25.271 1.00 42.86 489 ASP A N 1
ATOM 3515 C CA . ASP A 1 489 ? -15.065 15.690 -26.585 1.00 43.45 489 ASP A CA 1
ATOM 3516 C C . ASP A 1 489 ? -14.917 16.728 -27.688 1.00 41.56 489 ASP A C 1
ATOM 3517 O O . ASP A 1 489 ? -14.641 16.367 -28.836 1.00 44.18 489 ASP A O 1
ATOM 3522 N N . LEU A 1 490 ? -15.090 18.016 -27.371 1.00 39.03 490 LEU A N 1
ATOM 3523 C CA . LEU A 1 490 ? -14.842 19.035 -28.380 1.00 40.42 490 LEU A CA 1
ATOM 3524 C C . LEU A 1 490 ? -13.359 19.133 -28.743 1.00 48.74 490 LEU A C 1
ATOM 3525 O O . LEU A 1 490 ? -13.034 19.661 -29.808 1.00 46.76 490 LEU A O 1
ATOM 3530 N N . GLY A 1 491 ? -12.456 18.653 -27.878 1.00 45.91 491 GLY A N 1
ATOM 3531 C CA . GLY A 1 491 ? -11.036 18.589 -28.204 1.00 55.53 491 GLY A CA 1
ATOM 3532 C C . GLY A 1 491 ? -10.671 17.539 -29.245 1.00 62.23 491 GLY A C 1
ATOM 3533 O O . GLY A 1 491 ? -9.542 17.556 -29.748 1.00 68.95 491 GLY A O 1
ATOM 3534 N N . THR A 1 492 ? -11.589 16.629 -29.565 1.00 61.89 492 THR A N 1
ATOM 3535 C CA . THR A 1 492 ? -11.394 15.718 -30.686 1.00 71.10 492 THR A CA 1
ATOM 3536 C C . THR A 1 492 ? -11.308 16.504 -31.986 1.00 76.32 492 THR A C 1
ATOM 3537 O O . THR A 1 492 ? -12.094 17.427 -32.219 1.00 73.82 492 THR A O 1
ATOM 3541 N N . SER A 1 493 ? -10.353 16.131 -32.839 1.00 83.22 493 SER A N 1
ATOM 3542 C CA . SER A 1 493 ? -10.098 16.876 -34.066 1.00 86.44 493 SER A CA 1
ATOM 3543 C C . SER A 1 493 ? -10.908 16.311 -35.237 1.00 88.50 493 SER A C 1
ATOM 3544 O O . SER A 1 493 ? -11.551 15.261 -35.142 1.00 87.09 493 SER A O 1
ATOM 3547 N N . SER A 1 494 ? -10.861 17.034 -36.364 1.00 88.88 494 SER A N 1
ATOM 3548 C CA . SER A 1 494 ? -11.711 16.708 -37.510 1.00 90.75 494 SER A CA 1
ATOM 3549 C C . SER A 1 494 ? -11.246 15.441 -38.222 1.00 96.07 494 SER A C 1
ATOM 3550 O O . SER A 1 494 ? -12.075 14.645 -38.678 1.00 93.58 494 SER A O 1
ATOM 3553 N N . ASP A 1 495 ? -9.927 15.244 -38.342 1.00 99.74 495 ASP A N 1
ATOM 3554 C CA . ASP A 1 495 ? -9.411 14.024 -38.962 1.00 102.09 495 ASP A CA 1
ATOM 3555 C C . ASP A 1 495 ? -9.691 12.795 -38.105 1.00 101.85 495 ASP A C 1
ATOM 3556 O O . ASP A 1 495 ? -9.767 11.680 -38.633 1.00 104.43 495 ASP A O 1
ATOM 3561 N N . GLU A 1 496 ? -9.844 12.979 -36.788 1.00 103.56 496 GLU A N 1
ATOM 3562 C CA . GLU A 1 496 ? -10.205 11.895 -35.878 1.00 104.12 496 GLU A CA 1
ATOM 3563 C C . GLU A 1 496 ? -11.694 11.548 -35.917 1.00 104.74 496 GLU A C 1
ATOM 3564 O O . GLU A 1 496 ? -12.073 10.472 -35.435 1.00 104.98 496 GLU A O 1
ATOM 3570 N N . ILE A 1 497 ? -12.540 12.435 -36.461 1.00 101.70 497 ILE A N 1
ATOM 3571 C CA . ILE A 1 497 ? -13.961 12.131 -36.654 1.00 100.51 497 ILE A CA 1
ATOM 3572 C C . ILE A 1 497 ? -14.171 11.242 -37.887 1.00 106.55 497 ILE A C 1
ATOM 3573 O O . ILE A 1 497 ? -15.158 10.497 -37.957 1.00 106.27 497 ILE A O 1
ATOM 3578 N N . GLN A 1 498 ? -13.246 11.283 -38.860 1.00 111.18 498 GLN A N 1
ATOM 3579 C CA . GLN A 1 498 ? -13.454 10.630 -40.155 1.00 110.18 498 GLN A CA 1
ATOM 3580 C C . GLN A 1 498 ? -13.132 9.136 -40.109 1.00 114.73 498 GLN A C 1
ATOM 3581 O O . GLN A 1 498 ? -13.922 8.316 -40.595 1.00 119.37 498 GLN A O 1
ATOM 3587 N N . ARG A 1 499 ? -11.974 8.754 -39.549 1.00 112.56 499 ARG A N 1
ATOM 3588 C CA . ARG A 1 499 ? -11.720 7.330 -39.337 1.00 111.67 499 ARG A CA 1
ATOM 3589 C C . ARG A 1 499 ? -12.817 6.715 -38.468 1.00 115.17 499 ARG A C 1
ATOM 3590 O O . ARG A 1 499 ? -13.244 5.577 -38.706 1.00 115.65 499 ARG A O 1
ATOM 3598 N N . G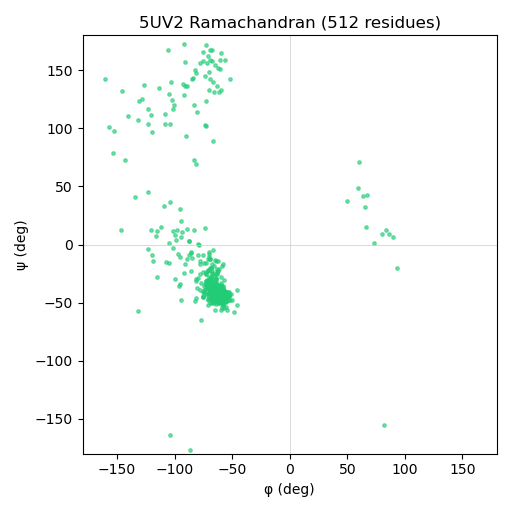LY A 1 500 ? -13.296 7.462 -37.476 1.00 112.90 500 GLY A N 1
ATOM 3599 C CA . GLY A 1 500 ? -14.591 7.208 -36.857 1.00 106.61 500 GLY A CA 1
ATOM 3600 C C . GLY A 1 500 ? -14.731 5.888 -36.136 1.00 108.96 500 GLY A C 1
ATOM 3601 O O . GLY A 1 500 ? -15.785 5.244 -36.232 1.00 107.95 500 GLY A O 1
ATOM 3602 N N . ASP A 1 501 ? -13.700 5.478 -35.392 1.00 108.25 501 ASP A N 1
ATOM 3603 C CA . ASP A 1 501 ? -13.749 4.193 -34.70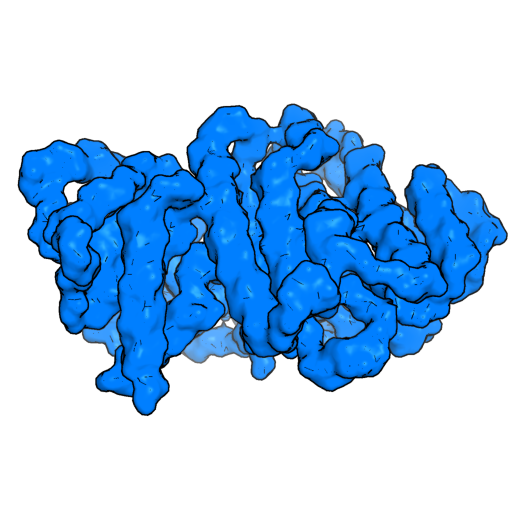2 1.00 102.98 501 ASP A CA 1
ATOM 3604 C C . ASP A 1 501 ? -14.616 4.271 -33.444 1.00 100.41 501 ASP A C 1
ATOM 3605 O O . ASP A 1 501 ? -15.664 3.615 -33.361 1.00 96.43 501 ASP A O 1
ATOM 3610 N N . VAL A 1 502 ? -14.204 5.060 -32.459 1.00 97.27 502 VAL A N 1
ATOM 3611 C CA . VAL A 1 502 ? -14.881 5.143 -31.160 1.00 92.15 502 VAL A CA 1
ATOM 3612 C C . VAL A 1 502 ? -15.663 6.452 -31.104 1.00 89.47 502 VAL A C 1
ATOM 3613 O O . VAL A 1 502 ? -15.101 7.511 -31.416 1.00 81.39 502 VAL A O 1
ATOM 3617 N N . PRO A 1 503 ? -16.966 6.426 -30.733 1.00 78.69 503 PRO A N 1
ATOM 3618 C CA . PRO A 1 503 ? -17.808 7.611 -30.924 1.00 72.62 503 PRO A CA 1
ATOM 3619 C C . PRO A 1 503 ? -18.044 8.407 -29.648 1.00 66.46 503 PRO A C 1
ATOM 3620 O O . PRO A 1 503 ? -18.537 7.891 -28.636 1.00 63.69 503 PRO A O 1
ATOM 3624 N N . LYS A 1 504 ? -17.697 9.684 -29.716 1.00 55.69 504 LYS A N 1
ATOM 3625 C CA . LYS A 1 504 ? -17.797 10.652 -28.642 1.00 52.32 504 LYS A CA 1
ATOM 3626 C C . LYS A 1 504 ? -19.002 11.566 -28.896 1.00 52.19 504 LYS A C 1
ATOM 3627 O O . LYS A 1 504 ? -19.858 11.272 -29.735 1.00 51.79 504 LYS A O 1
ATOM 3633 N N . SER A 1 505 ? -19.043 12.701 -28.193 1.00 47.71 505 SER A N 1
ATOM 3634 C CA . SER A 1 505 ? -20.210 13.587 -28.240 1.00 46.45 505 SER A CA 1
ATOM 3635 C C . SER A 1 505 ? -20.527 14.046 -29.664 1.00 46.96 505 SER A C 1
ATOM 3636 O O . SER A 1 505 ? -21.680 13.976 -30.107 1.00 42.64 505 SER A O 1
ATOM 3639 N N . ILE A 1 506 ? -19.518 14.526 -30.393 1.00 41.68 506 ILE A N 1
ATOM 3640 C CA . ILE A 1 506 ? -19.770 15.105 -31.710 1.00 45.13 506 ILE A CA 1
ATOM 3641 C C . ILE A 1 506 ? -20.348 14.063 -32.666 1.00 48.34 506 ILE A C 1
ATOM 3642 O O . ILE A 1 506 ? -21.338 14.318 -33.361 1.00 47.09 506 ILE A O 1
ATOM 3647 N N . GLN A 1 507 ? -19.722 12.885 -32.736 1.00 50.46 507 GLN A N 1
ATOM 3648 C CA . GLN A 1 507 ? -20.188 11.849 -33.653 1.00 46.55 507 GLN A CA 1
ATOM 3649 C C . GLN A 1 507 ? -21.576 11.357 -33.275 1.00 47.34 507 GLN A C 1
ATOM 3650 O O . GLN A 1 507 ? -22.422 11.156 -34.152 1.00 47.79 507 GLN A O 1
ATOM 3656 N N . CYS A 1 508 ? -21.831 11.166 -31.974 1.00 45.36 508 CYS A N 1
ATOM 3657 C CA . CYS A 1 508 ? -23.161 10.763 -31.531 1.00 46.07 508 CYS A CA 1
ATOM 3658 C C . CYS A 1 508 ? -24.203 11.783 -31.945 1.00 52.00 508 CYS A C 1
ATOM 3659 O O . CYS A 1 508 ? -25.289 11.418 -32.409 1.00 52.94 508 CYS A O 1
ATOM 3662 N N . TYR A 1 509 ? -23.888 13.071 -31.783 1.00 49.46 509 TYR A N 1
ATOM 3663 C CA . TYR A 1 509 ? -24.837 14.113 -32.137 1.00 45.88 509 TYR A CA 1
ATOM 3664 C C . TYR A 1 509 ? -25.031 14.193 -33.650 1.00 46.51 509 TYR A C 1
ATOM 3665 O O . TYR A 1 509 ? -26.153 14.390 -34.124 1.00 47.48 509 TYR A O 1
ATOM 3674 N N . MET A 1 510 ? -23.958 14.045 -34.424 1.00 41.09 510 MET A N 1
ATOM 3675 C CA . MET A 1 510 ? -24.095 14.044 -35.882 1.00 45.98 510 MET A CA 1
ATOM 3676 C C . MET A 1 510 ? -24.982 12.891 -36.353 1.00 51.11 510 MET A C 1
ATOM 3677 O O . MET A 1 510 ? -25.893 13.078 -37.171 1.00 47.47 510 MET A O 1
ATOM 3682 N N . HIS A 1 511 ? -24.700 11.683 -35.860 1.00 49.62 511 HIS A N 1
ATOM 3683 C CA . HIS A 1 511 ? -25.460 10.494 -36.227 1.00 51.57 511 HIS A CA 1
ATOM 3684 C C . HIS A 1 511 ? -26.938 10.658 -35.901 1.00 53.43 511 HIS A C 1
ATOM 3685 O O . HIS A 1 511 ? -27.803 10.250 -36.677 1.00 55.99 511 HIS A O 1
ATOM 3692 N N . GLU A 1 512 ? -27.241 11.307 -34.789 1.00 53.92 512 GLU A N 1
ATOM 3693 C CA . GLU A 1 512 ? -28.592 11.413 -34.265 1.00 50.03 512 GLU A CA 1
ATOM 3694 C C . GLU A 1 512 ? -29.390 12.575 -34.853 1.00 52.31 512 GLU A C 1
ATOM 3695 O O . GLU A 1 512 ? -30.624 12.527 -34.837 1.00 54.84 512 GLU A O 1
ATOM 3701 N N . THR A 1 513 ? -28.729 13.614 -35.372 1.00 44.12 513 THR A N 1
ATOM 3702 C CA . THR A 1 513 ? -29.425 14.761 -35.935 1.00 45.58 513 THR A CA 1
ATOM 3703 C C . THR A 1 513 ? -29.154 14.994 -37.410 1.00 44.39 513 THR A C 1
ATOM 3704 O O . THR A 1 513 ? -29.865 15.795 -38.021 1.00 46.42 513 THR A O 1
ATOM 3708 N N . GLY A 1 514 ? -28.138 14.355 -37.991 1.00 47.85 514 GLY A N 1
ATOM 3709 C CA . GLY A 1 514 ? -27.708 14.681 -39.334 1.00 41.05 514 GLY A CA 1
ATOM 3710 C C . GLY A 1 514 ? -26.957 15.991 -39.484 1.00 39.31 514 GLY A C 1
ATOM 3711 O O . GLY A 1 514 ? -26.600 16.349 -40.613 1.00 40.86 514 GLY A O 1
ATOM 3712 N N . ALA A 1 515 ? -26.716 16.729 -38.404 1.00 37.73 515 ALA A N 1
ATOM 3713 C CA . ALA A 1 515 ? -25.909 17.950 -38.500 1.00 41.81 515 ALA A CA 1
ATOM 3714 C C . ALA A 1 515 ? -24.494 17.662 -39.006 1.00 39.59 515 ALA A C 1
ATOM 3715 O O . ALA A 1 515 ? -23.946 16.571 -38.819 1.00 41.25 515 ALA A O 1
ATOM 3717 N N . SER A 1 516 ? -23.904 18.652 -39.673 1.00 41.31 516 SER A N 1
ATOM 3718 C CA . SER A 1 516 ? -22.489 18.554 -40.003 1.00 44.42 516 SER A CA 1
ATOM 3719 C C . SER A 1 516 ? -21.649 18.616 -38.726 1.00 45.37 516 SER A C 1
ATOM 3720 O O . SER A 1 516 ? -22.136 18.970 -37.639 1.00 41.29 516 SER A O 1
ATOM 3723 N N . GLU A 1 517 ? -20.364 18.270 -38.868 1.00 46.41 517 GLU A N 1
ATOM 3724 C CA . GLU A 1 517 ? -19.455 18.365 -37.728 1.00 49.23 517 GLU A CA 1
ATOM 3725 C C . GLU A 1 517 ? -19.388 19.793 -37.204 1.00 45.87 517 GLU A C 1
ATOM 3726 O O . GLU A 1 517 ? -19.432 20.027 -35.986 1.00 43.29 517 GLU A O 1
ATOM 3732 N N . GLU A 1 518 ? -19.286 20.757 -38.114 1.00 41.03 518 GLU A N 1
ATOM 3733 C CA . GLU A 1 518 ? -19.182 22.152 -37.719 1.00 42.83 518 GLU A CA 1
ATOM 3734 C C . GLU A 1 518 ? -20.424 22.605 -36.948 1.00 47.93 518 GLU A C 1
ATOM 3735 O O . GLU A 1 518 ? -20.318 23.342 -35.955 1.00 47.09 518 GLU A O 1
ATOM 3741 N N . VAL A 1 519 ? -21.613 22.171 -37.377 1.00 44.22 519 VAL A N 1
ATOM 3742 C CA . VAL A 1 519 ? -22.828 22.577 -36.668 1.00 39.90 519 VAL A CA 1
ATOM 3743 C C . VAL A 1 519 ? -22.931 21.838 -35.341 1.00 36.74 519 VAL A C 1
ATOM 3744 O O . VAL A 1 519 ? -23.264 22.436 -34.315 1.00 37.15 519 VAL A O 1
ATOM 3748 N N . ALA A 1 520 ? -22.604 20.541 -35.332 1.00 40.31 520 ALA A N 1
ATOM 3749 C CA . ALA A 1 520 ? -22.587 19.771 -34.089 1.00 39.18 520 ALA A CA 1
ATOM 3750 C C . ALA A 1 520 ? -21.688 20.413 -33.024 1.00 39.64 520 ALA A C 1
ATOM 3751 O O . ALA A 1 520 ? -22.094 20.536 -31.861 1.00 38.65 520 ALA A O 1
ATOM 3753 N N . ARG A 1 521 ? -20.479 20.851 -33.403 1.00 40.90 521 ARG A N 1
ATOM 3754 C CA . ARG A 1 521 ? -19.609 21.569 -32.459 1.00 39.70 521 ARG A CA 1
ATOM 3755 C C . ARG A 1 521 ? -20.310 22.772 -31.856 1.00 42.07 521 ARG A C 1
ATOM 3756 O O . ARG A 1 521 ? -20.258 22.982 -30.638 1.00 44.41 521 ARG A O 1
ATOM 3764 N N . GLU A 1 522 ? -20.961 23.586 -32.700 1.00 42.17 522 GLU A N 1
ATOM 3765 C CA . GLU A 1 522 ? -21.646 24.779 -32.205 1.00 41.57 522 GLU A CA 1
ATOM 3766 C C . GLU A 1 522 ? -22.808 24.412 -31.297 1.00 39.44 522 GLU A C 1
ATOM 3767 O O . GLU A 1 522 ? -23.032 25.061 -30.272 1.00 44.63 522 GLU A O 1
ATOM 3773 N N . HIS A 1 523 ? -23.571 23.386 -31.657 1.00 36.63 523 HIS A N 1
ATOM 3774 C CA . HIS A 1 523 ? -24.663 22.980 -30.783 1.00 42.29 523 HIS A CA 1
ATOM 3775 C C . HIS A 1 523 ? -24.137 22.463 -29.452 1.00 39.83 523 HIS A C 1
ATOM 3776 O O . HIS A 1 523 ? -24.718 22.749 -28.402 1.00 41.42 523 HIS A O 1
ATOM 3783 N N . ILE A 1 524 ? -23.032 21.710 -29.469 1.00 38.61 524 ILE A N 1
ATOM 3784 C CA . ILE A 1 524 ? -22.475 21.217 -28.213 1.00 41.82 524 ILE A CA 1
ATOM 3785 C C . ILE A 1 524 ? -21.964 22.377 -27.358 1.00 39.30 524 ILE A C 1
ATOM 3786 O O . ILE A 1 524 ? -22.141 22.388 -26.131 1.00 39.43 524 ILE A O 1
ATOM 3791 N N . LYS A 1 525 ? -21.354 23.386 -27.988 1.00 37.28 525 LYS A N 1
ATOM 3792 C CA . LYS A 1 525 ? -20.923 24.553 -27.224 1.00 38.71 525 LYS A CA 1
ATOM 3793 C C . LYS A 1 525 ? -22.111 25.253 -26.571 1.00 44.70 525 LYS A C 1
ATOM 3794 O O . LYS A 1 525 ? -22.039 25.667 -25.404 1.00 41.29 525 LYS A O 1
ATOM 3800 N N . ASP A 1 526 ? -23.234 25.360 -27.290 1.00 43.93 526 ASP A N 1
ATOM 3801 C CA . ASP A 1 526 ? -24.424 25.941 -26.666 1.00 44.33 526 ASP A CA 1
ATOM 3802 C C . ASP A 1 526 ? -24.956 25.074 -25.530 1.00 42.06 526 ASP A C 1
ATOM 3803 O O . ASP A 1 526 ? -25.365 25.604 -24.485 1.00 45.80 526 ASP A O 1
ATOM 3808 N N . MET A 1 527 ? -24.959 23.745 -25.700 1.00 42.69 527 MET A N 1
ATOM 3809 C CA . MET A 1 527 ? -25.385 22.864 -24.610 1.00 41.41 527 MET A CA 1
ATOM 3810 C C . MET A 1 527 ? -24.638 23.139 -23.315 1.00 43.35 527 MET A C 1
ATOM 3811 O O . MET A 1 527 ? -25.228 23.079 -22.228 1.00 40.09 527 MET A O 1
ATOM 3816 N N . MET A 1 528 ? -23.327 23.388 -23.411 1.00 44.28 528 MET A N 1
ATOM 3817 C CA . MET A 1 528 ? -22.521 23.634 -22.217 1.00 44.30 528 MET A CA 1
ATOM 3818 C C . MET A 1 528 ? -22.989 24.896 -21.512 1.00 42.05 528 MET A C 1
ATOM 3819 O O . MET A 1 528 ? -23.164 24.914 -20.284 1.00 41.32 528 MET A O 1
ATOM 3824 N N . ARG A 1 529 ? -23.174 25.975 -22.280 1.00 40.10 529 ARG A N 1
ATOM 3825 C CA . ARG A 1 529 ? -23.651 27.227 -21.700 1.00 43.93 529 ARG A CA 1
ATOM 3826 C C . ARG A 1 529 ? -25.012 27.045 -21.024 1.00 41.60 529 ARG A C 1
ATOM 3827 O O . ARG A 1 529 ? -25.252 27.596 -19.936 1.00 41.36 529 ARG A O 1
ATOM 3835 N N . GLN A 1 530 ? -25.906 26.246 -21.629 1.00 40.38 530 GLN A N 1
ATOM 3836 C CA . GLN A 1 530 ? -27.211 26.000 -21.000 1.00 40.99 530 GLN A CA 1
ATOM 3837 C C . GLN A 1 530 ? -27.056 25.152 -19.742 1.00 43.31 530 GLN A C 1
ATOM 3838 O O . GLN A 1 530 ? -27.705 25.414 -18.727 1.00 41.98 530 GLN A O 1
ATOM 3844 N N . MET A 1 531 ? -26.163 24.158 -19.767 1.00 41.65 531 MET A N 1
ATOM 3845 C CA . MET A 1 531 ? -25.959 23.342 -18.578 1.00 39.79 531 MET A CA 1
ATOM 3846 C C . MET A 1 531 ? -25.341 24.132 -17.432 1.00 38.75 531 MET A C 1
ATOM 3847 O O . MET A 1 531 ? -25.677 23.886 -16.269 1.00 40.04 531 MET A O 1
ATOM 3852 N N . TRP A 1 532 ? -24.461 25.088 -17.737 1.00 38.62 532 TRP A N 1
ATOM 3853 C CA . TRP A 1 532 ? -23.927 25.969 -16.697 1.00 40.71 532 TRP A CA 1
ATOM 3854 C C . TRP A 1 532 ? -25.030 26.706 -15.953 1.00 43.55 532 TRP A C 1
ATOM 3855 O O . TRP A 1 532 ? -24.877 27.003 -14.757 1.00 42.37 532 TRP A O 1
ATOM 3866 N N . LYS A 1 533 ? -26.149 26.996 -16.630 1.00 41.57 533 LYS A N 1
ATOM 3867 C CA . LYS A 1 533 ? -27.265 27.652 -15.956 1.00 42.90 533 LYS A CA 1
ATOM 3868 C C . LYS A 1 533 ? -27.813 26.783 -14.830 1.00 44.30 533 LYS A C 1
ATOM 3869 O O . LYS A 1 533 ? -28.119 27.285 -13.743 1.00 44.11 533 LYS A O 1
ATOM 3875 N N . LYS A 1 534 ? -27.933 25.475 -15.064 1.00 44.08 534 LYS A N 1
ATOM 3876 C CA . LYS A 1 534 ? -28.352 24.579 -13.988 1.00 41.59 534 LYS A CA 1
ATOM 3877 C C . LYS A 1 534 ? -27.333 24.558 -12.857 1.00 45.21 534 LYS A C 1
ATOM 3878 O O . LYS A 1 534 ? -27.708 24.611 -11.681 1.00 47.92 534 LYS A O 1
ATOM 3884 N N . VAL A 1 535 ? -26.035 24.490 -13.193 1.00 43.30 535 VAL A N 1
ATOM 3885 C CA . VAL A 1 535 ? -24.993 24.510 -12.170 1.00 37.43 535 VAL A CA 1
ATOM 3886 C C . VAL A 1 535 ? -25.075 25.790 -11.346 1.00 40.35 535 VAL A C 1
ATOM 3887 O O . VAL A 1 535 ? -24.830 25.782 -10.134 1.00 43.43 535 VAL A O 1
ATOM 3891 N N . ASN A 1 536 ? -25.381 26.920 -11.995 1.00 40.27 536 ASN A N 1
ATOM 3892 C CA . ASN A 1 536 ? -25.520 28.170 -11.251 1.00 41.82 536 ASN A CA 1
ATOM 3893 C C . ASN A 1 536 ? -26.619 28.076 -10.205 1.00 45.19 536 ASN A C 1
ATOM 3894 O O . ASN A 1 536 ? -26.482 28.651 -9.120 1.00 45.66 536 ASN A O 1
ATOM 3899 N N . ALA A 1 537 ? -27.686 27.315 -10.486 1.00 41.03 537 ALA A N 1
ATOM 3900 C CA . ALA A 1 537 ? -28.755 27.164 -9.501 1.00 45.49 537 ALA A CA 1
ATOM 3901 C C . ALA A 1 537 ? -28.304 26.307 -8.323 1.00 49.06 537 ALA A C 1
ATOM 3902 O O . ALA A 1 537 ? -28.521 26.672 -7.164 1.00 52.64 537 ALA A O 1
ATOM 3904 N N . TYR A 1 538 ? -27.669 25.161 -8.591 1.00 45.41 538 TYR A N 1
ATOM 3905 C CA . TYR A 1 538 ? -27.200 24.321 -7.482 1.00 49.29 538 TYR A CA 1
ATOM 3906 C C . TYR A 1 538 ? -26.138 25.016 -6.640 1.00 50.18 538 TYR A C 1
ATOM 3907 O O . TYR A 1 538 ? -26.080 24.811 -5.423 1.00 57.07 538 TYR A O 1
ATOM 3916 N N . THR A 1 539 ? -25.302 25.848 -7.263 1.00 45.30 539 THR A N 1
ATOM 3917 C CA . THR A 1 539 ? -24.280 26.587 -6.528 1.00 49.53 539 THR A CA 1
ATOM 3918 C C . THR A 1 539 ? -24.899 27.587 -5.560 1.00 54.86 539 THR A C 1
ATOM 3919 O O . THR A 1 539 ? -24.339 27.837 -4.489 1.00 56.64 539 THR A O 1
ATOM 3923 N N . ALA A 1 540 ? -26.048 28.169 -5.907 1.00 55.66 540 ALA A N 1
ATOM 3924 C CA . ALA A 1 540 ? -26.691 29.162 -5.046 1.00 58.55 540 ALA A CA 1
ATOM 3925 C C . ALA A 1 540 ? -27.587 28.542 -3.983 1.00 61.00 540 ALA A C 1
ATOM 3926 O O . ALA A 1 540 ? -28.078 29.264 -3.112 1.00 67.35 540 ALA A O 1
ATOM 3928 N N . ASP A 1 541 ? -27.814 27.234 -4.032 1.00 64.81 541 ASP A N 1
ATOM 3929 C CA . ASP A 1 541 ? -28.705 26.556 -3.092 1.00 65.85 541 ASP A CA 1
ATOM 3930 C C . ASP A 1 541 ? -28.029 26.462 -1.729 1.00 68.60 541 ASP A C 1
ATOM 3931 O O . ASP A 1 541 ? -27.181 25.598 -1.499 1.00 65.50 541 ASP A O 1
ATOM 3936 N N . LYS A 1 542 ? -28.436 27.326 -0.796 1.00 73.75 542 LYS A N 1
ATOM 3937 C CA . LYS A 1 542 ? -27.861 27.308 0.545 1.00 74.13 542 LYS A CA 1
ATOM 3938 C C . LYS A 1 542 ? -28.280 26.083 1.358 1.00 72.13 542 LYS A C 1
ATOM 3939 O O . LYS A 1 542 ? -27.755 25.881 2.455 1.00 70.28 542 LYS A O 1
ATOM 3945 N N . ASP A 1 543 ? -29.184 25.252 0.847 1.00 72.18 543 ASP A N 1
ATOM 3946 C CA . ASP A 1 543 ? -29.661 24.087 1.575 1.00 71.54 543 ASP A CA 1
ATOM 3947 C C . ASP A 1 543 ? -28.987 22.787 1.135 1.00 73.22 543 ASP A C 1
ATOM 3948 O O . ASP A 1 543 ? -29.406 21.706 1.564 1.00 72.19 543 ASP A O 1
ATOM 3953 N N . SER A 1 544 ? -27.926 22.861 0.276 1.00 70.57 544 SER A N 1
ATOM 3954 C CA . SER A 1 544 ? -27.407 21.516 0.063 1.00 68.92 544 SER A CA 1
ATOM 3955 C C . SER A 1 544 ? -26.322 21.205 1.087 1.00 60.95 544 SER A C 1
ATOM 3956 O O . SER A 1 544 ? -25.729 22.123 1.669 1.00 54.69 544 SER A O 1
ATOM 3959 N N . PRO A 1 545 ? -26.079 19.914 1.338 1.00 59.94 545 PRO A N 1
ATOM 3960 C CA . PRO A 1 545 ? -24.970 19.537 2.233 1.00 60.83 545 PRO A CA 1
ATOM 3961 C C . PRO A 1 545 ? -23.587 19.983 1.744 1.00 59.82 545 PRO A C 1
ATOM 3962 O O . PRO A 1 545 ? -22.673 20.087 2.570 1.00 59.73 545 PRO A O 1
ATOM 3966 N N . LEU A 1 546 ? -23.397 20.254 0.449 1.00 57.98 546 LEU A N 1
ATOM 3967 C CA . LEU A 1 546 ? -22.094 20.690 -0.049 1.00 54.84 546 LEU A CA 1
ATOM 3968 C C . LEU A 1 546 ? -21.808 22.121 0.369 1.00 52.62 546 LEU A C 1
ATOM 3969 O O . LEU A 1 546 ? -22.567 23.033 0.032 1.00 60.40 546 LEU A O 1
ATOM 3974 N N . THR A 1 547 ? -20.690 22.339 1.048 1.00 51.45 547 THR A N 1
ATOM 3975 C CA . THR A 1 547 ? -20.321 23.713 1.320 1.00 50.24 547 THR A CA 1
ATOM 3976 C C . THR A 1 547 ? -19.920 24.407 0.025 1.00 55.72 547 THR A C 1
ATOM 3977 O O . THR A 1 547 ? -19.722 23.785 -1.022 1.00 54.36 547 THR A O 1
ATOM 3981 N N . ARG A 1 548 ? -19.809 25.726 0.103 1.00 52.11 548 ARG A N 1
ATOM 3982 C CA . ARG A 1 548 ? -19.415 26.485 -1.070 1.00 57.31 548 ARG A CA 1
ATOM 3983 C C . ARG A 1 548 ? -17.956 26.212 -1.418 1.00 55.08 548 ARG A C 1
ATOM 3984 O O . ARG A 1 548 ? -17.570 26.255 -2.593 1.00 52.52 548 ARG A O 1
ATOM 3992 N N . THR A 1 549 ? -17.150 25.898 -0.401 1.00 53.62 549 THR A N 1
ATOM 3993 C CA . THR A 1 549 ? -15.764 25.493 -0.599 1.00 49.21 549 THR A CA 1
ATOM 3994 C C . THR A 1 549 ? -15.663 24.207 -1.419 1.00 44.99 549 THR A C 1
ATOM 3995 O O . THR A 1 549 ? -14.832 24.099 -2.326 1.00 46.00 549 THR A O 1
ATOM 3999 N N . THR A 1 550 ? -16.509 23.229 -1.120 1.00 42.47 550 THR A N 1
ATOM 4000 C CA . THR A 1 550 ? -16.467 21.963 -1.833 1.00 42.54 550 THR A CA 1
ATOM 4001 C C . THR A 1 550 ? -16.958 22.120 -3.263 1.00 45.10 550 THR A C 1
ATOM 4002 O O . THR A 1 550 ? -16.379 21.552 -4.193 1.00 41.03 550 THR A O 1
ATOM 4006 N N . ALA A 1 551 ? -18.024 22.893 -3.452 1.00 43.88 551 ALA A N 1
ATOM 4007 C CA . ALA A 1 551 ? -18.547 23.141 -4.788 1.00 45.86 551 ALA A CA 1
ATOM 4008 C C . ALA A 1 551 ? -17.493 23.792 -5.686 1.00 41.53 551 ALA A C 1
ATOM 4009 O O . ALA A 1 551 ? -17.430 23.493 -6.882 1.00 43.77 551 ALA A O 1
ATOM 4011 N N . GLU A 1 552 ? -16.651 24.670 -5.127 1.00 39.61 552 GLU A N 1
ATOM 4012 C CA . GLU A 1 552 ? -15.616 25.325 -5.923 1.00 43.56 552 GLU A CA 1
ATOM 4013 C C . GLU A 1 552 ? -14.632 24.321 -6.533 1.00 43.72 552 GLU A C 1
ATOM 4014 O O . GLU A 1 552 ? -14.210 24.500 -7.683 1.00 41.75 552 GLU A O 1
ATOM 4020 N N . PHE A 1 553 ? -14.226 23.283 -5.779 1.00 40.60 553 PHE A N 1
ATOM 4021 C CA . PHE A 1 553 ? -13.396 22.231 -6.377 1.00 39.29 553 PHE A CA 1
ATOM 4022 C C . PHE A 1 553 ? -14.033 21.739 -7.666 1.00 37.49 553 PHE A C 1
ATOM 4023 O O . PHE A 1 553 ? -13.361 21.597 -8.693 1.00 39.17 553 PHE A O 1
ATOM 4031 N N . LEU A 1 554 ? -15.344 21.460 -7.617 1.00 39.96 554 LEU A N 1
ATOM 4032 C CA . 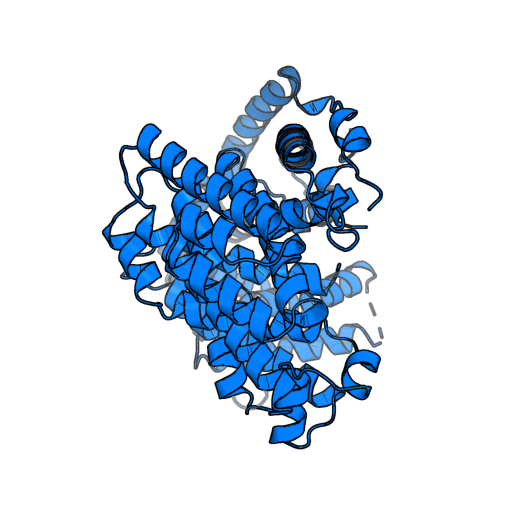LEU A 1 554 ? -16.066 20.915 -8.767 1.00 38.65 554 LEU A CA 1
ATOM 4033 C C . LEU A 1 554 ? -16.113 21.911 -9.919 1.00 39.88 554 LEU A C 1
ATOM 4034 O O . LEU A 1 554 ? -15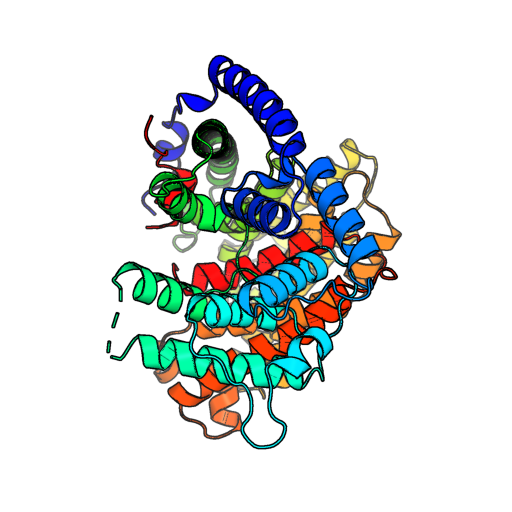.823 21.561 -11.071 1.00 42.41 554 LEU A O 1
ATOM 4039 N N . LEU A 1 555 ? -16.516 23.153 -9.641 1.00 38.58 555 LEU A N 1
ATOM 4040 C CA . LEU A 1 555 ? -16.555 24.139 -10.713 1.00 40.00 555 LEU A CA 1
ATOM 4041 C C . LEU A 1 555 ? -15.173 24.351 -11.305 1.00 37.39 555 LEU A C 1
ATOM 4042 O O . LEU A 1 555 ? -15.038 24.530 -12.518 1.00 38.93 555 LEU A O 1
ATOM 4047 N N . ASN A 1 556 ? -14.137 24.372 -10.454 1.00 35.68 556 ASN A N 1
ATOM 4048 C CA . ASN A 1 556 ? -12.777 24.593 -10.943 1.00 38.20 556 ASN A CA 1
ATOM 4049 C C . ASN A 1 556 ? -12.320 23.457 -11.849 1.00 35.44 556 ASN A C 1
ATOM 4050 O O . ASN A 1 556 ? -11.598 23.699 -12.815 1.00 38.78 556 ASN A O 1
ATOM 4055 N N . LEU A 1 557 ? -12.748 22.219 -11.571 1.00 36.86 557 LEU A N 1
ATOM 4056 C CA . LEU A 1 557 ? -12.512 21.126 -12.513 1.00 37.01 557 LEU A CA 1
ATOM 4057 C C . LEU A 1 557 ? -13.103 21.452 -13.884 1.00 38.47 557 LEU A C 1
ATOM 4058 O O . LEU A 1 557 ? -12.407 21.382 -14.903 1.00 39.73 557 LEU A O 1
ATOM 4063 N N . VAL A 1 558 ? -14.371 21.883 -13.923 1.00 35.58 558 VAL A N 1
ATOM 4064 C CA . VAL A 1 558 ? -15.002 22.207 -15.202 1.00 35.17 558 VAL A CA 1
ATOM 4065 C C . VAL A 1 558 ? -14.278 23.363 -15.876 1.00 34.85 558 VAL A C 1
ATOM 4066 O O . VAL A 1 558 ? -14.006 23.336 -17.082 1.00 36.83 558 VAL A O 1
ATOM 4070 N N . ARG A 1 559 ? -13.979 24.409 -15.108 1.00 36.10 559 ARG A N 1
ATOM 4071 C CA . ARG A 1 559 ? -13.259 25.545 -15.660 1.00 38.14 559 ARG A CA 1
ATOM 4072 C C . ARG A 1 559 ? -11.923 25.113 -16.239 1.00 37.63 559 ARG A C 1
ATOM 4073 O O . ARG A 1 559 ? -11.512 25.595 -17.301 1.00 35.58 559 ARG A O 1
ATOM 4081 N N . MET A 1 560 ? -11.244 24.179 -15.573 1.00 36.76 560 MET A N 1
ATOM 4082 C CA . MET A 1 560 ? -9.962 23.729 -16.102 1.00 36.55 560 MET A CA 1
ATOM 4083 C C . MET A 1 560 ? -10.143 23.073 -17.466 1.00 39.72 560 MET A C 1
ATOM 4084 O O . MET A 1 560 ? -9.323 23.278 -18.366 1.00 38.69 560 MET A O 1
ATOM 4089 N N . SER A 1 561 ? -11.254 22.334 -17.663 1.00 36.49 561 SER A N 1
ATOM 4090 C CA . SER A 1 561 ? -11.492 21.740 -18.975 1.00 36.76 561 SER A CA 1
ATOM 4091 C C . SER A 1 561 ? -11.734 22.807 -20.031 1.00 40.06 561 SER A C 1
ATOM 4092 O O . SER A 1 561 ? -11.271 22.654 -21.169 1.00 39.40 561 SER A O 1
ATOM 4095 N N . HIS A 1 562 ? -12.426 23.906 -19.667 1.00 38.33 562 HIS A N 1
ATOM 4096 C CA . HIS A 1 562 ? -12.609 25.020 -20.606 1.00 40.24 562 HIS A CA 1
ATOM 4097 C C . HIS A 1 562 ? -11.277 25.659 -20.948 1.00 38.83 562 HIS A C 1
ATOM 4098 O O . HIS A 1 562 ? -11.036 26.043 -22.095 1.00 43.76 562 HIS A O 1
ATOM 4105 N N . PHE A 1 563 ? -10.426 25.833 -19.944 1.00 42.32 563 PHE A N 1
ATOM 4106 C CA . PHE A 1 563 ? -9.136 26.466 -20.167 1.00 45.67 563 PHE A CA 1
ATOM 4107 C C . PHE A 1 563 ? -8.241 25.586 -21.032 1.00 44.84 563 PHE A C 1
ATOM 4108 O O . PHE A 1 563 ? -7.603 26.078 -21.964 1.00 45.52 563 PHE A O 1
ATOM 4116 N N . MET A 1 564 ? -8.211 24.278 -20.753 1.00 43.64 564 MET A N 1
ATOM 4117 C CA . MET A 1 564 ? -7.312 23.368 -21.455 1.00 46.48 564 MET A CA 1
ATOM 4118 C C . MET A 1 564 ? -7.751 23.098 -22.889 1.00 52.15 564 MET A C 1
ATOM 4119 O O . MET A 1 564 ? -6.902 22.758 -23.716 1.00 52.84 564 MET A O 1
ATOM 4124 N N . TYR A 1 565 ? -9.046 23.228 -23.201 1.00 49.46 565 TYR A N 1
ATOM 4125 C CA . TYR A 1 565 ? -9.486 23.182 -24.596 1.00 49.91 565 TYR A CA 1
ATOM 4126 C C . TYR A 1 565 ? -8.839 24.285 -25.422 1.00 50.44 565 TYR A C 1
ATOM 4127 O O . TYR A 1 565 ? -8.500 24.067 -26.586 1.00 51.42 565 TYR A O 1
ATOM 4136 N N . LEU A 1 566 ? -8.666 25.479 -24.844 1.00 52.17 566 LEU A N 1
ATOM 4137 C CA . LEU A 1 566 ? -7.979 26.556 -25.562 1.00 57.97 566 LEU A CA 1
ATOM 4138 C C . LEU A 1 566 ? -6.472 26.315 -25.681 1.00 56.72 566 LEU A C 1
ATOM 4139 O O . LEU A 1 566 ? -5.874 26.634 -26.710 1.00 65.84 566 LEU A O 1
ATOM 4144 N N . HIS A 1 567 ? -5.838 25.777 -24.637 1.00 61.76 567 HIS A N 1
ATOM 4145 C CA . HIS A 1 567 ? -4.382 25.687 -24.527 1.00 64.96 567 HIS A CA 1
ATOM 4146 C C . HIS A 1 567 ? -3.912 24.245 -24.314 1.00 68.80 567 HIS A C 1
ATOM 4147 O O . HIS A 1 567 ? -3.049 23.980 -23.474 1.00 68.53 567 HIS A O 1
ATOM 4154 N N . GLY A 1 568 ? -4.448 23.285 -25.062 1.00 75.36 568 GLY A N 1
ATOM 4155 C CA . GLY A 1 568 ? -4.107 21.889 -24.795 1.00 75.95 568 GLY A CA 1
ATOM 4156 C C . GLY A 1 568 ? -3.974 21.001 -26.013 1.00 78.05 568 GLY A C 1
ATOM 4157 O O . GLY A 1 568 ? -2.982 21.083 -26.735 1.00 86.28 568 GLY A O 1
ATOM 4158 N N . ASP A 1 580 ? 3.801 27.854 -24.641 1.00 69.21 580 ASP A N 1
ATOM 4159 C CA . ASP A 1 580 ? 3.322 26.799 -23.756 1.00 66.34 580 ASP A CA 1
ATOM 4160 C C . ASP A 1 580 ? 2.863 27.369 -22.410 1.00 66.02 580 ASP A C 1
ATOM 4161 O O . ASP A 1 580 ? 3.664 27.848 -21.605 1.00 55.85 580 ASP A O 1
ATOM 4166 N N . VAL A 1 581 ? 1.558 27.308 -22.161 1.00 64.08 581 VAL A N 1
ATOM 4167 C CA . VAL A 1 581 ? 1.023 28.107 -21.068 1.00 68.39 581 VAL A CA 1
ATOM 4168 C C . VAL A 1 581 ? 1.277 27.423 -19.729 1.00 63.68 581 VAL A C 1
ATOM 4169 O O . VAL A 1 581 ? 1.464 28.097 -18.711 1.00 62.97 581 VAL A O 1
ATOM 4173 N N . GLY A 1 582 ? 1.352 26.094 -19.708 1.00 63.71 582 GLY A N 1
ATOM 4174 C CA . GLY A 1 582 ? 1.719 25.418 -18.479 1.00 56.04 582 GLY A CA 1
ATOM 4175 C C . GLY A 1 582 ? 3.116 25.775 -18.020 1.00 61.80 582 GLY A C 1
ATOM 4176 O O . GLY A 1 582 ? 3.360 26.019 -16.832 1.00 61.66 582 GLY A O 1
ATOM 4177 N N . PHE A 1 583 ? 4.061 25.800 -18.952 1.00 58.48 583 PHE A N 1
ATOM 4178 C CA . PHE A 1 583 ? 5.382 26.291 -18.608 1.00 52.35 583 PHE A CA 1
ATOM 4179 C C . PHE A 1 583 ? 5.310 27.715 -18.072 1.00 55.81 583 PHE A C 1
ATOM 4180 O O . PHE A 1 583 ? 5.980 28.055 -17.088 1.00 60.69 583 PHE A O 1
ATOM 4188 N N . THR A 1 584 ? 4.483 28.557 -18.694 1.00 53.48 584 THR A N 1
ATOM 4189 C CA . THR A 1 584 ? 4.332 29.944 -18.261 1.00 54.16 584 THR A CA 1
ATOM 4190 C C . THR A 1 584 ? 3.662 30.044 -16.893 1.00 54.82 584 THR A C 1
ATOM 4191 O O . THR A 1 584 ? 3.991 30.929 -16.093 1.00 56.76 584 THR A O 1
ATOM 4195 N N . LEU A 1 585 ? 2.712 29.158 -16.606 1.00 53.99 585 LEU A N 1
ATOM 4196 C CA . LEU A 1 585 ? 2.038 29.209 -15.314 1.00 48.44 585 LEU A CA 1
ATOM 4197 C C . LEU A 1 585 ? 2.966 28.784 -14.182 1.00 49.72 585 LEU A C 1
ATOM 4198 O O . LEU A 1 585 ? 2.996 29.428 -13.127 1.00 49.85 585 LEU A O 1
ATOM 4203 N N . LEU A 1 586 ? 3.753 27.728 -14.394 1.00 43.49 586 LEU A N 1
ATOM 4204 C CA . LEU A 1 586 ? 4.501 27.087 -13.320 1.00 43.93 586 LEU A CA 1
ATOM 4205 C C . LEU A 1 586 ? 5.942 27.574 -13.203 1.00 45.59 586 LEU A C 1
ATOM 4206 O O . LEU A 1 586 ? 6.470 27.671 -12.089 1.00 41.89 586 LEU A O 1
ATOM 4211 N N . PHE A 1 587 ? 6.605 27.874 -14.316 1.00 42.16 587 PHE A N 1
ATOM 4212 C CA . PHE A 1 587 ? 8.057 27.904 -14.301 1.00 42.66 587 PHE A CA 1
ATOM 4213 C C . PHE A 1 587 ? 8.702 29.237 -14.648 1.00 46.84 587 PHE A C 1
ATOM 4214 O O . PHE A 1 587 ? 9.922 29.362 -14.483 1.00 45.85 587 PHE A O 1
ATOM 4222 N N . GLN A 1 588 ? 7.967 30.234 -15.119 1.00 45.54 588 GLN A N 1
ATOM 4223 C CA . GLN A 1 588 ? 8.671 31.468 -15.428 1.00 51.92 588 GLN A CA 1
ATOM 4224 C C . GLN A 1 588 ? 8.072 32.637 -14.661 1.00 52.03 588 GLN A C 1
ATOM 4225 O O . GLN A 1 588 ? 6.883 32.961 -14.833 1.00 52.07 588 GLN A O 1
ATOM 4231 N N . PRO A 1 589 ? 8.847 33.248 -13.773 1.00 50.69 589 PRO A N 1
ATOM 4232 C CA . PRO A 1 589 ? 8.294 34.254 -12.863 1.00 52.04 589 PRO A CA 1
ATOM 4233 C C . PRO A 1 589 ? 7.991 35.539 -13.611 1.00 53.30 589 PRO A C 1
ATOM 4234 O O . PRO A 1 589 ? 8.339 35.713 -14.774 1.00 53.35 589 PRO A O 1
ATOM 4238 N N . ILE A 1 590 ? 7.325 36.450 -12.914 1.00 56.25 590 ILE A N 1
ATOM 4239 C CA . ILE A 1 590 ? 7.097 37.789 -13.442 1.00 60.01 590 ILE A CA 1
ATOM 4240 C C . ILE A 1 590 ? 8.255 38.662 -12.972 1.00 63.67 590 ILE A C 1
ATOM 4241 O O . ILE A 1 590 ? 8.574 38.677 -11.772 1.00 57.69 590 ILE A O 1
ATOM 4246 N N . PRO A 1 591 ? 8.906 39.387 -13.887 1.00 68.69 591 PRO A N 1
ATOM 4247 C CA . PRO A 1 591 ? 10.157 40.088 -13.559 1.00 71.63 591 PRO A CA 1
ATOM 4248 C C . PRO A 1 591 ? 10.018 41.127 -12.451 1.00 72.17 591 PRO A C 1
ATOM 4249 O O . PRO A 1 591 ? 8.942 41.669 -12.180 1.00 67.30 591 PRO A O 1
ATOM 4253 N N . LEU A 1 592 ? 11.165 41.426 -11.845 1.00 79.21 592 LEU A N 1
ATOM 4254 C CA . LEU A 1 592 ? 11.309 42.334 -10.702 1.00 84.22 592 LEU A CA 1
ATOM 4255 C C . LEU A 1 592 ? 10.517 41.786 -9.513 1.00 85.99 592 LEU A C 1
ATOM 4256 O O . LEU A 1 592 ? 11.126 41.519 -8.473 1.00 85.91 592 LEU A O 1
#

CATH classification: 1.50.10.130 (+1 more: 1.10.600.10)